Protein AF-0000000087804093 (afdb_homodimer)

Foldseek 3Di:
DDDDWAFQVVLVVVDAFCLPPVVTDFPQLPVVPDDQWDDDDVQKTKGFDPRCGTPQKGKIKIQLDNDLDDDLLPDDLVSNLVSQVVQLVVLVVVQPDPQALHKWKKWKDFDLSPDRGSGGMIMIMGHRRGHCLVVDACLQQDADWQDDDPFWTKHFHPNHQQAETKIKIKGAPPGRSSVVSLVVSLVLVLLLVVVVVFTSIKMWIWDDNPPRIIMIMIGRGHDRDVCCVPPVDYYYDDPVVRVVSSVSSVVSVVPPD/DDDDWAFQVVLVVVDAFCLPPVVTDFPVLPVVPDDQWDDDDVQKTKGFDPRPGTPQKGKIKIQLDNDLDDDLLPDDLVSNLVSQVVQLVVLVVVQPDPQALHKWKKWKDFDLSPDRGSGGMIMIMGHRRGHCLVVDACLQQDADWQDDDPFWTKHFHPNHQQAETKIKIKGAPPGRSSVVSLVVSLVLVCLLPPVVVATSIKMWIWDDNPPRIIMIMIGRGHDRDVCCVPPVDYYYDDPVVRVVSSVSSVVSVVPPD

Organism: Veillonella parvula (NCBI:txid29466)

Structure (mmCIF, N/CA/C/O backbone):
data_AF-0000000087804093-model_v1
#
loop_
_entity.id
_entity.type
_entity.pdbx_description
1 polymer 'DUF4931 domain-containing protein'
#
loop_
_atom_site.group_PDB
_atom_site.id
_atom_site.type_symbol
_atom_site.label_atom_id
_atom_site.label_alt_id
_atom_site.label_comp_id
_atom_site.label_asym_id
_atom_site.label_entity_id
_atom_site.label_seq_id
_atom_site.pdbx_PDB_ins_code
_atom_site.Cartn_x
_atom_site.Cartn_y
_atom_site.Cartn_z
_atom_site.occupancy
_atom_site.B_iso_or_equiv
_atom_site.auth_seq_id
_atom_site.auth_comp_id
_atom_site.auth_asym_id
_atom_site.auth_atom_id
_atom_site.pdbx_PDB_model_num
ATOM 1 N N . MET A 1 1 ? -9.727 -6.801 18.453 1 54.69 1 MET A N 1
ATOM 2 C CA . MET A 1 1 ? -9.078 -6.621 17.156 1 54.69 1 MET A CA 1
ATOM 3 C C . MET A 1 1 ? -9.898 -5.699 16.266 1 54.69 1 MET A C 1
ATOM 5 O O . MET A 1 1 ? -11.133 -5.738 16.281 1 54.69 1 MET A O 1
ATOM 9 N N . ASN A 1 2 ? -9.234 -4.621 15.727 1 71.25 2 ASN A N 1
ATOM 10 C CA . ASN A 1 2 ? -9.953 -3.713 14.836 1 71.25 2 ASN A CA 1
ATOM 11 C C . ASN A 1 2 ? -10.547 -4.457 13.641 1 71.25 2 ASN A C 1
ATOM 13 O O . ASN A 1 2 ? -9.953 -5.41 13.141 1 71.25 2 ASN A O 1
ATOM 17 N N . LYS A 1 3 ? -11.867 -4.199 13.445 1 73.75 3 LYS A N 1
ATOM 18 C CA . LYS A 1 3 ? -12.469 -4.648 12.195 1 73.75 3 LYS A CA 1
ATOM 19 C C . LYS A 1 3 ? -12.172 -3.672 11.062 1 73.75 3 LYS A C 1
ATOM 21 O O . LYS A 1 3 ? -12.016 -2.471 11.289 1 73.75 3 LYS A O 1
ATOM 26 N N . PRO A 1 4 ? -12.031 -4.27 9.844 1 73.56 4 PRO A N 1
ATOM 27 C CA . PRO A 1 4 ? -11.844 -3.359 8.711 1 73.56 4 PRO A CA 1
ATOM 28 C C . PRO A 1 4 ? -12.984 -2.355 8.562 1 73.56 4 PRO A C 1
ATOM 30 O O . PRO A 1 4 ? -14.125 -2.658 8.922 1 73.56 4 PRO A O 1
ATOM 33 N N . LEU A 1 5 ? -12.672 -1.156 8.148 1 76.88 5 LEU A N 1
ATOM 34 C CA . LEU A 1 5 ? -13.695 -0.163 7.852 1 76.88 5 LEU A CA 1
ATOM 35 C C . LEU A 1 5 ? -14.43 -0.505 6.555 1 76.88 5 LEU A C 1
ATOM 37 O O . LEU A 1 5 ? -13.812 -0.963 5.59 1 76.88 5 LEU A O 1
ATOM 41 N N . ARG A 1 6 ? -15.609 -0.267 6.555 1 74.56 6 ARG A N 1
ATOM 42 C CA . ARG A 1 6 ? -16.391 -0.536 5.352 1 74.56 6 ARG A CA 1
ATOM 43 C C . ARG A 1 6 ? -16.406 0.677 4.43 1 74.56 6 ARG A C 1
ATOM 45 O O . ARG A 1 6 ? -16.672 1.799 4.875 1 74.56 6 ARG A O 1
ATOM 52 N N . PHE A 1 7 ? -16.062 0.451 3.195 1 69.88 7 PHE A N 1
ATOM 53 C CA . PHE A 1 7 ? -16.047 1.479 2.16 1 69.88 7 PHE A CA 1
ATOM 54 C C . PHE A 1 7 ? -17.281 1.385 1.282 1 69.88 7 PHE A C 1
ATOM 56 O O . PHE A 1 7 ? -17.609 0.31 0.774 1 69.88 7 PHE A O 1
ATOM 63 N N . ASN A 1 8 ? -17.891 2.48 1.163 1 70.06 8 ASN A N 1
ATOM 64 C CA . ASN A 1 8 ? -19.031 2.566 0.26 1 70.06 8 ASN A CA 1
ATOM 65 C C . ASN A 1 8 ? -18.594 2.773 -1.186 1 70.06 8 ASN A C 1
ATOM 67 O O . ASN A 1 8 ? -18.406 3.908 -1.626 1 70.06 8 ASN A O 1
ATOM 71 N N . ILE A 1 9 ? -18.547 1.761 -1.904 1 64.88 9 ILE A N 1
ATOM 72 C CA . ILE A 1 9 ? -17.984 1.753 -3.256 1 64.88 9 ILE A CA 1
ATOM 73 C C . ILE A 1 9 ? -18.875 2.58 -4.18 1 64.88 9 ILE A C 1
ATOM 75 O O . ILE A 1 9 ? -18.375 3.303 -5.047 1 64.88 9 ILE A O 1
ATOM 79 N N . GLU A 1 10 ? -20.188 2.492 -3.986 1 66.56 10 GLU A N 1
ATOM 80 C CA . GLU A 1 10 ? -21.109 3.244 -4.832 1 66.56 10 GLU A CA 1
ATOM 81 C C . GLU A 1 10 ? -20.875 4.746 -4.715 1 66.56 10 GLU A C 1
ATOM 83 O O . GLU A 1 10 ? -20.828 5.457 -5.723 1 66.56 10 GLU A O 1
ATOM 88 N N . LEU A 1 11 ? -20.688 5.086 -3.559 1 66.06 11 LEU A N 1
ATOM 89 C CA . LEU A 1 11 ? -20.406 6.5 -3.324 1 66.06 11 LEU A CA 1
ATOM 90 C C . LEU A 1 11 ? -19.031 6.883 -3.863 1 66.06 11 LEU A C 1
ATOM 92 O O . LEU A 1 11 ? -18.844 7.996 -4.359 1 66.06 11 LEU A O 1
ATOM 96 N N . GLY A 1 12 ? -18.125 6.035 -3.752 1 68.19 12 GLY A N 1
ATOM 97 C CA . GLY A 1 12 ? -16.797 6.281 -4.258 1 68.19 12 GLY A CA 1
ATOM 98 C C . GLY A 1 12 ? -16.75 6.504 -5.758 1 68.19 12 GLY A C 1
ATOM 99 O O . GLY A 1 12 ? -15.945 7.293 -6.254 1 68.19 12 GLY A O 1
ATOM 100 N N . ARG A 1 13 ? -17.656 5.898 -6.438 1 65.94 13 ARG A N 1
ATOM 101 C CA . ARG A 1 13 ? -17.734 5.996 -7.895 1 65.94 13 ARG A CA 1
ATOM 102 C C . ARG A 1 13 ? -18.281 7.348 -8.328 1 65.94 13 ARG A C 1
ATOM 104 O O . ARG A 1 13 ? -18 7.816 -9.43 1 65.94 13 ARG A O 1
ATOM 111 N N . THR A 1 14 ? -18.984 7.906 -7.48 1 64.31 14 THR A N 1
ATOM 112 C CA . THR A 1 14 ? -19.641 9.156 -7.848 1 64.31 14 THR A CA 1
ATOM 113 C C . THR A 1 14 ? -18.828 10.359 -7.387 1 64.31 14 THR A C 1
ATOM 115 O O . THR A 1 14 ? -19.109 11.492 -7.785 1 64.31 14 THR A O 1
ATOM 118 N N . LYS A 1 15 ? -17.844 10.07 -6.711 1 72.81 15 LYS A N 1
ATOM 119 C CA . LYS A 1 15 ? -17.016 11.148 -6.18 1 72.81 15 LYS A CA 1
ATOM 120 C C . LYS A 1 15 ? -16.219 11.828 -7.289 1 72.81 15 LYS A C 1
ATOM 122 O O . LYS A 1 15 ? -15.711 11.156 -8.188 1 72.81 15 LYS A O 1
ATOM 127 N N . PRO A 1 16 ? -16.188 13.195 -7.223 1 69.81 16 PRO A N 1
ATOM 128 C CA . PRO A 1 16 ? -15.383 13.891 -8.227 1 69.81 16 PRO A CA 1
ATOM 129 C C . PRO A 1 16 ? -13.898 13.539 -8.133 1 69.81 16 PRO A C 1
ATOM 131 O O . PRO A 1 16 ? -13.359 13.414 -7.027 1 69.81 16 PRO A O 1
ATOM 134 N N . VAL A 1 17 ? -13.344 13.242 -9.266 1 72 17 VAL A N 1
ATOM 135 C CA . VAL A 1 17 ? -11.914 12.969 -9.352 1 72 17 VAL A CA 1
ATOM 136 C C . VAL A 1 17 ? -11.266 13.914 -10.359 1 72 17 VAL A C 1
ATOM 138 O O . VAL A 1 17 ? -11.477 13.781 -11.562 1 72 17 VAL A O 1
ATOM 141 N N . ASN A 1 18 ? -10.547 14.82 -9.836 1 73.12 18 ASN A N 1
ATOM 142 C CA . ASN A 1 18 ? -9.914 15.758 -10.758 1 73.12 18 ASN A CA 1
ATOM 143 C C . ASN A 1 18 ? -8.398 15.758 -10.602 1 73.12 18 ASN A C 1
ATOM 145 O O . ASN A 1 18 ? -7.715 16.609 -11.164 1 73.12 18 ASN A O 1
ATOM 149 N N . ILE A 1 19 ? -7.969 14.938 -9.828 1 72.69 19 ILE A N 1
ATOM 150 C CA . ILE A 1 19 ? -6.531 14.859 -9.609 1 72.69 19 ILE A CA 1
ATOM 151 C C . ILE A 1 19 ? -5.848 14.32 -10.867 1 72.69 19 ILE A C 1
ATOM 153 O O . ILE A 1 19 ? -4.691 14.648 -11.141 1 72.69 19 ILE A O 1
ATOM 157 N N . ARG A 1 20 ? -6.578 13.523 -11.695 1 69.81 20 ARG A N 1
ATOM 158 C CA . ARG A 1 20 ? -6.039 12.938 -12.914 1 69.81 20 ARG A CA 1
ATOM 159 C C . ARG A 1 20 ? -6.434 13.758 -14.141 1 69.81 20 ARG A C 1
ATOM 161 O O . ARG A 1 20 ? -5.777 13.688 -15.18 1 69.81 20 ARG A O 1
ATOM 168 N N . ASN A 1 21 ? -7.684 14.328 -13.953 1 70.69 21 ASN A N 1
ATOM 169 C CA . ASN A 1 21 ? -8.242 15.086 -15.062 1 70.69 21 ASN A CA 1
ATOM 170 C C . ASN A 1 21 ? -8.57 16.516 -14.656 1 70.69 21 ASN A C 1
ATOM 172 O O . ASN A 1 21 ? -9.625 16.781 -14.078 1 70.69 21 ASN A O 1
ATOM 176 N N . GLU A 1 22 ? -7.828 17.406 -15.055 1 69.06 22 GLU A N 1
ATOM 177 C CA . GLU A 1 22 ? -7.953 18.812 -14.648 1 69.06 22 GLU A CA 1
ATOM 178 C C . GLU A 1 22 ? -9.188 19.453 -15.266 1 69.06 22 GLU A C 1
ATOM 180 O O . GLU A 1 22 ? -9.609 20.531 -14.844 1 69.06 22 GLU A O 1
ATOM 185 N N . GLN A 1 23 ? -9.758 18.703 -16.172 1 70.88 23 GLN A N 1
ATOM 186 C CA . GLN A 1 23 ? -10.914 19.266 -16.844 1 70.88 23 GLN A CA 1
ATOM 187 C C . GLN A 1 23 ? -12.164 19.156 -15.977 1 70.88 23 GLN A C 1
ATOM 189 O O . GLN A 1 23 ? -13.133 19.906 -16.172 1 70.88 23 GLN A O 1
ATOM 194 N N . VAL A 1 24 ? -12.078 18.266 -15.039 1 75.69 24 VAL A N 1
ATOM 195 C CA . VAL A 1 24 ? -13.195 18.125 -14.109 1 75.69 24 VAL A CA 1
ATOM 196 C C . VAL A 1 24 ? -13.18 19.281 -13.109 1 75.69 24 VAL A C 1
ATOM 198 O O . VAL A 1 24 ? -12.133 19.625 -12.555 1 75.69 24 VAL A O 1
ATOM 201 N N . ARG A 1 25 ? -14.305 19.844 -12.984 1 81.06 25 ARG A N 1
ATOM 202 C CA . ARG A 1 25 ? -14.422 21.016 -12.109 1 81.06 25 ARG A CA 1
ATOM 203 C C . ARG A 1 25 ? -14.062 20.656 -10.672 1 81.06 25 ARG A C 1
ATOM 205 O O . ARG A 1 25 ? -14.461 19.594 -10.164 1 81.06 25 ARG A O 1
ATOM 212 N N . CYS A 1 26 ? -13.367 21.453 -10.078 1 86.81 26 CYS A N 1
ATOM 213 C CA . CYS A 1 26 ? -12.961 21.281 -8.688 1 86.81 26 CYS A CA 1
ATOM 214 C C . CYS A 1 26 ? -14.07 21.734 -7.738 1 86.81 26 CYS A C 1
ATOM 216 O O . CYS A 1 26 ? -14.461 22.906 -7.754 1 86.81 26 CYS A O 1
ATOM 218 N N . PRO A 1 27 ? -14.523 20.953 -6.949 1 84.12 27 PRO A N 1
ATOM 219 C CA . PRO A 1 27 ? -15.625 21.312 -6.051 1 84.12 27 PRO A CA 1
ATOM 220 C C . PRO A 1 27 ? -15.211 22.344 -5.004 1 84.12 27 PRO A C 1
ATOM 222 O O . PRO A 1 27 ? -16.078 22.969 -4.379 1 84.12 27 PRO A O 1
ATOM 225 N N . PHE A 1 28 ? -13.914 22.562 -4.859 1 89.69 28 PHE A N 1
ATOM 226 C CA . PHE A 1 28 ? -13.453 23.438 -3.775 1 89.69 28 PHE A CA 1
ATOM 227 C C . PHE A 1 28 ? -13.195 24.844 -4.281 1 89.69 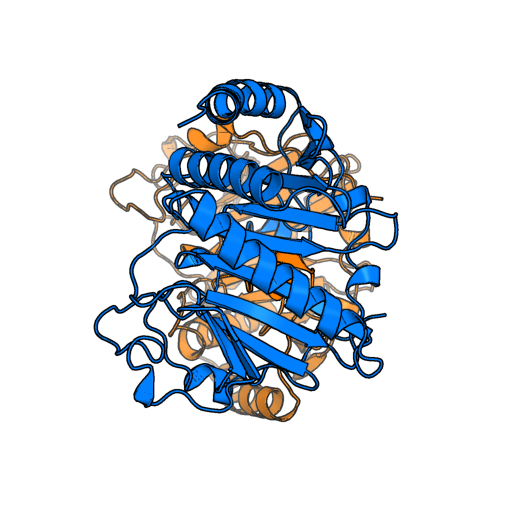28 PHE A C 1
ATOM 229 O O . PHE A 1 28 ? -13.055 25.781 -3.486 1 89.69 28 PHE A O 1
ATOM 236 N N . CYS A 1 29 ? -13.117 25 -5.566 1 87.31 29 CYS A N 1
ATOM 237 C CA . CYS A 1 29 ? -12.781 26.297 -6.141 1 87.31 29 CYS A CA 1
ATOM 238 C C . CYS A 1 29 ? -13.961 27.25 -6.047 1 87.31 29 CYS A C 1
ATOM 240 O O . CYS A 1 29 ? -13.766 28.469 -5.93 1 87.31 29 CYS A O 1
ATOM 242 N N . ASP A 1 30 ? -15.188 26.688 -6.191 1 86.81 30 ASP A N 1
ATOM 243 C CA . ASP A 1 30 ? -16.359 27.547 -6.051 1 86.81 30 ASP A CA 1
ATOM 244 C C . ASP A 1 30 ? -16.812 27.609 -4.594 1 86.81 30 ASP A C 1
ATOM 246 O O . ASP A 1 30 ? -17.75 26.906 -4.203 1 86.81 30 ASP A O 1
ATOM 250 N N . ARG A 1 31 ? -16.328 28.438 -3.904 1 89.31 31 ARG A N 1
ATOM 251 C CA . ARG A 1 31 ? -16.516 28.547 -2.461 1 89.31 31 ARG A CA 1
ATOM 252 C C . ARG A 1 31 ? -17.953 28.891 -2.121 1 89.31 31 ARG A C 1
ATOM 254 O O . ARG A 1 31 ? -18.438 28.562 -1.029 1 89.31 31 ARG A O 1
ATOM 261 N N . SER A 1 32 ? -18.656 29.594 -3.029 1 88.62 32 SER A N 1
ATOM 262 C CA . SER A 1 32 ? -20.031 30 -2.795 1 88.62 32 SER A CA 1
ATOM 263 C C . SER A 1 32 ? -20.953 28.781 -2.738 1 88.62 32 SER A C 1
ATOM 265 O O . SER A 1 32 ? -22.047 28.844 -2.184 1 88.62 32 SER A O 1
ATOM 267 N N . LYS A 1 33 ? -20.516 27.719 -3.176 1 89.31 33 LYS A N 1
ATOM 268 C CA . LYS A 1 33 ? -21.359 26.531 -3.26 1 89.31 33 LYS A CA 1
ATOM 269 C C . LYS A 1 33 ? -21.031 25.547 -2.143 1 89.31 33 LYS A C 1
ATOM 271 O O . LYS A 1 33 ? -21.656 24.5 -2.025 1 89.31 33 LYS A O 1
ATOM 276 N N . LEU A 1 34 ? -20.031 25.875 -1.388 1 92.06 34 LEU A N 1
ATOM 277 C CA . LEU A 1 34 ? -19.672 24.984 -0.295 1 92.06 34 LEU A CA 1
ATOM 278 C C . LEU A 1 34 ? -20.75 24.953 0.774 1 92.06 34 LEU A C 1
ATOM 280 O O . LEU A 1 34 ? -21.359 25.984 1.073 1 92.06 34 LEU A O 1
ATOM 284 N N . THR A 1 35 ? -20.984 23.828 1.278 1 92.06 35 THR A N 1
ATOM 285 C CA . THR A 1 35 ? -22 23.641 2.316 1 92.06 35 THR A CA 1
ATOM 286 C C . THR A 1 35 ? -21.406 22.938 3.531 1 92.06 35 THR A C 1
ATOM 288 O O . THR A 1 35 ? -20.25 22.484 3.496 1 92.06 35 THR A O 1
ATOM 291 N N . ASP A 1 36 ? -22.125 22.984 4.656 1 95.5 36 ASP A N 1
ATOM 292 C CA . ASP A 1 36 ? -21.781 22.266 5.883 1 95.5 36 ASP A CA 1
ATOM 293 C C . ASP A 1 36 ? -20.438 22.734 6.426 1 95.5 36 ASP A C 1
ATOM 295 O O . ASP A 1 36 ? -19.562 21.906 6.715 1 95.5 36 ASP A O 1
ATOM 299 N N . ILE A 1 37 ? -20.281 24.031 6.336 1 96.69 37 ILE A N 1
ATOM 300 C CA . ILE A 1 37 ? -19.047 24.641 6.84 1 96.69 37 ILE A CA 1
ATOM 301 C C . ILE A 1 37 ? -19.031 24.578 8.367 1 96.69 37 ILE A C 1
ATOM 303 O O . ILE A 1 37 ? -20.016 24.938 9.023 1 96.69 37 ILE A O 1
ATOM 307 N N . LEU A 1 38 ? -18 24.109 8.93 1 97.81 38 LEU A N 1
ATOM 308 C CA . LEU A 1 38 ? -17.875 23.938 10.375 1 97.81 38 LEU A CA 1
ATOM 309 C C . LEU A 1 38 ? -17.141 25.109 11.008 1 97.81 38 LEU A C 1
ATOM 311 O O . LEU A 1 38 ? -17.516 25.562 12.094 1 97.81 38 LEU A O 1
ATOM 315 N N . ASP A 1 39 ? -16.141 25.578 10.422 1 97.88 39 ASP A N 1
ATOM 316 C CA . ASP A 1 39 ? -15.344 26.703 10.898 1 97.88 39 ASP A CA 1
ATOM 317 C C . ASP A 1 39 ? -14.508 27.312 9.773 1 97.88 39 ASP A C 1
ATOM 319 O O . ASP A 1 39 ? -14.352 26.703 8.711 1 97.88 39 ASP A O 1
ATOM 323 N N . THR A 1 40 ? -14.055 28.562 9.953 1 97.12 40 THR A N 1
ATOM 324 C CA . THR A 1 40 ? -13.18 29.219 8.992 1 97.12 40 THR A CA 1
ATOM 325 C C . THR A 1 40 ? -12.086 30.016 9.711 1 97.12 40 THR A C 1
ATOM 327 O O . THR A 1 40 ? -12.219 30.328 10.891 1 97.12 40 THR A O 1
ATOM 330 N N . SER A 1 41 ? -11.031 30.203 9.094 1 97.38 41 SER A N 1
ATOM 331 C CA . SER A 1 41 ? -9.945 31.094 9.492 1 97.38 41 SER A CA 1
ATOM 332 C C . SER A 1 41 ? -9.305 31.766 8.281 1 97.38 41 SER A C 1
ATOM 334 O O . SER A 1 41 ? -8.422 31.188 7.648 1 97.38 41 SER A O 1
ATOM 336 N N . GLY A 1 42 ? -9.703 33 8.039 1 94.81 42 GLY A N 1
ATOM 337 C CA . GLY A 1 42 ? -9.289 33.625 6.781 1 94.81 42 GLY A CA 1
ATOM 338 C C . GLY A 1 42 ? -9.812 32.906 5.559 1 94.81 42 GLY A C 1
ATOM 339 O O . GLY A 1 42 ? -11.016 32.688 5.422 1 94.81 42 GLY A O 1
ATOM 340 N N . HIS A 1 43 ? -8.891 32.438 4.742 1 93.19 43 HIS A N 1
ATOM 341 C CA . HIS A 1 43 ? -9.297 31.75 3.525 1 93.19 43 HIS A CA 1
ATOM 342 C C . HIS A 1 43 ? -9.43 30.25 3.766 1 93.19 43 HIS A C 1
ATOM 344 O O . HIS A 1 43 ? -9.852 29.516 2.877 1 93.19 43 HIS A O 1
ATOM 350 N N . ILE A 1 44 ? -9.031 29.75 4.883 1 96.81 44 ILE A N 1
ATOM 351 C CA . ILE A 1 44 ? -9.117 28.328 5.215 1 96.81 44 ILE A CA 1
ATOM 352 C C . ILE A 1 44 ? -10.555 27.969 5.59 1 96.81 44 ILE A C 1
ATOM 354 O O . ILE A 1 44 ? -11.195 28.688 6.363 1 96.81 44 ILE A O 1
ATOM 358 N N . ILE A 1 45 ? -11.062 26.906 5.027 1 97.44 45 ILE A N 1
ATOM 359 C CA . ILE A 1 45 ? -12.438 26.5 5.289 1 97.44 45 ILE A CA 1
ATOM 360 C C . ILE A 1 45 ? -12.469 25.047 5.746 1 97.44 45 ILE A C 1
ATOM 362 O O . ILE A 1 45 ? -11.883 24.172 5.098 1 97.44 45 ILE A O 1
ATOM 366 N N . TRP A 1 46 ? -12.984 24.781 6.914 1 98.31 46 TRP A N 1
ATOM 367 C CA . TRP A 1 46 ? -13.234 23.438 7.426 1 98.31 46 TRP A CA 1
ATOM 368 C C . TRP A 1 46 ? -14.695 23.047 7.25 1 98.31 46 TRP A C 1
ATOM 370 O O . TRP A 1 46 ? -15.594 23.781 7.68 1 98.31 46 TRP A O 1
ATOM 380 N N . LEU A 1 47 ? -14.992 21.953 6.527 1 97.69 47 LEU A N 1
ATOM 381 C CA . LEU A 1 47 ? -16.375 21.578 6.219 1 97.69 47 LEU A CA 1
ATOM 382 C C . LEU A 1 47 ? -16.531 20.047 6.215 1 97.69 47 LEU A C 1
ATOM 384 O O . LEU A 1 47 ? -15.539 19.328 6.215 1 97.69 47 LEU A O 1
ATOM 388 N N . MET A 1 48 ? -17.766 19.609 6.277 1 96.38 48 MET A N 1
ATOM 389 C CA . MET A 1 48 ? -18.062 18.188 6.145 1 96.38 48 MET A CA 1
ATOM 390 C C . MET A 1 48 ? -17.797 17.703 4.723 1 96.38 48 MET A C 1
ATOM 392 O O . MET A 1 48 ? -18.078 18.422 3.758 1 96.38 48 MET A O 1
ATOM 396 N N . ASN A 1 49 ? -17.156 16.547 4.648 1 91.69 49 ASN A N 1
ATOM 397 C CA . ASN A 1 49 ? -17.016 15.93 3.332 1 91.69 49 ASN A CA 1
ATOM 398 C C . ASN A 1 49 ? -18.375 15.578 2.723 1 91.69 49 ASN A C 1
ATOM 400 O O . ASN A 1 49 ? -19.219 14.969 3.381 1 91.69 49 ASN A O 1
ATOM 404 N N . LYS A 1 50 ? -18.594 15.953 1.545 1 84.38 50 LYS A N 1
ATOM 405 C CA . LYS A 1 50 ? -19.859 15.727 0.86 1 84.38 50 LYS A CA 1
ATOM 406 C C . LYS A 1 50 ? -20.016 14.266 0.439 1 84.38 50 LYS A C 1
ATOM 408 O O . LYS A 1 50 ? -21.125 13.797 0.193 1 84.38 50 LYS A O 1
ATOM 413 N N . TYR A 1 51 ? -18.953 13.516 0.4 1 81.38 51 TYR A N 1
ATOM 414 C CA . TYR A 1 51 ? -18.953 12.133 -0.064 1 81.38 51 TYR A CA 1
ATOM 415 C C . TYR A 1 51 ? -18.375 11.203 0.995 1 81.38 51 TYR A C 1
ATOM 417 O O . TYR A 1 51 ? -17.281 10.656 0.821 1 81.38 51 TYR A O 1
ATOM 425 N N . PRO A 1 52 ? -19.125 10.906 1.981 1 81.94 52 PRO A N 1
ATOM 426 C CA . PRO A 1 52 ? -18.641 10.039 3.061 1 81.94 52 PRO A CA 1
ATOM 427 C C . PRO A 1 52 ? -18.562 8.57 2.652 1 81.94 52 PRO A C 1
ATOM 429 O O . PRO A 1 52 ? -19.469 7.793 2.973 1 81.94 52 PRO A O 1
ATOM 432 N N . VAL A 1 53 ? -17.484 8.195 2.26 1 77.19 53 VAL A N 1
ATOM 433 C CA . VAL A 1 53 ? -17.344 6.879 1.646 1 77.19 53 VAL A CA 1
ATOM 434 C C . VAL A 1 53 ? -17.094 5.832 2.727 1 77.19 53 VAL A C 1
ATOM 436 O O . VAL A 1 53 ? -17.203 4.629 2.473 1 77.19 53 VAL A O 1
ATOM 439 N N . LEU A 1 54 ? -16.797 6.258 3.916 1 85.81 54 LEU A N 1
ATOM 440 C CA . LEU A 1 54 ? -16.516 5.332 5.008 1 85.81 54 LEU A CA 1
ATOM 441 C C . LEU A 1 54 ? -17.688 5.289 5.996 1 85.81 54 LEU A C 1
ATOM 443 O O . LEU A 1 54 ? -18.172 6.332 6.422 1 85.81 54 LEU A O 1
ATOM 447 N N . GLU A 1 55 ? -18.031 4.133 6.367 1 86.5 55 GLU A N 1
ATOM 448 C CA . GLU A 1 55 ? -19.109 3.98 7.332 1 86.5 55 GLU A CA 1
ATOM 449 C C . GLU A 1 55 ? -18.625 4.254 8.758 1 86.5 55 GLU A C 1
ATOM 451 O O . GLU A 1 55 ? -17.469 4.016 9.078 1 86.5 55 GLU A O 1
ATOM 456 N N . LYS A 1 56 ? -19.609 4.762 9.539 1 91.38 56 LYS A N 1
ATOM 457 C CA . LYS A 1 56 ? -19.375 5 10.961 1 91.38 56 LYS A CA 1
ATOM 458 C C . LYS A 1 56 ? -18.156 5.902 11.18 1 91.38 56 LYS A C 1
ATOM 460 O O . LYS A 1 56 ? -17.312 5.613 12.023 1 91.38 56 LYS A O 1
ATOM 465 N N . THR A 1 57 ? -18.094 6.828 10.305 1 94.19 57 THR A N 1
ATOM 466 C CA . THR A 1 57 ? -17.047 7.844 10.398 1 94.19 57 THR A CA 1
ATOM 467 C C . THR A 1 57 ? -17.656 9.242 10.297 1 94.19 57 THR A C 1
ATOM 469 O O . THR A 1 57 ? -18.812 9.398 9.914 1 94.19 57 THR A O 1
ATOM 472 N N . TRP A 1 58 ? -16.984 10.203 10.828 1 96 58 TRP A N 1
ATOM 473 C CA . TRP A 1 58 ? -17.25 11.633 10.68 1 96 58 TRP A CA 1
ATOM 474 C C . TRP A 1 58 ? -16.172 12.297 9.828 1 96 58 TRP A C 1
ATOM 476 O O . TRP A 1 58 ? -15.195 12.828 10.352 1 96 58 TRP A O 1
ATOM 486 N N . PRO A 1 59 ? -16.344 12.227 8.484 1 96.25 59 PRO A N 1
ATOM 487 C CA . PRO A 1 59 ? -15.312 12.727 7.57 1 96.25 59 PRO A CA 1
ATOM 488 C C . PRO A 1 59 ? -15.422 14.227 7.324 1 96.25 59 PRO A C 1
ATOM 490 O O . PRO A 1 59 ? -16.484 14.719 6.941 1 96.25 59 PRO A O 1
ATOM 493 N N . THR A 1 60 ? -14.336 14.945 7.543 1 97.62 60 THR A N 1
ATOM 494 C CA . THR A 1 60 ? -14.281 16.375 7.281 1 97.62 60 THR A CA 1
ATOM 495 C C . THR A 1 60 ? -13.086 16.719 6.406 1 97.62 60 THR A C 1
ATOM 497 O O . THR A 1 60 ? -12.164 15.914 6.258 1 97.62 60 THR A O 1
ATOM 500 N N . VAL A 1 61 ? -13.164 17.891 5.793 1 96.69 61 VAL A N 1
ATOM 501 C CA . VAL A 1 61 ? -12.125 18.375 4.891 1 96.69 61 VAL A CA 1
ATOM 502 C C . VAL A 1 61 ? -11.727 19.797 5.266 1 96.69 61 VAL A C 1
ATOM 504 O O . VAL A 1 61 ? -12.578 20.609 5.621 1 96.69 61 VAL A O 1
ATOM 507 N N . ILE A 1 62 ? -10.492 20.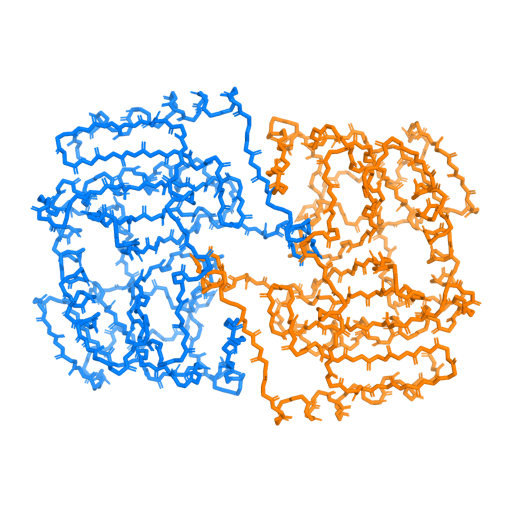047 5.27 1 97.81 62 ILE A N 1
ATOM 508 C CA . ILE A 1 62 ? -9.969 21.406 5.406 1 97.81 62 ILE A CA 1
ATOM 509 C C . ILE A 1 62 ? -9.469 21.891 4.055 1 97.81 62 ILE A C 1
ATOM 511 O O . ILE A 1 62 ? -8.477 21.375 3.525 1 97.81 62 ILE A O 1
ATOM 515 N N . ILE A 1 63 ? -10.117 22.859 3.455 1 96.25 63 ILE A N 1
ATOM 516 C CA . ILE A 1 63 ? -9.656 23.531 2.252 1 96.25 63 ILE A CA 1
ATOM 517 C C . ILE A 1 63 ? -8.609 24.594 2.627 1 96.25 63 ILE A C 1
ATOM 519 O O . ILE A 1 63 ? -8.914 25.547 3.34 1 96.25 63 ILE A O 1
ATOM 523 N N . GLU A 1 64 ? -7.465 24.438 2.131 1 96.56 64 GLU A N 1
ATOM 524 C CA . GLU A 1 64 ? -6.316 25.172 2.664 1 96.56 64 GLU A CA 1
ATOM 525 C C . GLU A 1 64 ? -6.07 26.453 1.891 1 96.56 64 GLU A C 1
ATOM 527 O O . GLU A 1 64 ? -5.57 27.438 2.449 1 96.56 64 GLU A O 1
ATOM 532 N N . THR A 1 65 ? -6.367 26.406 0.569 1 92.62 65 THR A N 1
ATOM 533 C CA . THR A 1 65 ? -6.062 27.562 -0.276 1 92.62 65 THR A CA 1
ATOM 534 C C . THR A 1 65 ? -7.305 28.016 -1.036 1 92.62 65 THR A C 1
ATOM 536 O O . THR A 1 65 ? -8.328 27.328 -1.038 1 92.62 65 THR A O 1
ATOM 539 N N . GLU A 1 66 ? -7.164 29.125 -1.636 1 89.81 66 GLU A N 1
ATOM 540 C CA . GLU A 1 66 ? -8.289 29.672 -2.396 1 89.81 66 GLU A CA 1
ATOM 541 C C . GLU A 1 66 ? -8.328 29.078 -3.805 1 89.81 66 GLU A C 1
ATOM 543 O O . GLU A 1 66 ? -9.391 29.031 -4.43 1 89.81 66 GLU A O 1
ATOM 548 N N . THR A 1 67 ? -7.227 28.688 -4.281 1 86.56 67 THR A N 1
ATOM 549 C CA . THR A 1 67 ? -7.117 28.141 -5.633 1 86.56 67 THR A CA 1
ATOM 550 C C . THR A 1 67 ? -6.57 26.719 -5.602 1 86.56 67 THR A C 1
ATOM 552 O O . THR A 1 67 ? -6.16 26.234 -4.547 1 86.56 67 THR A O 1
ATOM 555 N N . ASP A 1 68 ? -6.582 26.094 -6.785 1 86.19 68 ASP A N 1
ATOM 556 C CA . ASP A 1 68 ? -6.062 24.734 -6.91 1 86.19 68 ASP A CA 1
ATOM 557 C C . ASP A 1 68 ? -4.539 24.719 -6.832 1 86.19 68 ASP A C 1
ATOM 559 O O . ASP A 1 68 ? -3.924 23.656 -6.816 1 86.19 68 ASP A O 1
ATOM 563 N N . GLU A 1 69 ? -4.113 25.922 -6.758 1 81.25 69 GLU A N 1
ATOM 564 C CA . GLU A 1 69 ? -2.66 26.031 -6.727 1 81.25 69 GLU A CA 1
ATOM 565 C C . GLU A 1 69 ? -2.143 26.125 -5.293 1 81.25 69 GLU A C 1
ATOM 567 O O . GLU A 1 69 ? -2.883 26.516 -4.387 1 81.25 69 GLU A O 1
ATOM 572 N N . GLY A 1 70 ? -1.002 25.688 -5.113 1 83.38 70 GLY A N 1
ATOM 573 C CA . GLY A 1 70 ? -0.354 25.797 -3.814 1 83.38 70 GLY A CA 1
ATOM 574 C C . GLY A 1 70 ? 0.062 24.469 -3.24 1 83.38 70 GLY A C 1
ATOM 575 O O . GLY A 1 70 ? -0.785 23.609 -2.961 1 83.38 70 GLY A O 1
ATOM 576 N N . GLU A 1 71 ? 1.24 24.219 -3.33 1 88.06 71 GLU A N 1
ATOM 577 C CA . GLU A 1 71 ? 1.859 23.062 -2.691 1 88.06 71 GLU A CA 1
ATOM 578 C C . GLU A 1 71 ? 2.479 23.438 -1.349 1 88.06 71 GLU A C 1
ATOM 580 O O . GLU A 1 71 ? 3.217 24.422 -1.253 1 88.06 71 GLU A O 1
ATOM 585 N N . PHE A 1 72 ? 2.061 22.766 -0.309 1 94.5 72 PHE A N 1
ATOM 586 C CA . PHE A 1 72 ? 2.338 23.125 1.08 1 94.5 72 PHE A CA 1
ATOM 587 C C . PHE A 1 72 ? 3.799 23.516 1.258 1 94.5 72 PHE A C 1
ATOM 589 O O . PHE A 1 72 ? 4.102 24.484 1.948 1 94.5 72 PHE A O 1
ATOM 596 N N . SER A 1 73 ? 4.691 22.812 0.659 1 93.38 73 SER A N 1
ATOM 597 C CA . SER A 1 73 ? 6.121 23.031 0.865 1 93.38 73 SER A CA 1
ATOM 598 C C . SER A 1 73 ? 6.574 24.359 0.256 1 93.38 73 SER A C 1
ATOM 600 O O . SER A 1 73 ? 7.633 24.875 0.607 1 93.38 73 SER A O 1
ATOM 602 N N . THR A 1 74 ? 5.797 24.922 -0.652 1 92.56 74 THR A N 1
ATOM 603 C CA . THR A 1 74 ? 6.227 26.109 -1.376 1 92.56 74 THR A CA 1
ATOM 604 C C . THR A 1 74 ? 5.516 27.344 -0.844 1 92.56 74 THR A C 1
ATOM 606 O O . THR A 1 74 ? 5.832 28.469 -1.243 1 92.56 74 THR A O 1
ATOM 609 N N . LEU A 1 75 ? 4.59 27.203 0.025 1 94.94 75 LEU A N 1
ATOM 610 C CA . LEU A 1 75 ? 3.91 28.344 0.638 1 94.94 75 LEU A CA 1
ATOM 611 C C . LEU A 1 75 ? 4.863 29.125 1.532 1 94.94 75 LEU A C 1
ATOM 613 O O . LEU A 1 75 ? 5.828 28.562 2.059 1 94.94 75 LEU A O 1
ATOM 617 N N . PRO A 1 76 ? 4.539 30.438 1.629 1 95.56 76 PRO A N 1
ATOM 618 C CA . PRO A 1 76 ? 5.238 31.109 2.721 1 95.56 76 PRO A CA 1
ATOM 619 C C . PRO A 1 76 ? 5.059 30.422 4.066 1 95.56 76 PRO A C 1
ATOM 621 O O . PRO A 1 76 ? 3.973 29.922 4.367 1 95.56 76 PRO A O 1
ATOM 624 N N . THR A 1 77 ? 6.125 30.359 4.832 1 96.62 77 THR A N 1
ATOM 625 C CA . THR A 1 77 ? 6.133 29.578 6.059 1 96.62 77 THR A CA 1
ATOM 626 C C . THR A 1 77 ? 5.023 30.031 7.004 1 96.62 77 THR A C 1
ATOM 628 O O . THR A 1 77 ? 4.41 29.203 7.688 1 96.62 77 THR A O 1
ATOM 631 N N . ASP A 1 78 ? 4.766 31.312 7 1 97.38 78 ASP A N 1
ATOM 632 C CA . ASP A 1 78 ? 3.717 31.828 7.879 1 97.38 78 ASP A CA 1
ATOM 633 C C . ASP A 1 78 ? 2.348 31.297 7.465 1 97.38 78 ASP A C 1
ATOM 635 O O . ASP A 1 78 ? 1.505 31 8.32 1 97.38 78 ASP A O 1
ATOM 639 N N . GLU A 1 79 ? 2.125 31.203 6.219 1 96.44 79 GLU A N 1
ATOM 640 C CA . GLU A 1 79 ? 0.872 30.656 5.715 1 96.44 79 GLU A CA 1
ATOM 641 C C . GLU A 1 79 ? 0.762 29.156 6.02 1 96.44 79 GLU A C 1
ATOM 643 O O . GLU A 1 79 ? -0.291 28.688 6.453 1 96.44 79 GLU A O 1
ATOM 648 N N . ALA A 1 80 ? 1.859 28.453 5.777 1 97.56 80 ALA A N 1
ATOM 649 C CA . ALA A 1 80 ? 1.899 27.031 6.102 1 97.56 80 ALA A CA 1
ATOM 650 C C . ALA A 1 80 ? 1.634 26.797 7.586 1 97.56 80 ALA A C 1
ATOM 652 O O . ALA A 1 80 ? 0.894 25.891 7.957 1 97.56 80 ALA A O 1
ATOM 653 N N . ALA A 1 81 ? 2.234 27.672 8.398 1 98.25 81 ALA A N 1
ATOM 654 C CA . ALA A 1 81 ? 2.051 27.594 9.844 1 98.25 81 ALA A CA 1
ATOM 655 C C . ALA A 1 81 ? 0.589 27.812 10.227 1 98.25 81 ALA A C 1
ATOM 657 O O . ALA A 1 81 ? 0.064 27.125 11.102 1 98.25 81 ALA A O 1
ATOM 658 N N . HIS A 1 82 ? 0.012 28.75 9.57 1 98.06 82 HIS A N 1
ATOM 659 C CA . HIS A 1 82 ? -1.391 29.047 9.844 1 98.06 82 HIS A CA 1
ATOM 660 C C . HIS A 1 82 ? -2.281 27.859 9.492 1 98.06 82 HIS A C 1
ATOM 662 O O . HIS A 1 82 ? -3.168 27.484 10.266 1 98.06 82 HIS A O 1
ATOM 668 N N . ILE A 1 83 ? -2.068 27.266 8.375 1 98.06 83 ILE A N 1
ATOM 669 C CA . ILE A 1 83 ? -2.83 26.109 7.922 1 98.06 83 ILE A CA 1
ATOM 670 C C . ILE A 1 83 ? -2.641 24.953 8.906 1 98.06 83 ILE A C 1
ATOM 672 O O . ILE A 1 83 ? -3.615 24.328 9.336 1 98.06 83 ILE A O 1
ATOM 676 N N . LEU A 1 84 ? -1.399 24.688 9.273 1 98.62 84 LEU A N 1
ATOM 677 C CA . LEU A 1 84 ? -1.086 23.578 10.172 1 98.62 84 LEU A CA 1
ATOM 678 C C . LEU A 1 84 ? -1.693 23.812 11.555 1 98.62 84 LEU A C 1
ATOM 680 O O . LEU A 1 84 ? -2.238 22.891 12.164 1 98.62 84 LEU A O 1
ATOM 684 N N . GLN A 1 85 ? -1.585 25.078 12.016 1 98.44 85 GLN A N 1
ATOM 685 C CA . GLN A 1 85 ? -2.16 25.422 13.312 1 98.44 85 GLN A CA 1
ATOM 686 C C . GLN A 1 85 ? -3.666 25.172 13.328 1 98.44 85 GLN A C 1
ATOM 688 O O . GLN A 1 85 ? -4.188 24.562 14.258 1 98.44 85 GLN A O 1
ATOM 693 N N . PHE A 1 86 ? -4.305 25.656 12.336 1 98.56 86 PHE A N 1
ATOM 694 C CA . PHE A 1 86 ? -5.746 25.469 12.234 1 98.56 86 PHE A CA 1
ATOM 695 C C . PHE A 1 86 ? -6.094 23.984 12.25 1 98.56 86 PHE A C 1
ATOM 697 O O . PHE A 1 86 ? -6.973 23.562 12.992 1 98.56 86 PHE A O 1
ATOM 704 N N . GLY A 1 87 ? -5.426 23.156 11.438 1 98.62 87 GLY A N 1
ATOM 705 C CA . GLY A 1 87 ? -5.648 21.719 11.383 1 98.62 87 GLY A CA 1
ATOM 706 C C . GLY A 1 87 ? -5.41 21.031 12.711 1 98.62 87 GLY A C 1
ATOM 707 O O . GLY A 1 87 ? -6.227 20.219 13.141 1 98.62 87 GLY A O 1
ATOM 708 N N . LEU A 1 88 ? -4.289 21.375 13.352 1 98.69 88 LEU A N 1
ATOM 709 C CA . LEU A 1 88 ? -3.953 20.766 14.633 1 98.69 88 LEU A CA 1
ATOM 710 C C . LEU A 1 88 ? -5 21.109 15.688 1 98.69 88 LEU A C 1
ATOM 712 O O . LEU A 1 88 ? -5.398 20.25 16.484 1 98.69 88 LEU A O 1
ATOM 716 N N . ASP A 1 89 ? -5.398 22.359 15.688 1 98.31 89 ASP A N 1
ATOM 717 C CA . ASP A 1 89 ? -6.41 22.781 16.641 1 98.31 89 ASP A CA 1
ATOM 718 C C . ASP A 1 89 ? -7.707 22 16.469 1 98.31 89 ASP A C 1
ATOM 720 O O . ASP A 1 89 ? -8.273 21.5 17.438 1 98.31 89 ASP A O 1
ATOM 724 N N . LYS A 1 90 ? -8.156 21.906 15.227 1 98.62 90 LYS A N 1
ATOM 725 C CA . LYS A 1 90 ? -9.414 21.219 14.953 1 98.62 90 LYS A CA 1
ATOM 726 C C . LYS A 1 90 ? -9.297 19.719 15.188 1 98.62 90 LYS A C 1
ATOM 728 O O . LYS A 1 90 ? -10.25 19.078 15.625 1 98.62 90 LYS A O 1
ATOM 733 N N . TRP A 1 91 ? -8.133 19.188 14.875 1 98.62 91 TRP A N 1
ATOM 734 C CA . TRP A 1 91 ? -7.844 17.797 15.148 1 98.62 91 TRP A CA 1
ATOM 735 C C . TRP A 1 91 ? -7.906 17.516 16.656 1 98.62 91 TRP A C 1
ATOM 737 O O . TRP A 1 91 ? -8.555 16.562 17.078 1 98.62 91 TRP A O 1
ATOM 747 N N . ARG A 1 92 ? -7.309 18.359 17.438 1 98 92 ARG A N 1
ATOM 748 C CA . ARG A 1 92 ? -7.301 18.203 18.891 1 98 92 ARG A CA 1
ATOM 749 C C . ARG A 1 92 ? -8.703 18.375 19.469 1 98 92 ARG A C 1
ATOM 751 O O . ARG A 1 92 ? -9.109 17.625 20.359 1 98 92 ARG A O 1
ATOM 758 N N . GLU A 1 93 ? -9.367 19.359 18.938 1 97.88 93 GLU A N 1
ATOM 759 C CA . GLU A 1 93 ? -10.758 19.562 19.359 1 97.88 93 GLU A CA 1
ATOM 760 C C . GLU A 1 93 ? -11.594 18.312 19.078 1 97.88 93 GLU A C 1
ATOM 762 O O . GLU A 1 93 ? -12.375 17.891 19.938 1 97.88 93 GLU A O 1
ATOM 767 N N . THR A 1 94 ? -11.406 17.766 17.938 1 98.44 94 THR A N 1
ATOM 768 C CA . THR A 1 94 ? -12.172 16.578 17.547 1 98.44 94 THR A CA 1
ATOM 769 C C . THR A 1 94 ? -11.805 15.383 18.406 1 98.44 94 THR A C 1
ATOM 771 O O . THR A 1 94 ? -12.656 14.57 18.75 1 98.44 94 THR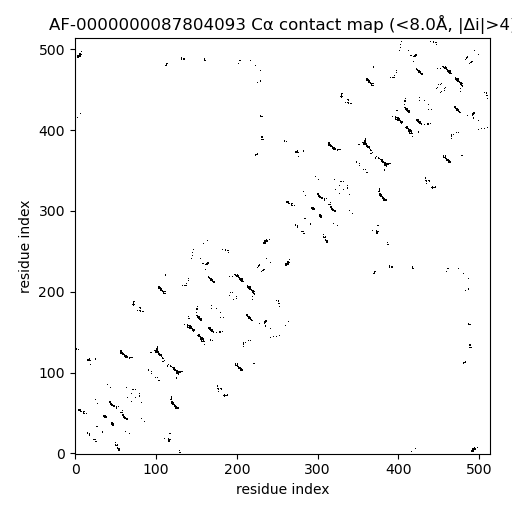 A O 1
ATOM 774 N N . ARG A 1 95 ? -10.578 15.258 18.75 1 97.69 95 ARG A N 1
ATOM 775 C CA . ARG A 1 95 ? -10.094 14.148 19.562 1 97.69 95 ARG A CA 1
ATOM 776 C C . ARG A 1 95 ? -10.742 14.164 20.938 1 97.69 95 ARG A C 1
ATOM 778 O O . ARG A 1 95 ? -10.781 13.133 21.625 1 97.69 95 ARG A O 1
ATOM 785 N N . GLN A 1 96 ? -11.242 15.258 21.375 1 97.12 96 GLN A N 1
ATOM 786 C CA . GLN A 1 96 ? -11.867 15.383 22.688 1 97.12 96 GLN A CA 1
ATOM 787 C C . GLN A 1 96 ? -13.305 14.883 22.656 1 97.12 96 GLN A C 1
ATOM 789 O O . GLN A 1 96 ? -13.922 14.688 23.719 1 97.12 96 GLN A O 1
ATOM 794 N N . ARG A 1 97 ? -13.758 14.688 21.469 1 97.19 97 ARG A N 1
ATOM 795 C CA . ARG A 1 97 ? -15.125 14.188 21.344 1 97.19 97 ARG A CA 1
ATOM 796 C C . ARG A 1 97 ? -15.211 12.719 21.734 1 97.19 97 ARG A C 1
ATOM 798 O O . ARG A 1 97 ? -14.492 11.883 21.172 1 97.19 97 ARG A O 1
ATOM 805 N N . LYS A 1 98 ? -16.125 12.305 22.516 1 96.5 98 LYS A N 1
ATOM 806 C CA . LYS A 1 98 ? -16.188 10.984 23.125 1 96.5 98 LYS A CA 1
ATOM 807 C C . LYS A 1 98 ? -16.781 9.961 22.172 1 96.5 98 LYS A C 1
ATOM 809 O O . LYS A 1 98 ? -16.656 8.75 22.391 1 96.5 98 LYS A O 1
ATOM 814 N N . GLU A 1 99 ? -17.391 10.414 21.219 1 96.94 99 GLU A N 1
ATOM 815 C CA . GLU A 1 99 ? -18.047 9.477 20.312 1 96.94 99 GLU A CA 1
ATOM 816 C C . GLU A 1 99 ? -17.031 8.789 19.391 1 96.94 99 GLU A C 1
ATOM 818 O O . GLU A 1 99 ? -17.344 7.77 18.766 1 96.94 99 GLU A O 1
ATOM 823 N N . PHE A 1 100 ? -15.875 9.305 19.328 1 97.44 100 PHE A N 1
ATOM 824 C CA . PHE A 1 100 ? -14.867 8.719 18.453 1 97.44 100 PHE A CA 1
ATOM 825 C C . PHE A 1 100 ? -13.844 7.93 19.25 1 97.44 100 PHE A C 1
ATOM 827 O O . PHE A 1 100 ? -13.32 8.414 20.25 1 97.44 100 PHE A O 1
ATOM 834 N N . LYS A 1 101 ? -13.555 6.766 18.781 1 96.94 101 LYS A N 1
ATOM 835 C CA . LYS A 1 101 ? -12.477 5.969 19.375 1 96.94 101 LYS A CA 1
ATOM 836 C C . LYS A 1 101 ? -11.109 6.535 19 1 96.94 101 LYS A C 1
ATOM 838 O O . LYS A 1 101 ? -10.164 6.453 19.781 1 96.94 101 LYS A O 1
ATOM 843 N N . SER A 1 102 ? -11.016 7.027 17.781 1 97.56 102 SER A N 1
ATOM 844 C CA . SER A 1 102 ? -9.82 7.738 17.344 1 97.56 102 SER A CA 1
ATOM 845 C C . SER A 1 102 ? -10.141 8.727 16.234 1 97.56 102 SER A C 1
ATOM 847 O O . SER A 1 102 ? -11.242 8.695 15.672 1 97.56 102 SER A O 1
ATOM 849 N N . VAL A 1 103 ? -9.203 9.664 16.031 1 98.38 103 VAL A N 1
ATOM 850 C CA . VAL A 1 103 ? -9.383 10.703 15.023 1 98.38 103 VAL A CA 1
ATOM 851 C C . VAL A 1 103 ? -8.156 10.773 14.117 1 98.38 103 VAL A C 1
ATOM 853 O O . VAL A 1 103 ? -7.027 10.859 14.594 1 98.38 103 VAL A O 1
ATOM 856 N N . LEU A 1 104 ? -8.422 10.672 12.805 1 98.38 104 LEU A N 1
ATOM 857 C CA . LEU A 1 104 ? -7.371 10.75 11.797 1 98.38 104 LEU A CA 1
ATOM 858 C C . LEU A 1 104 ? -7.168 12.195 11.344 1 98.38 104 LEU A C 1
ATOM 860 O O . LEU A 1 104 ? -8.117 12.977 11.297 1 98.38 104 LEU A O 1
ATOM 864 N N . PHE A 1 105 ? -5.98 12.602 11.016 1 98.81 105 PHE A N 1
ATOM 865 C CA . PHE A 1 105 ? -5.613 13.875 10.398 1 98.81 105 PHE A CA 1
ATOM 866 C C . PHE A 1 105 ? -4.48 13.68 9.398 1 98.81 105 PHE A C 1
ATOM 868 O O . PHE A 1 105 ? -3.373 13.289 9.773 1 98.81 105 PHE A O 1
ATOM 875 N N . PHE A 1 106 ? -4.82 13.891 8.086 1 98.38 106 PHE A N 1
ATOM 876 C CA . PHE A 1 106 ? -3.799 13.633 7.078 1 98.38 106 PHE A CA 1
ATOM 877 C C . PHE A 1 106 ? -4.02 14.508 5.848 1 98.38 106 PHE A C 1
ATOM 879 O O . PHE A 1 106 ? -5.078 15.117 5.695 1 98.38 106 PHE A O 1
ATOM 886 N N . LYS A 1 107 ? -3.014 14.609 5.055 1 97.62 107 LYS A N 1
ATOM 887 C CA . LYS A 1 107 ? -3.02 15.344 3.791 1 97.62 107 LYS A CA 1
ATOM 888 C C . LYS A 1 107 ? -2.514 14.477 2.646 1 97.62 107 LYS A C 1
ATOM 890 O O . LYS A 1 107 ? -1.581 13.688 2.824 1 97.62 107 LYS A O 1
ATOM 895 N N . ASN A 1 108 ? -3.225 14.648 1.518 1 93.75 108 ASN A N 1
ATOM 896 C CA . ASN A 1 108 ? -2.834 13.992 0.274 1 93.75 108 ASN A CA 1
ATOM 897 C C . ASN A 1 108 ? -2.328 14.992 -0.756 1 93.75 108 ASN A C 1
ATOM 899 O O . ASN A 1 108 ? -2.934 16.047 -0.949 1 93.75 108 ASN A O 1
ATOM 903 N N . TYR A 1 109 ? -1.206 14.68 -1.334 1 92.88 109 TYR A N 1
ATOM 904 C CA . TYR A 1 109 ? -0.72 15.5 -2.439 1 92.88 109 TYR A CA 1
ATOM 905 C C . TYR A 1 109 ? -0.251 14.625 -3.598 1 92.88 109 TYR A C 1
ATOM 907 O O . TYR A 1 109 ? 0.595 13.75 -3.418 1 92.88 109 TYR A O 1
ATOM 915 N N . GLY A 1 110 ? -0.781 14.867 -4.758 1 89.06 110 GLY A N 1
ATOM 916 C CA . GLY A 1 110 ? -0.384 14.125 -5.945 1 89.06 110 GLY A CA 1
ATOM 917 C C . GLY A 1 110 ? -1.235 12.898 -6.195 1 89.06 110 GLY A C 1
ATOM 918 O O . GLY A 1 110 ? -1.904 12.406 -5.285 1 89.06 110 GLY A O 1
ATOM 919 N N . TYR A 1 111 ? -1.106 12.406 -7.305 1 84.56 111 TYR A N 1
ATOM 920 C CA . TYR A 1 111 ? -1.966 11.32 -7.758 1 84.56 111 TYR A CA 1
ATOM 921 C C . TYR A 1 111 ? -1.735 10.062 -6.93 1 84.56 111 TYR A C 1
ATOM 923 O O . TYR A 1 111 ? -2.689 9.406 -6.504 1 84.56 111 TYR A O 1
ATOM 931 N N . MET A 1 112 ? -0.562 9.688 -6.645 1 87.5 112 MET A N 1
ATOM 932 C CA . MET A 1 112 ? -0.24 8.43 -5.988 1 87.5 112 MET A CA 1
ATOM 933 C C . MET A 1 112 ? -0.581 8.484 -4.5 1 87.5 112 MET A C 1
ATOM 935 O O . MET A 1 112 ? -0.512 7.469 -3.805 1 87.5 112 MET A O 1
ATOM 939 N N . SER A 1 113 ? -0.968 9.648 -4.031 1 87.5 113 SER A N 1
ATOM 940 C CA . SER A 1 113 ? -1.262 9.805 -2.611 1 87.5 113 SER A CA 1
ATOM 941 C C . SER A 1 113 ? -2.605 9.18 -2.254 1 87.5 113 SER A C 1
ATOM 943 O O . SER A 1 113 ? -2.92 9.008 -1.074 1 87.5 113 SER A O 1
ATOM 945 N N . GLY A 1 114 ? -3.365 8.828 -3.287 1 84.44 114 GLY A N 1
ATOM 946 C CA . GLY A 1 114 ? -4.691 8.281 -3.053 1 84.44 114 GLY A CA 1
ATOM 947 C C . GLY A 1 114 ? -5.77 9.344 -2.953 1 84.44 114 GLY A C 1
ATOM 948 O O . GLY A 1 114 ? -6.938 9.031 -2.717 1 84.44 114 GLY A O 1
ATOM 949 N N . GLY A 1 115 ? -5.387 10.555 -3.141 1 79.06 115 GLY A N 1
ATOM 950 C CA . GLY A 1 115 ? -6.371 11.625 -3.174 1 79.06 115 GLY A CA 1
ATOM 951 C C . GLY A 1 115 ? -7.102 11.727 -4.5 1 79.06 115 GLY A C 1
ATOM 952 O O . GLY A 1 115 ? -6.605 11.25 -5.523 1 79.06 115 GLY A O 1
ATOM 953 N N . SER A 1 116 ? -8.234 12.391 -4.441 1 79.06 116 SER A N 1
ATOM 954 C CA . SER A 1 116 ? -9.055 12.484 -5.641 1 79.06 116 SER A CA 1
ATOM 955 C C . SER A 1 116 ? -9.133 13.922 -6.141 1 79.06 116 SER A C 1
ATOM 957 O O . SER A 1 116 ? -9.523 14.172 -7.285 1 79.06 116 SER A O 1
ATOM 959 N N . ILE A 1 117 ? -8.797 14.828 -5.266 1 84.06 117 ILE A N 1
ATOM 960 C CA . ILE A 1 117 ? -8.961 16.234 -5.594 1 84.06 117 ILE A CA 1
ATOM 961 C C . ILE A 1 117 ? -7.594 16.922 -5.574 1 84.06 117 ILE A C 1
ATOM 963 O O . ILE A 1 117 ? -6.797 16.719 -4.656 1 84.06 117 ILE A O 1
ATOM 967 N N . ARG A 1 118 ? -7.355 17.734 -6.5 1 85.56 118 ARG A N 1
ATOM 968 C CA . ARG A 1 118 ? -6.074 18.406 -6.641 1 85.56 118 ARG A C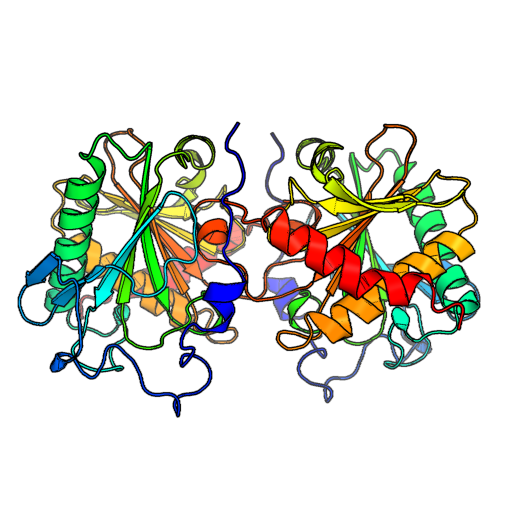A 1
ATOM 969 C C . ARG A 1 118 ? -5.965 19.578 -5.672 1 85.56 118 ARG A C 1
ATOM 971 O O . ARG A 1 118 ? -4.867 19.922 -5.215 1 85.56 118 ARG A O 1
ATOM 978 N N . HIS A 1 119 ? -7.121 20.203 -5.461 1 90.25 119 HIS A N 1
ATOM 979 C CA . HIS A 1 119 ? -7.137 21.375 -4.582 1 90.25 119 HIS A CA 1
ATOM 980 C C . HIS A 1 119 ? -6.516 21.047 -3.229 1 90.25 119 HIS A C 1
ATOM 982 O O . HIS A 1 119 ? -6.859 20.047 -2.607 1 90.25 119 HIS A O 1
ATOM 988 N N . PRO A 1 120 ? -5.551 21.875 -2.822 1 93.19 120 PRO A N 1
ATOM 989 C CA . PRO A 1 120 ? -4.902 21.594 -1.538 1 93.19 120 PRO A CA 1
ATOM 990 C C . PRO A 1 120 ? -5.895 21.484 -0.385 1 93.19 120 PRO A C 1
ATOM 992 O O . PRO A 1 120 ? -6.664 22.422 -0.135 1 93.19 120 PRO A O 1
ATOM 995 N N . HIS A 1 121 ? -5.875 20.391 0.264 1 95 121 HIS A N 1
ATOM 996 C CA . HIS A 1 121 ? -6.789 20.125 1.366 1 95 121 HIS A CA 1
ATOM 997 C C . HIS A 1 121 ? -6.242 19.031 2.285 1 95 121 HIS A C 1
ATOM 999 O O . HIS A 1 121 ? -5.332 18.297 1.904 1 95 121 HIS A O 1
ATOM 1005 N N . SER A 1 122 ? -6.652 18.969 3.4 1 97.31 122 SER A N 1
ATOM 1006 C CA . SER A 1 122 ? -6.402 17.891 4.363 1 97.31 122 SER A CA 1
ATOM 1007 C C . SER A 1 122 ? -7.711 17.359 4.938 1 97.31 122 SER A C 1
ATOM 1009 O O . SER A 1 122 ? -8.781 17.891 4.66 1 97.31 122 SER A O 1
ATOM 1011 N N . GLN A 1 123 ? -7.59 16.266 5.629 1 97.5 123 GLN A N 1
ATOM 1012 C CA . GLN A 1 123 ? -8.789 15.609 6.129 1 97.5 123 GLN A CA 1
ATOM 1013 C C . GLN A 1 123 ? -8.672 15.305 7.621 1 97.5 123 GLN A C 1
ATOM 1015 O O . GLN A 1 123 ? -7.598 14.922 8.094 1 97.5 123 GLN A O 1
ATOM 1020 N N . ILE A 1 124 ? -9.695 15.547 8.344 1 98.44 124 ILE A N 1
ATOM 1021 C CA . ILE A 1 124 ? -9.898 15.078 9.711 1 98.44 124 ILE A CA 1
ATOM 1022 C C . ILE A 1 124 ? -11.094 14.133 9.75 1 98.44 124 ILE A C 1
ATOM 1024 O O . ILE A 1 124 ? -12.211 14.516 9.391 1 98.44 124 ILE A O 1
ATOM 1028 N N . ILE A 1 125 ? -10.867 12.914 10.172 1 97.88 125 ILE A N 1
ATOM 1029 C CA . ILE A 1 125 ? -11.922 11.898 10.156 1 97.88 125 ILE A CA 1
ATOM 1030 C C . ILE A 1 125 ? -12.055 11.281 11.547 1 97.88 125 ILE A C 1
ATOM 1032 O O . ILE A 1 125 ? -11.109 10.672 12.055 1 97.88 125 ILE A O 1
ATOM 1036 N N . GLY A 1 126 ? -13.203 11.445 12.141 1 97.88 126 GLY A N 1
ATOM 1037 C CA . GLY A 1 126 ? -13.508 10.727 13.367 1 97.88 126 GLY A CA 1
ATOM 1038 C C . GLY A 1 126 ? -13.953 9.297 13.125 1 97.88 126 GLY A C 1
ATOM 1039 O O . GLY A 1 126 ? -14.812 9.039 12.273 1 97.88 126 GLY A O 1
ATOM 1040 N N . LEU A 1 127 ? -13.344 8.352 13.797 1 96.69 127 LEU A N 1
ATOM 1041 C CA . LEU A 1 127 ? -13.711 6.949 13.688 1 96.69 127 LEU A CA 1
ATOM 1042 C C . LEU A 1 127 ? -14.516 6.5 14.898 1 96.69 127 LEU A C 1
ATOM 1044 O O . LEU A 1 127 ? -14 6.488 16.016 1 96.69 127 LEU A O 1
ATOM 1048 N N . GLU A 1 128 ? -15.695 6.078 14.68 1 95.81 128 GLU A N 1
ATOM 1049 C CA . GLU A 1 128 ? -16.578 5.73 15.789 1 95.81 128 GLU A CA 1
ATOM 1050 C C . GLU A 1 128 ? -16.172 4.406 16.422 1 95.81 128 GLU A C 1
ATOM 1052 O O . GLU A 1 128 ? -16.25 4.246 17.641 1 95.81 128 GLU A O 1
ATOM 1057 N N . ASN A 1 129 ? -15.672 3.486 15.602 1 93.56 129 ASN A N 1
ATOM 1058 C CA . ASN A 1 129 ? -15.508 2.123 16.094 1 93.56 129 ASN A CA 1
ATOM 1059 C C . ASN A 1 129 ? -14.117 1.572 15.789 1 93.56 129 ASN A C 1
ATOM 1061 O O . ASN A 1 129 ? -13.914 0.358 15.805 1 93.56 129 ASN A O 1
ATOM 1065 N N . TYR A 1 130 ? -13.219 2.391 15.492 1 93.5 130 TYR A N 1
ATOM 1066 C CA . TYR A 1 130 ? -11.867 1.959 15.148 1 93.5 130 TYR A CA 1
ATOM 1067 C C . TYR A 1 130 ? -10.828 2.779 15.898 1 93.5 130 TYR A C 1
ATOM 1069 O O . TYR A 1 130 ? -10.859 4.012 15.867 1 93.5 130 TYR A O 1
ATOM 1077 N N . ASP A 1 131 ? -10 2.146 16.594 1 96 131 ASP A N 1
ATOM 1078 C CA . ASP A 1 131 ? -8.914 2.793 17.328 1 96 131 ASP A CA 1
ATOM 1079 C C . ASP A 1 131 ? -7.566 2.516 16.688 1 96 131 ASP A C 1
ATOM 1081 O O . ASP A 1 131 ? -6.969 1.461 16.906 1 96 131 ASP A O 1
ATOM 1085 N N . TYR A 1 132 ? -6.992 3.496 15.969 1 95.31 132 TYR A N 1
ATOM 1086 C CA . TYR A 1 132 ? -5.773 3.262 15.203 1 95.31 132 TYR A CA 1
ATOM 1087 C C . TYR A 1 132 ? -4.574 3.082 16.125 1 95.31 132 TYR A C 1
ATOM 1089 O O . TYR A 1 132 ? -3.506 2.648 15.688 1 95.31 132 TYR A O 1
ATOM 1097 N N . HIS A 1 133 ? -4.723 3.383 17.438 1 95.38 133 HIS A N 1
ATOM 1098 C CA . HIS A 1 133 ? -3.639 3.203 18.406 1 95.38 133 HIS A CA 1
ATOM 1099 C C . HIS A 1 133 ? -3.297 1.727 18.578 1 95.38 133 HIS A C 1
ATOM 1101 O O . HIS A 1 133 ? -2.225 1.39 19.078 1 95.38 133 HIS A O 1
ATOM 1107 N N . LYS A 1 134 ? -4.176 0.891 18.188 1 93.94 134 LYS A N 1
ATOM 1108 C CA . LYS A 1 134 ? -3.936 -0.547 18.281 1 93.94 134 LYS A CA 1
ATOM 1109 C C . LYS A 1 134 ? -3.014 -1.014 17.156 1 93.94 134 LYS A C 1
ATOM 1111 O O . LYS A 1 134 ? -2.422 -2.092 17.234 1 93.94 134 LYS A O 1
ATOM 1116 N N . ASP A 1 135 ? -2.895 -0.194 16.141 1 91.5 135 ASP A N 1
ATOM 1117 C CA . ASP A 1 135 ? -2.143 -0.583 14.953 1 91.5 135 ASP A CA 1
ATOM 1118 C C . ASP A 1 135 ? -0.831 0.192 14.852 1 91.5 135 ASP A C 1
ATOM 1120 O O . ASP A 1 135 ? 0.157 -0.316 14.32 1 91.5 135 ASP A O 1
ATOM 1124 N N . ILE A 1 136 ? -0.885 1.439 15.273 1 95.38 136 ILE A N 1
ATOM 1125 C CA . ILE A 1 136 ? 0.26 2.34 15.188 1 95.38 136 ILE A CA 1
ATOM 1126 C C . ILE A 1 136 ? 0.8 2.619 16.594 1 95.38 136 ILE A C 1
ATOM 1128 O O . ILE A 1 136 ? 0.061 3.066 17.469 1 95.38 136 ILE A O 1
ATOM 1132 N N . THR A 1 137 ? 2.094 2.428 16.766 1 94.38 137 THR A N 1
ATOM 1133 C CA . THR A 1 137 ? 2.711 2.639 18.062 1 94.38 137 THR A CA 1
ATOM 1134 C C . THR A 1 137 ? 3.898 3.588 17.953 1 94.38 137 THR A C 1
ATOM 1136 O O . THR A 1 137 ? 4.289 3.979 16.859 1 94.38 137 THR A O 1
ATOM 1139 N N . ALA A 1 138 ? 4.453 3.902 19.094 1 94.5 138 ALA A N 1
ATOM 1140 C CA . ALA A 1 138 ? 5.613 4.789 19.125 1 94.5 138 ALA A CA 1
ATOM 1141 C C . ALA A 1 138 ? 6.797 4.18 18.391 1 94.5 138 ALA A C 1
ATOM 1143 O O . ALA A 1 138 ? 7.66 4.898 17.875 1 94.5 138 ALA A O 1
ATOM 1144 N N . GLN A 1 139 ? 6.832 2.887 18.312 1 92.75 139 GLN A N 1
ATOM 1145 C CA . GLN A 1 139 ? 7.906 2.205 17.594 1 92.75 139 GLN A CA 1
ATOM 1146 C C . GLN A 1 139 ? 7.934 2.607 16.125 1 92.75 139 GLN A C 1
ATOM 1148 O O . GLN A 1 139 ? 9 2.697 15.516 1 92.75 139 GLN A O 1
ATOM 1153 N N . ASN A 1 140 ? 6.77 2.869 15.57 1 94.19 140 ASN A N 1
ATOM 1154 C CA . ASN A 1 140 ? 6.664 3.275 14.172 1 94.19 140 ASN A CA 1
ATOM 1155 C C . ASN A 1 140 ? 7.25 4.668 13.945 1 94.19 140 ASN A C 1
ATOM 1157 O O . ASN A 1 140 ? 7.465 5.078 12.805 1 94.19 140 ASN A O 1
ATOM 1161 N N . MET A 1 141 ? 7.527 5.395 15.031 1 96.5 141 MET A N 1
ATOM 1162 C CA . MET A 1 141 ? 8.023 6.766 14.953 1 96.5 141 MET A CA 1
ATOM 1163 C C . MET A 1 141 ? 9.5 6.832 15.32 1 96.5 141 MET A C 1
ATOM 1165 O O . MET A 1 141 ? 10.078 7.918 15.391 1 96.5 141 MET A O 1
ATOM 1169 N N . GLU A 1 142 ? 10.078 5.691 15.508 1 94.81 142 GLU A N 1
ATOM 1170 C CA . GLU A 1 142 ? 11.5 5.625 15.844 1 94.81 142 GLU A CA 1
ATOM 1171 C C . GLU A 1 142 ? 12.352 5.418 14.602 1 94.81 142 GLU A C 1
ATOM 1173 O O . GLU A 1 142 ? 11.875 4.898 13.594 1 94.81 142 GLU A O 1
ATOM 1178 N N . GLY A 1 143 ? 13.609 5.895 14.711 1 95.12 143 GLY A N 1
ATOM 1179 C CA . GLY A 1 143 ? 14.5 5.648 13.586 1 95.12 143 GLY A CA 1
ATOM 1180 C C . GLY A 1 143 ? 15.797 6.43 13.672 1 95.12 143 GLY A C 1
ATOM 1181 O O . GLY A 1 143 ? 16.203 6.863 14.758 1 95.12 143 GLY A O 1
ATOM 1182 N N . TRP A 1 144 ? 16.484 6.52 12.602 1 95.69 144 TRP A N 1
ATOM 1183 C CA . TRP A 1 144 ? 17.75 7.242 12.492 1 95.69 144 TRP A CA 1
ATOM 1184 C C . TRP A 1 144 ? 17.531 8.75 12.602 1 95.69 144 TRP A C 1
ATOM 1186 O O . TRP A 1 144 ? 16.672 9.312 11.906 1 95.69 144 TRP A O 1
ATOM 1196 N N . LEU A 1 145 ? 18.297 9.391 13.484 1 97.25 145 LEU A N 1
ATOM 1197 C CA . LEU A 1 145 ? 18.156 10.828 13.695 1 97.25 145 LEU A CA 1
ATOM 1198 C C . LEU A 1 145 ? 18.625 11.602 12.461 1 97.25 145 LEU A C 1
ATOM 1200 O O . LEU A 1 145 ? 19.734 11.406 11.977 1 97.25 145 LEU A O 1
ATOM 1204 N N . LEU A 1 146 ? 17.75 12.453 11.969 1 97.19 146 LEU A N 1
ATOM 1205 C CA . LEU A 1 146 ? 18.109 13.32 10.844 1 97.19 146 LEU A CA 1
ATOM 1206 C C . LEU A 1 146 ? 18.359 14.742 11.312 1 97.19 146 LEU A C 1
ATOM 1208 O O . LEU A 1 146 ? 19.25 15.422 10.789 1 97.19 146 LEU A O 1
ATOM 1212 N N . HIS A 1 147 ? 17.562 15.203 12.227 1 97.25 147 HIS A N 1
ATOM 1213 C CA . HIS A 1 147 ? 17.641 16.578 12.734 1 97.25 147 HIS A CA 1
ATOM 1214 C C . HIS A 1 147 ? 16.938 16.703 14.078 1 97.25 147 HIS A C 1
ATOM 1216 O O . HIS A 1 147 ? 15.914 16.062 14.32 1 97.25 147 HIS A O 1
ATOM 1222 N N . GLU A 1 148 ? 17.531 17.5 14.938 1 97.44 148 GLU A N 1
ATOM 1223 C CA . GLU A 1 148 ? 16.891 17.812 16.219 1 97.44 148 GLU A CA 1
ATOM 1224 C C . GLU A 1 148 ? 17.188 19.25 16.641 1 97.44 148 GLU A C 1
ATOM 1226 O O . GLU A 1 148 ? 18.312 19.719 16.5 1 97.44 148 GLU A O 1
ATOM 1231 N N . ASP A 1 149 ? 16.156 19.969 17.016 1 96.06 149 ASP A N 1
ATOM 1232 C CA . ASP A 1 149 ? 16.312 21.297 17.625 1 96.06 149 ASP A CA 1
ATOM 1233 C C . ASP A 1 149 ? 15.406 21.438 18.859 1 96.06 149 ASP A C 1
ATOM 1235 O O . ASP A 1 149 ? 14.984 20.438 19.438 1 96.06 149 ASP A O 1
ATOM 1239 N N . GLN A 1 150 ? 15.203 22.625 19.359 1 96.12 150 GLN A N 1
ATOM 1240 C CA . GLN A 1 150 ? 14.492 22.844 20.609 1 96.12 150 GLN A CA 1
ATOM 1241 C C . GLN A 1 150 ? 13.016 22.453 20.484 1 96.12 150 GLN A C 1
ATOM 1243 O O . GLN A 1 150 ? 12.359 22.141 21.484 1 96.12 150 GLN A O 1
ATOM 1248 N N . ASP A 1 151 ? 12.562 22.375 19.234 1 96.94 151 ASP A N 1
ATOM 1249 C CA . ASP A 1 151 ? 11.117 22.25 19.047 1 96.94 151 ASP A CA 1
ATOM 1250 C C . ASP A 1 151 ? 10.758 20.891 18.469 1 96.94 151 ASP A C 1
ATOM 1252 O O . ASP A 1 151 ? 9.672 20.375 18.719 1 96.94 151 ASP A O 1
ATOM 1256 N N . VAL A 1 152 ? 11.734 20.328 17.625 1 97.62 152 VAL A N 1
ATOM 1257 C CA . VAL A 1 152 ? 11.32 19.172 16.844 1 97.62 152 VAL A CA 1
ATOM 1258 C C . VAL A 1 152 ? 12.461 18.156 16.797 1 97.62 152 VAL A C 1
ATOM 1260 O O . VAL A 1 152 ? 13.633 18.516 16.906 1 97.62 152 VAL A O 1
ATOM 1263 N N . ARG A 1 153 ? 12.102 16.938 16.75 1 98.38 153 ARG A N 1
ATOM 1264 C CA . ARG A 1 153 ? 12.984 15.82 16.453 1 98.38 153 ARG A CA 1
ATOM 1265 C C . ARG A 1 153 ? 12.547 15.094 15.188 1 98.38 153 ARG A C 1
ATOM 1267 O O . ARG A 1 153 ? 11.391 14.695 15.062 1 98.38 153 ARG A O 1
ATOM 1274 N N . ILE A 1 154 ? 13.453 14.969 14.234 1 98.44 154 ILE A N 1
ATOM 1275 C CA . ILE A 1 154 ? 13.133 14.359 12.953 1 98.44 154 ILE A CA 1
ATOM 1276 C C . ILE A 1 154 ? 13.93 13.062 12.781 1 98.44 154 ILE A C 1
ATOM 1278 O O . ILE A 1 154 ? 15.148 13.055 12.93 1 98.44 154 ILE A O 1
ATOM 1282 N N . THR A 1 155 ? 13.242 12.008 12.461 1 97.69 155 THR A N 1
ATOM 1283 C CA . THR A 1 155 ? 13.914 10.727 12.273 1 97.69 155 THR A CA 1
ATOM 1284 C C . THR A 1 155 ? 13.445 10.055 10.984 1 97.69 155 THR A C 1
ATOM 1286 O O . THR A 1 155 ? 12.367 10.375 10.469 1 97.69 155 THR A O 1
ATOM 1289 N N . LEU A 1 156 ? 14.258 9.227 10.422 1 95.69 156 LEU A N 1
ATOM 1290 C CA . LEU A 1 156 ? 13.922 8.266 9.375 1 95.69 156 LEU A CA 1
ATOM 1291 C C . LEU A 1 156 ? 13.531 6.922 9.984 1 95.69 156 LEU A C 1
ATOM 1293 O O . LEU A 1 156 ? 14.328 6.301 10.688 1 95.69 156 LEU A O 1
ATOM 1297 N N . SER A 1 157 ? 12.406 6.445 9.664 1 94.56 157 SER A N 1
ATOM 1298 C CA . SER A 1 157 ? 11.844 5.305 10.375 1 94.56 157 SER A CA 1
ATOM 1299 C C . SER A 1 157 ? 12.688 4.051 10.164 1 94.56 157 SER A C 1
ATOM 1301 O O . SER A 1 157 ? 13.055 3.729 9.031 1 94.56 157 SER A O 1
ATOM 1303 N N . THR A 1 158 ? 12.953 3.344 11.234 1 91.69 158 THR A N 1
ATOM 1304 C CA . THR A 1 158 ? 13.547 2.014 11.164 1 91.69 158 THR A CA 1
ATOM 1305 C C . THR A 1 158 ? 12.469 0.936 11.164 1 91.69 158 THR A C 1
ATOM 1307 O O . THR A 1 158 ? 12.734 -0.218 10.82 1 91.69 158 THR A O 1
ATOM 1310 N N . HIS A 1 159 ? 11.258 1.309 11.609 1 90.19 159 HIS A N 1
ATOM 1311 C CA . HIS A 1 159 ? 10.078 0.454 11.602 1 90.19 159 HIS A CA 1
ATOM 1312 C C . HIS A 1 159 ? 8.906 1.132 10.898 1 90.19 159 HIS A C 1
ATOM 1314 O O . HIS A 1 159 ? 7.898 1.454 11.523 1 90.19 159 HIS A O 1
ATOM 1320 N N . PRO A 1 160 ? 9.055 1.243 9.578 1 91 160 PRO A N 1
ATOM 1321 C CA . PRO A 1 160 ? 8.023 1.964 8.828 1 91 160 PRO A CA 1
ATOM 1322 C C . PRO A 1 160 ? 6.668 1.256 8.852 1 91 160 PRO A C 1
ATOM 1324 O O . PRO A 1 160 ? 6.59 0.078 9.211 1 91 160 PRO A O 1
ATOM 1327 N N . ILE A 1 161 ? 5.633 1.984 8.602 1 90.38 161 ILE A N 1
ATOM 1328 C CA . ILE A 1 161 ? 4.281 1.444 8.539 1 90.38 161 ILE A CA 1
ATOM 1329 C C . ILE A 1 161 ? 4.102 0.641 7.254 1 90.38 161 ILE A C 1
ATOM 1331 O O . ILE A 1 161 ? 3.795 -0.553 7.297 1 90.38 161 ILE A O 1
ATOM 1335 N N . ILE A 1 162 ? 4.383 1.201 6.098 1 84.38 162 ILE A N 1
ATOM 1336 C CA . ILE A 1 162 ? 4.223 0.528 4.812 1 84.38 162 ILE A CA 1
ATOM 1337 C C . ILE A 1 162 ? 5.598 0.226 4.215 1 84.38 162 ILE A C 1
ATOM 1339 O O . ILE A 1 162 ? 5.77 -0.776 3.516 1 84.38 162 ILE A O 1
ATOM 1343 N N . GLY A 1 163 ? 6.559 1.039 4.359 1 77.06 163 GLY A N 1
ATOM 1344 C CA . GLY A 1 163 ? 7.91 0.721 3.938 1 77.06 163 GLY A CA 1
ATOM 1345 C C . GLY A 1 163 ? 8.586 1.854 3.182 1 77.06 163 GLY A C 1
ATOM 1346 O O . GLY A 1 163 ? 7.969 2.895 2.941 1 77.06 163 GLY A O 1
ATOM 1347 N N . PHE A 1 164 ? 9.969 1.659 3.039 1 75.38 164 PHE A N 1
ATOM 1348 C CA . PHE A 1 164 ? 11 2.42 2.346 1 75.38 164 PHE A CA 1
ATOM 1349 C C . PHE A 1 164 ? 11.375 3.67 3.133 1 75.38 164 PHE A C 1
ATOM 1351 O O . PHE A 1 164 ? 11.906 3.578 4.242 1 75.38 164 PHE A O 1
ATOM 1358 N N . PHE A 1 165 ? 10.766 4.941 2.701 1 84.56 165 PHE A N 1
ATOM 1359 C CA . PHE A 1 165 ? 11.211 6.18 3.328 1 84.56 165 PHE A CA 1
ATOM 1360 C C . PHE A 1 165 ? 10.047 6.871 4.039 1 84.56 165 PHE A C 1
ATOM 1362 O O . PHE A 1 165 ? 9.125 7.367 3.391 1 84.56 165 PHE A O 1
ATOM 1369 N N . GLU A 1 166 ? 10.062 6.754 5.348 1 93.62 166 GLU A N 1
ATOM 1370 C CA . GLU A 1 166 ? 9.102 7.449 6.195 1 93.62 166 GLU A CA 1
ATOM 1371 C C . GLU A 1 166 ? 9.805 8.383 7.18 1 93.62 166 GLU A C 1
ATOM 1373 O O . GLU A 1 166 ? 10.656 7.949 7.953 1 93.62 166 GLU A O 1
ATOM 1378 N N . TYR A 1 167 ? 9.461 9.617 7.113 1 96.69 167 TYR A N 1
ATOM 1379 C CA . TYR A 1 167 ? 10.07 10.641 7.957 1 96.69 167 TYR A CA 1
ATOM 1380 C C . TYR A 1 167 ? 9.141 11.031 9.102 1 96.69 167 TYR A C 1
ATOM 1382 O O . TYR A 1 167 ? 7.969 11.344 8.875 1 96.69 167 TYR A O 1
ATOM 1390 N N . ASN A 1 168 ? 9.672 11.008 10.305 1 98.25 168 ASN A N 1
ATOM 1391 C CA . ASN A 1 168 ? 8.883 11.336 11.484 1 98.25 168 ASN A CA 1
ATOM 1392 C C . ASN A 1 168 ? 9.289 12.68 12.086 1 98.25 168 ASN A C 1
ATOM 1394 O O . ASN A 1 168 ? 10.469 12.898 12.375 1 98.25 168 ASN A O 1
ATOM 1398 N N . ILE A 1 169 ? 8.375 13.555 12.227 1 98.69 169 ILE A N 1
ATOM 1399 C CA . ILE A 1 169 ? 8.555 14.773 13 1 98.69 169 ILE A CA 1
ATOM 1400 C C . ILE A 1 169 ? 7.871 14.633 14.359 1 98.69 169 ILE A C 1
ATOM 1402 O O . ILE A 1 169 ? 6.648 14.508 14.438 1 98.69 169 ILE A O 1
ATOM 1406 N N . ARG A 1 170 ? 8.633 14.602 15.375 1 98.69 170 ARG A N 1
ATOM 1407 C CA . ARG A 1 170 ? 8.109 14.562 16.734 1 98.69 170 ARG A CA 1
ATOM 1408 C C . ARG A 1 170 ? 8.203 15.938 17.391 1 98.69 170 ARG A C 1
ATOM 1410 O O . ARG A 1 170 ? 9.234 16.609 17.297 1 98.69 170 ARG A O 1
ATOM 1417 N N . PHE A 1 171 ? 7.129 16.391 18.109 1 98.69 171 PHE A N 1
ATOM 1418 C CA . PHE A 1 171 ? 7.117 17.703 18.766 1 98.69 171 PHE A CA 1
ATOM 1419 C C . PHE A 1 171 ? 6.129 17.703 19.922 1 98.69 171 PHE A C 1
ATOM 1421 O O . PHE A 1 171 ? 5.207 16.891 19.969 1 98.69 171 PHE A O 1
ATOM 1428 N N . LYS A 1 172 ? 6.371 18.562 20.859 1 98.06 172 LYS A N 1
ATOM 1429 C CA . LYS A 1 172 ? 5.422 18.719 21.969 1 98.06 172 LYS A CA 1
ATOM 1430 C C . LYS A 1 172 ? 4.168 19.453 21.5 1 98.06 172 LYS A C 1
ATOM 1432 O O . LYS A 1 172 ? 4.234 20.328 20.641 1 98.06 172 LYS A O 1
ATOM 1437 N N . PRO A 1 173 ? 3.053 19.109 22.125 1 96.69 173 PRO A N 1
ATOM 1438 C CA . PRO A 1 173 ? 1.797 19.734 21.719 1 96.69 173 PRO A CA 1
ATOM 1439 C C . PRO A 1 173 ? 1.852 21.266 21.797 1 96.69 173 PRO A C 1
ATOM 1441 O O . PRO A 1 173 ? 1.145 21.953 21.047 1 96.69 173 PRO A O 1
ATOM 1444 N N . ASP A 1 174 ? 2.678 21.797 22.672 1 96.62 174 ASP A N 1
ATOM 1445 C CA . ASP A 1 174 ? 2.732 23.25 22.844 1 96.62 174 ASP A CA 1
ATOM 1446 C C . ASP A 1 174 ? 3.908 23.859 22.078 1 96.62 174 ASP A C 1
ATOM 1448 O O . ASP A 1 174 ? 4.223 25.031 22.25 1 96.62 174 ASP A O 1
ATOM 1452 N N . ALA A 1 175 ? 4.605 23.094 21.234 1 97.88 175 ALA A N 1
ATOM 1453 C CA . ALA A 1 175 ? 5.68 23.625 20.406 1 97.88 175 ALA A CA 1
ATOM 1454 C C . ALA A 1 175 ? 5.168 24.719 19.469 1 97.88 175 ALA A C 1
ATOM 1456 O O . ALA A 1 175 ? 4.02 24.656 19.016 1 97.88 175 ALA A O 1
ATOM 1457 N N . PRO A 1 176 ? 6.039 25.734 19.156 1 98.12 176 PRO A N 1
ATOM 1458 C CA . PRO A 1 176 ? 5.625 26.734 18.172 1 98.12 176 PRO A CA 1
ATOM 1459 C C . PRO A 1 176 ? 5.312 26.109 16.812 1 98.12 176 PRO A C 1
ATOM 1461 O O . PRO A 1 176 ? 6.195 25.5 16.188 1 98.12 176 PRO A O 1
ATOM 1464 N N . VAL A 1 177 ? 4.129 26.297 16.391 1 98.31 177 VAL A N 1
ATOM 1465 C CA . VAL A 1 177 ? 3.66 25.625 15.18 1 98.31 177 VAL A CA 1
ATOM 1466 C C . VAL A 1 177 ? 4.496 26.078 13.984 1 98.31 177 VAL A C 1
ATOM 1468 O O . VAL A 1 177 ? 4.73 25.297 13.055 1 98.31 177 VAL A O 1
ATOM 1471 N N . ARG A 1 178 ? 4.957 27.312 13.984 1 97.81 178 ARG A N 1
ATOM 1472 C CA . ARG A 1 178 ? 5.77 27.828 12.883 1 97.81 178 ARG A CA 1
ATOM 1473 C C . ARG A 1 178 ? 7.039 27 12.711 1 97.81 178 ARG A C 1
ATOM 1475 O O . ARG A 1 178 ? 7.484 26.766 11.586 1 97.81 178 ARG A O 1
ATOM 1482 N N . ALA A 1 179 ? 7.66 26.625 13.82 1 97.56 179 ALA A N 1
ATOM 1483 C CA . ALA A 1 179 ? 8.859 25.797 13.766 1 97.56 179 ALA A CA 1
ATOM 1484 C C . ALA A 1 179 ? 8.555 24.422 13.172 1 97.56 179 ALA A C 1
ATOM 1486 O O . ALA A 1 179 ? 9.328 23.891 12.367 1 97.56 179 ALA A O 1
ATOM 1487 N N . VAL A 1 180 ? 7.457 23.875 13.547 1 98.44 180 VAL A N 1
ATOM 1488 C CA . VAL A 1 180 ? 7.039 22.578 13.031 1 98.44 180 VAL A CA 1
ATOM 1489 C C . VAL A 1 180 ? 6.75 22.688 11.531 1 98.44 180 VAL A C 1
ATOM 1491 O O . VAL A 1 180 ? 7.195 21.844 10.75 1 98.44 180 VAL A O 1
ATOM 1494 N N . ALA A 1 181 ? 6 23.719 11.148 1 98.31 181 ALA A N 1
ATOM 1495 C CA . ALA A 1 181 ? 5.641 23.938 9.75 1 98.31 181 ALA A CA 1
ATOM 1496 C C . ALA A 1 181 ? 6.883 24.094 8.875 1 98.31 181 ALA A C 1
ATOM 1498 O O . ALA A 1 181 ? 6.949 23.531 7.777 1 98.31 181 ALA A O 1
ATOM 1499 N N . LEU A 1 182 ? 7.828 24.812 9.383 1 97.44 182 LEU A N 1
ATOM 1500 C CA . LEU A 1 182 ? 9.07 25.016 8.641 1 97.44 182 LEU A CA 1
ATOM 1501 C C . LEU A 1 182 ? 9.766 23.688 8.375 1 97.44 182 LEU A C 1
ATOM 1503 O O . LEU A 1 182 ? 10.18 23.422 7.246 1 97.44 182 LEU A O 1
ATOM 1507 N N . ARG A 1 183 ? 9.922 22.859 9.391 1 97.88 183 ARG A N 1
ATOM 1508 C CA . ARG A 1 183 ? 10.586 21.578 9.25 1 97.88 183 ARG A CA 1
ATOM 1509 C C . ARG A 1 183 ? 9.797 20.656 8.32 1 97.88 183 ARG A C 1
ATOM 1511 O O . ARG A 1 183 ? 10.391 19.938 7.508 1 97.88 183 ARG A O 1
ATOM 1518 N N . LEU A 1 184 ? 8.5 20.672 8.477 1 98.19 184 LEU A N 1
ATOM 1519 C CA . LEU A 1 184 ? 7.652 19.891 7.598 1 98.19 184 LEU A CA 1
ATOM 1520 C C . LEU A 1 184 ? 7.852 20.297 6.141 1 98.19 184 LEU A C 1
ATOM 1522 O O . LEU A 1 184 ? 8.016 19.438 5.27 1 98.19 184 LEU A O 1
ATOM 1526 N N . GLN A 1 185 ? 7.863 21.609 5.84 1 97.38 185 GLN A N 1
ATOM 1527 C CA . GLN A 1 185 ? 8.086 22.094 4.484 1 97.38 185 GLN A CA 1
ATOM 1528 C C . GLN A 1 185 ? 9.422 21.625 3.936 1 97.38 185 GLN A C 1
ATOM 1530 O O . GLN A 1 185 ? 9.516 21.219 2.771 1 97.38 185 GLN A O 1
ATOM 1535 N N . GLN A 1 186 ? 10.398 21.688 4.742 1 96.5 186 GLN A N 1
ATOM 1536 C CA . GLN A 1 186 ? 11.734 21.281 4.316 1 96.5 186 GLN A CA 1
ATOM 1537 C C . GLN A 1 186 ? 11.789 19.812 3.961 1 96.5 186 GLN A C 1
ATOM 1539 O O . GLN A 1 186 ? 12.375 19.422 2.949 1 96.5 186 GLN A O 1
ATOM 1544 N N . ILE A 1 187 ? 11.156 18.984 4.746 1 95.88 187 ILE A N 1
ATOM 1545 C CA . ILE A 1 187 ? 11.102 17.562 4.457 1 95.88 187 ILE A CA 1
ATOM 1546 C C . ILE A 1 187 ? 10.328 17.328 3.156 1 95.88 187 ILE A C 1
ATOM 1548 O O . ILE A 1 187 ? 10.758 16.531 2.307 1 95.88 187 ILE A O 1
ATOM 1552 N N . LEU A 1 188 ? 9.211 18.031 3.033 1 95.38 188 LEU A N 1
ATOM 1553 C CA . LEU A 1 188 ? 8.383 17.859 1.844 1 95.38 188 LEU A CA 1
ATOM 1554 C C . LEU A 1 188 ? 9.141 18.281 0.589 1 95.38 188 LEU A C 1
ATOM 1556 O O . LEU A 1 188 ? 9.039 17.625 -0.45 1 95.38 188 LEU A O 1
ATOM 1560 N N . ARG A 1 189 ? 9.891 19.344 0.64 1 93.19 189 ARG A N 1
ATOM 1561 C CA . ARG A 1 189 ? 10.719 19.766 -0.49 1 93.19 189 ARG A CA 1
ATOM 1562 C C . ARG A 1 189 ? 11.734 18.688 -0.856 1 93.19 189 ARG A C 1
ATOM 1564 O O . ARG A 1 189 ? 11.922 18.375 -2.035 1 93.19 189 ARG A O 1
ATOM 1571 N N . TYR A 1 190 ? 12.367 18.188 0.191 1 93.38 190 TYR A N 1
ATOM 1572 C CA . TYR A 1 190 ? 13.328 17.125 -0.04 1 93.38 190 TYR A CA 1
ATOM 1573 C C . TYR A 1 190 ? 12.664 15.93 -0.714 1 93.38 190 TYR A C 1
ATOM 1575 O O . TYR A 1 190 ? 13.18 15.391 -1.697 1 93.38 190 TYR A O 1
ATOM 1583 N N . VAL A 1 191 ? 11.5 15.5 -0.199 1 91.25 191 VAL A N 1
ATOM 1584 C CA . VAL A 1 191 ? 10.773 14.336 -0.695 1 91.25 191 VAL A CA 1
ATOM 1585 C C . VAL A 1 191 ? 10.352 14.562 -2.146 1 91.25 191 VAL A C 1
ATOM 1587 O O . VAL A 1 191 ? 10.5 13.68 -2.988 1 91.25 191 VAL A O 1
ATOM 1590 N N . LEU A 1 192 ? 9.891 15.703 -2.426 1 88.81 192 LEU A N 1
ATOM 1591 C CA . LEU A 1 192 ? 9.422 16.016 -3.77 1 88.81 192 LEU A CA 1
ATOM 1592 C C . LEU A 1 192 ? 10.586 16.109 -4.75 1 88.81 192 LEU A C 1
ATOM 1594 O O . LEU A 1 192 ? 10.438 15.773 -5.93 1 88.81 192 LEU A O 1
ATOM 1598 N N . HIS A 1 193 ? 11.688 16.484 -4.246 1 84.5 193 HIS A N 1
ATOM 1599 C CA . HIS A 1 193 ? 12.852 16.625 -5.109 1 84.5 193 HIS A CA 1
ATOM 1600 C C . HIS A 1 193 ? 13.57 15.281 -5.277 1 84.5 193 HIS A C 1
ATOM 1602 O O . HIS A 1 193 ? 14.125 15 -6.344 1 84.5 193 HIS A O 1
ATOM 1608 N N . SER A 1 194 ? 13.758 14.586 -4.199 1 74.94 194 SER A N 1
ATOM 1609 C CA . SER A 1 194 ? 14.531 13.344 -4.195 1 74.94 194 SER A CA 1
ATOM 1610 C C . SER A 1 194 ? 13.758 12.211 -4.852 1 74.94 194 SER A C 1
ATOM 1612 O O . SER A 1 194 ? 14.359 11.289 -5.414 1 74.94 194 SER A O 1
ATOM 1614 N N . VAL A 1 195 ? 12.547 12.141 -4.613 1 62.47 195 VAL A N 1
ATOM 1615 C CA . VAL A 1 195 ? 11.758 11.031 -5.137 1 62.47 195 VAL A CA 1
ATOM 1616 C C . VAL A 1 195 ? 11.172 11.406 -6.496 1 62.47 195 VAL A C 1
ATOM 1618 O O . VAL A 1 195 ? 10.234 10.766 -6.973 1 62.47 195 VAL A O 1
ATOM 1621 N N . ALA A 1 196 ? 11.688 12.594 -6.992 1 50.69 196 ALA A N 1
ATOM 1622 C CA . ALA A 1 196 ? 11.156 13.25 -8.188 1 50.69 196 ALA A CA 1
ATOM 1623 C C . ALA A 1 196 ? 10.938 12.234 -9.312 1 50.69 196 ALA A C 1
ATOM 1625 O O . ALA A 1 196 ? 9.984 12.359 -10.086 1 50.69 196 ALA A O 1
ATOM 1626 N N . ASN A 1 197 ? 11.805 11.289 -9.391 1 52.12 197 ASN A N 1
ATOM 1627 C CA . ASN A 1 197 ? 11.633 10.43 -10.555 1 52.12 197 ASN A CA 1
ATOM 1628 C C . ASN A 1 197 ? 10.422 9.516 -10.398 1 52.12 197 ASN A C 1
ATOM 1630 O O . ASN A 1 197 ? 10 8.867 -11.359 1 52.12 197 ASN A O 1
ATOM 1634 N N . PHE A 1 198 ? 9.82 9.633 -9.391 1 58.44 198 PHE A N 1
ATOM 1635 C CA . PHE A 1 198 ? 8.766 8.633 -9.281 1 58.44 198 PHE A CA 1
ATOM 1636 C C . PHE A 1 198 ? 7.391 9.281 -9.336 1 58.44 198 PHE A C 1
ATOM 1638 O O . PHE A 1 198 ? 6.859 9.523 -10.422 1 58.44 198 PHE A O 1
ATOM 1645 N N . SER A 1 199 ? 6.727 9.773 -8.312 1 61.84 199 SER A N 1
ATOM 1646 C CA . SER A 1 199 ? 5.305 10.094 -8.398 1 61.84 199 SER A CA 1
ATOM 1647 C C . SER A 1 199 ? 5.039 11.539 -8 1 61.84 199 SER A C 1
ATOM 1649 O O . SER A 1 199 ? 3.975 12.086 -8.297 1 61.84 199 SER A O 1
ATOM 1651 N N . GLN A 1 200 ? 6.082 12.281 -7.566 1 81.19 200 GLN A N 1
ATOM 1652 C CA . GLN A 1 200 ? 5.824 13.617 -7.035 1 81.19 200 GLN A CA 1
ATOM 1653 C C . GLN A 1 200 ? 4.586 13.625 -6.148 1 81.19 200 GLN A C 1
ATOM 1655 O O . GLN A 1 200 ? 3.727 14.5 -6.281 1 81.19 200 GLN A O 1
ATOM 1660 N N . SER A 1 201 ? 4.309 12.617 -5.398 1 90.38 201 SER A N 1
ATOM 1661 C CA . SER A 1 201 ? 3.18 12.445 -4.496 1 90.38 201 SER A CA 1
ATOM 1662 C C . SER A 1 201 ? 3.648 12.141 -3.076 1 90.38 201 SER A C 1
ATOM 1664 O O . SER A 1 201 ? 4.66 11.469 -2.881 1 90.38 201 SER A O 1
ATOM 1666 N N . TYR A 1 202 ? 2.941 12.688 -2.127 1 93.25 202 TYR A N 1
ATOM 1667 C CA . TYR A 1 202 ? 3.225 12.367 -0.733 1 93.25 202 TYR A CA 1
ATOM 1668 C C . TYR A 1 202 ? 1.955 12.414 0.108 1 93.25 202 TYR A C 1
ATOM 1670 O O . TYR A 1 202 ? 0.94 12.969 -0.322 1 93.25 202 TYR A O 1
ATOM 1678 N N . ASN A 1 203 ? 2.02 11.766 1.182 1 96 203 ASN A N 1
ATOM 1679 C CA . ASN A 1 203 ? 1.091 11.984 2.283 1 96 203 ASN A CA 1
ATOM 1680 C C . ASN A 1 203 ? 1.812 12.484 3.533 1 96 203 ASN A C 1
ATOM 1682 O O . ASN A 1 203 ? 2.996 12.195 3.729 1 96 203 ASN A O 1
ATOM 1686 N N . TYR A 1 204 ? 1.156 13.219 4.262 1 97.81 204 TYR A N 1
ATOM 1687 C CA . TYR A 1 204 ? 1.598 13.273 5.652 1 97.81 204 TYR A CA 1
ATOM 1688 C C . TYR A 1 204 ? 0.442 12.984 6.602 1 97.81 204 TYR A C 1
ATOM 1690 O O . TYR A 1 204 ? -0.717 13.258 6.281 1 97.81 204 TYR A O 1
ATOM 1698 N N . PHE A 1 205 ? 0.769 12.422 7.723 1 98.56 205 PHE A N 1
ATOM 1699 C CA . PHE A 1 205 ? -0.181 11.938 8.719 1 98.56 205 PHE A CA 1
ATOM 1700 C C . PHE A 1 205 ? 0.161 12.484 10.102 1 98.56 205 PHE A C 1
ATOM 1702 O O . PHE A 1 205 ? 1.334 12.562 10.469 1 98.56 205 PHE A O 1
ATOM 1709 N N . VAL A 1 206 ? -0.802 12.789 10.867 1 98.75 206 VAL A N 1
ATOM 1710 C CA . VAL A 1 206 ? -0.612 13.305 12.219 1 98.75 206 VAL A CA 1
ATOM 1711 C C . VAL A 1 206 ? -1.053 12.25 13.234 1 98.75 206 VAL A C 1
ATOM 1713 O O . VAL A 1 206 ? -2.072 11.578 13.039 1 98.75 206 VAL A O 1
ATOM 1716 N N . TYR A 1 207 ? -0.245 12.141 14.312 1 98.5 207 TYR A N 1
ATOM 1717 C CA . TYR A 1 207 ? -0.529 11.148 15.336 1 98.5 207 TYR A CA 1
ATOM 1718 C C . TYR A 1 207 ? -0.38 11.742 16.734 1 98.5 207 TYR A C 1
ATOM 1720 O O . TYR A 1 207 ? 0.458 12.617 16.953 1 98.5 207 TYR A O 1
ATOM 1728 N N . ASN A 1 208 ? -1.175 11.336 17.594 1 97.94 208 ASN A N 1
ATOM 1729 C CA . ASN A 1 208 ? -0.962 11.367 19.047 1 97.94 208 ASN A CA 1
ATOM 1730 C C . ASN A 1 208 ? -0.976 9.969 19.641 1 97.94 208 ASN A C 1
ATOM 1732 O O . ASN A 1 208 ? -2.006 9.289 19.625 1 97.94 208 ASN A O 1
ATOM 1736 N N . LEU A 1 209 ? 0.144 9.484 20.156 1 97.25 209 LEU A N 1
ATOM 1737 C CA . LEU A 1 209 ? 0.277 8.094 20.578 1 97.25 209 LEU A CA 1
ATOM 1738 C C . LEU A 1 209 ? 0.282 7.996 22.109 1 97.25 209 LEU A C 1
ATOM 1740 O O . LEU A 1 209 ? 0.817 7.035 22.656 1 97.25 209 LEU A O 1
ATOM 1744 N N . GLU A 1 210 ? -0.162 9.062 22.75 1 94.56 210 GLU A N 1
ATOM 1745 C CA . GLU A 1 210 ? -0.354 9.125 24.188 1 94.56 210 GLU A CA 1
ATOM 1746 C C . GLU A 1 210 ? 0.972 8.969 24.938 1 94.56 210 GLU A C 1
ATOM 1748 O O . GLU A 1 210 ? 1.042 8.289 25.969 1 94.56 210 GLU A O 1
ATOM 1753 N N . ASP A 1 211 ? 2.012 9.477 24.391 1 96.19 211 ASP A N 1
ATOM 1754 C CA . ASP A 1 211 ? 3.332 9.43 25.016 1 96.19 211 ASP A CA 1
ATOM 1755 C C . ASP A 1 211 ? 3.857 10.836 25.297 1 96.19 211 ASP A C 1
ATOM 1757 O O . ASP A 1 211 ? 5.059 11.023 25.5 1 96.19 211 ASP A O 1
ATOM 1761 N N . GLY A 1 212 ? 2.973 11.797 25.188 1 96.31 212 GLY A N 1
ATOM 1762 C CA . GLY A 1 212 ? 3.316 13.172 25.516 1 96.31 212 GLY A CA 1
ATOM 1763 C C . GLY A 1 212 ? 3.742 13.984 24.312 1 96.31 212 GLY A C 1
ATOM 1764 O O . GLY A 1 212 ? 4.043 15.18 24.438 1 96.31 212 GLY A O 1
ATOM 1765 N N . TYR A 1 213 ? 3.777 13.32 23.125 1 97.88 213 TYR A N 1
ATOM 1766 C CA . TYR A 1 213 ? 4.199 14 21.906 1 97.88 213 TYR A CA 1
ATOM 1767 C C . TYR A 1 213 ? 3.145 13.867 20.812 1 97.88 213 TYR A C 1
ATOM 1769 O O . TYR A 1 213 ? 2.287 12.984 20.875 1 97.88 213 TYR A O 1
ATOM 1777 N N . ASP A 1 214 ? 3.156 14.828 19.938 1 98.38 214 ASP A N 1
ATOM 1778 C CA . ASP A 1 214 ? 2.508 14.688 18.641 1 98.38 214 ASP A CA 1
ATOM 1779 C C . ASP A 1 214 ? 3.521 14.32 17.547 1 98.38 214 ASP A C 1
ATOM 1781 O O . ASP A 1 214 ? 4.715 14.586 17.703 1 98.38 214 ASP A O 1
ATOM 1785 N N . TYR A 1 215 ? 3.039 13.68 16.516 1 98.75 215 TYR A N 1
ATOM 1786 C CA . TYR A 1 215 ? 3.904 13.258 15.43 1 98.75 215 TYR A CA 1
ATOM 1787 C C . TYR A 1 215 ? 3.305 13.641 14.078 1 98.75 215 TYR A C 1
ATOM 1789 O O . TYR A 1 215 ? 2.084 13.625 13.906 1 98.75 215 TYR A O 1
ATOM 1797 N N . ILE A 1 216 ? 4.148 14 13.164 1 98.81 216 ILE A N 1
ATOM 1798 C CA . ILE A 1 216 ? 3.809 14.047 11.75 1 98.81 216 ILE A CA 1
ATOM 1799 C C . ILE A 1 216 ? 4.699 13.078 10.969 1 98.81 216 ILE A C 1
ATOM 1801 O O . ILE A 1 216 ? 5.926 13.141 11.062 1 98.81 216 ILE A O 1
ATOM 1805 N N . LYS A 1 217 ? 4.102 12.188 10.305 1 98.31 217 LYS A N 1
ATOM 1806 C CA . LYS A 1 217 ? 4.832 11.273 9.438 1 98.31 217 LYS A CA 1
ATOM 1807 C C . LYS A 1 217 ? 4.664 11.648 7.969 1 98.31 217 LYS A C 1
ATOM 1809 O O . LYS A 1 217 ? 3.539 11.789 7.488 1 98.31 217 LYS A O 1
ATOM 1814 N N . VAL A 1 218 ? 5.746 11.867 7.301 1 97.06 218 VAL A N 1
ATOM 1815 C CA . VAL A 1 218 ? 5.742 12.141 5.867 1 97.06 218 VAL A CA 1
ATOM 1816 C C . VAL A 1 218 ? 6.121 10.883 5.094 1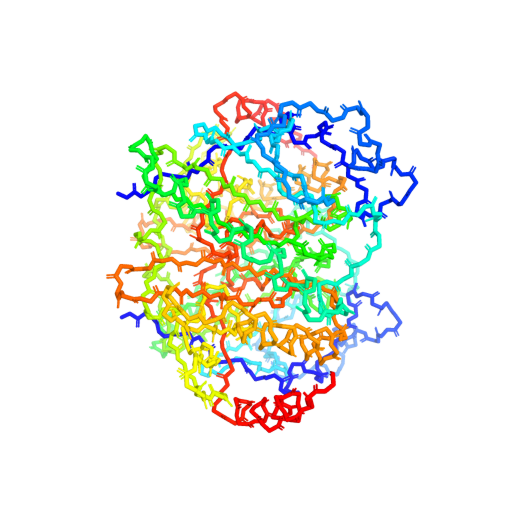 97.06 218 VAL A C 1
ATOM 1818 O O . VAL A 1 218 ? 7.141 10.25 5.387 1 97.06 218 VAL A O 1
ATOM 1821 N N . VAL A 1 219 ? 5.32 10.57 4.121 1 94.06 219 VAL A N 1
ATOM 1822 C CA . VAL A 1 219 ? 5.531 9.367 3.326 1 94.06 219 VAL A CA 1
ATOM 1823 C C . VAL A 1 219 ? 5.527 9.719 1.84 1 94.06 219 VAL A C 1
ATOM 1825 O O . VAL A 1 219 ? 4.535 10.234 1.32 1 94.06 219 VAL A O 1
ATOM 1828 N N . ALA A 1 220 ? 6.629 9.43 1.198 1 90.88 220 ALA A N 1
ATOM 1829 C CA . ALA A 1 220 ? 6.633 9.508 -0.26 1 90.88 220 ALA A CA 1
ATOM 1830 C C . ALA A 1 220 ? 5.789 8.398 -0.875 1 90.88 220 ALA A C 1
ATOM 1832 O O . ALA A 1 220 ? 5.832 7.254 -0.42 1 90.88 220 ALA A O 1
ATOM 1833 N N . ARG A 1 221 ? 5.027 8.773 -1.898 1 88.69 221 ARG A N 1
ATOM 1834 C CA . ARG A 1 221 ? 4.109 7.773 -2.443 1 88.69 221 ARG A CA 1
ATOM 1835 C C . ARG A 1 221 ? 4.578 7.289 -3.811 1 88.69 221 ARG A C 1
ATOM 1837 O O . ARG A 1 221 ? 4.82 8.094 -4.711 1 88.69 221 ARG A O 1
ATOM 1844 N N . TYR A 1 222 ? 4.656 5.988 -3.889 1 84.12 222 TYR A N 1
ATOM 1845 C CA . TYR A 1 222 ? 4.953 5.211 -5.09 1 84.12 222 TYR A CA 1
ATOM 1846 C C . TYR A 1 222 ? 4.148 3.918 -5.113 1 84.12 222 TYR A C 1
ATOM 1848 O O . TYR A 1 222 ? 3.314 3.682 -4.238 1 84.12 222 TYR A O 1
ATOM 1856 N N . VAL A 1 223 ? 4.391 3.191 -6.152 1 84.81 223 VAL A N 1
ATOM 1857 C CA . VAL A 1 223 ? 3.668 1.93 -6.266 1 84.81 223 VAL A CA 1
ATOM 1858 C C . VAL A 1 223 ? 4.039 1.013 -5.105 1 84.81 223 VAL A C 1
ATOM 1860 O O . VAL A 1 223 ? 5.223 0.814 -4.816 1 84.81 223 VAL A O 1
ATOM 1863 N N . THR A 1 224 ? 3.078 0.546 -4.406 1 86.12 224 THR A N 1
ATOM 1864 C CA . THR A 1 224 ? 3.314 -0.316 -3.252 1 86.12 224 THR A CA 1
ATOM 1865 C C . THR A 1 224 ? 3.926 -1.646 -3.688 1 86.12 224 THR A C 1
ATOM 1867 O O . THR A 1 224 ? 3.496 -2.234 -4.684 1 86.12 224 THR A O 1
ATOM 1870 N N . THR A 1 225 ? 4.836 -2.129 -2.99 1 88.19 225 THR A N 1
ATOM 1871 C CA . THR A 1 225 ? 5.578 -3.336 -3.338 1 88.19 225 THR A CA 1
ATOM 1872 C C . THR A 1 225 ? 4.699 -4.574 -3.178 1 88.19 225 THR A C 1
ATOM 1874 O O . THR A 1 225 ? 3.902 -4.66 -2.242 1 88.19 225 THR A O 1
ATOM 1877 N N . PRO A 1 226 ? 4.945 -5.551 -4.027 1 92 226 PRO A N 1
ATOM 1878 C CA . PRO A 1 226 ? 4.18 -6.789 -3.879 1 92 226 PRO A CA 1
ATOM 1879 C C . PRO A 1 226 ? 4.453 -7.496 -2.553 1 92 226 PRO A C 1
ATOM 1881 O O . PRO A 1 226 ? 3.57 -8.164 -2.008 1 92 226 PRO A O 1
ATOM 1884 N N . LEU A 1 227 ? 5.629 -7.387 -1.983 1 92.5 227 LEU A N 1
ATOM 1885 C CA . LEU A 1 227 ? 5.953 -8.031 -0.715 1 92.5 227 LEU A CA 1
ATOM 1886 C C . LEU A 1 227 ? 5.062 -7.508 0.405 1 92.5 227 LEU A C 1
ATOM 1888 O O . LEU A 1 227 ? 4.637 -8.273 1.274 1 92.5 227 LEU A O 1
ATOM 1892 N N . TYR A 1 228 ? 4.801 -6.277 0.291 1 90.44 228 TYR A N 1
ATOM 1893 C CA . TYR A 1 228 ? 3.902 -5.723 1.298 1 90.44 228 TYR A CA 1
ATOM 1894 C C . TYR A 1 228 ? 2.453 -6.086 0.997 1 90.44 228 TYR A C 1
ATOM 1896 O O . TYR A 1 228 ? 1.692 -6.434 1.903 1 90.44 228 TYR A O 1
ATOM 1904 N N . VAL A 1 229 ? 2.068 -6 -0.233 1 91.62 229 VAL A N 1
ATOM 1905 C CA . VAL A 1 229 ? 0.691 -6.242 -0.653 1 91.62 229 VAL A CA 1
ATOM 1906 C C . VAL A 1 229 ? 0.287 -7.672 -0.31 1 91.62 229 VAL A C 1
ATOM 1908 O O . VAL A 1 229 ? -0.794 -7.906 0.236 1 91.62 229 VAL A O 1
ATOM 1911 N N . GLY A 1 230 ? 1.166 -8.547 -0.53 1 94.19 230 GLY A N 1
ATOM 1912 C CA . GLY A 1 230 ? 0.796 -9.945 -0.416 1 94.19 230 GLY A CA 1
ATOM 1913 C C . GLY A 1 230 ? 1.186 -10.562 0.917 1 94.19 230 GLY A C 1
ATOM 1914 O O . GLY A 1 230 ? 0.555 -11.516 1.374 1 94.19 230 GLY A O 1
ATOM 1915 N N . TYR A 1 231 ? 2.242 -9.977 1.599 1 94.31 231 TYR A N 1
ATOM 1916 C CA . TYR A 1 231 ? 2.822 -10.688 2.732 1 94.31 231 TYR A CA 1
ATOM 1917 C C . TYR A 1 231 ? 3.021 -9.758 3.918 1 94.31 231 TYR A C 1
ATOM 1919 O O . TYR A 1 231 ? 3.531 -10.164 4.965 1 94.31 231 TYR A O 1
ATOM 1927 N N . LYS A 1 232 ? 2.66 -8.492 3.799 1 89.62 232 LYS A N 1
ATOM 1928 C CA . LYS A 1 232 ? 2.799 -7.473 4.84 1 89.62 232 LYS A CA 1
ATOM 1929 C C . LYS A 1 232 ? 4.258 -7.32 5.262 1 89.62 232 LYS A C 1
ATOM 1931 O O . LYS A 1 232 ? 4.547 -7.086 6.438 1 89.62 232 LYS A O 1
ATOM 1936 N N . ILE A 1 233 ? 5.148 -7.527 4.297 1 88.94 233 ILE A N 1
ATOM 1937 C CA . ILE A 1 233 ? 6.566 -7.395 4.609 1 88.94 233 ILE A CA 1
ATOM 1938 C C . ILE A 1 233 ? 7.031 -5.977 4.293 1 88.94 233 ILE A C 1
ATOM 1940 O O . ILE A 1 233 ? 7.176 -5.609 3.123 1 88.94 233 ILE A O 1
ATOM 1944 N N . PRO A 1 234 ? 7.211 -5.219 5.312 1 84.12 234 PRO A N 1
ATOM 1945 C CA . PRO A 1 234 ? 7.77 -3.891 5.047 1 84.12 234 PRO A CA 1
ATOM 1946 C C . PRO A 1 234 ? 9.242 -3.936 4.641 1 84.12 234 PRO A C 1
ATOM 1948 O O . PRO A 1 234 ? 9.969 -4.84 5.051 1 84.12 234 PRO A O 1
ATOM 1951 N N . GLN A 1 235 ? 9.594 -2.986 3.807 1 82.12 235 GLN A N 1
ATOM 1952 C CA . GLN A 1 235 ? 10.984 -2.885 3.377 1 82.12 235 GLN A CA 1
ATOM 1953 C C . GLN A 1 235 ? 11.617 -1.582 3.861 1 82.12 235 GLN A C 1
ATOM 1955 O O . GLN A 1 235 ? 10.953 -0.545 3.91 1 82.12 235 GLN A O 1
ATOM 1960 N N . THR A 1 236 ? 12.797 -1.665 4.348 1 82.56 236 THR A N 1
ATOM 1961 C CA . THR A 1 236 ? 13.516 -0.485 4.812 1 82.56 236 THR A CA 1
ATOM 1962 C C . THR A 1 236 ? 14.914 -0.432 4.211 1 82.56 236 THR A C 1
ATOM 1964 O O . THR A 1 236 ? 15.383 -1.41 3.623 1 82.56 236 THR A O 1
ATOM 1967 N N . CYS A 1 237 ? 15.453 0.73 4.297 1 78.94 237 CYS A N 1
ATOM 1968 C CA . CYS A 1 237 ? 16.828 0.873 3.814 1 78.94 237 CYS A CA 1
ATOM 1969 C C . CYS A 1 237 ? 17.828 0.44 4.879 1 78.94 237 CYS A C 1
ATOM 1971 O O . CYS A 1 237 ? 17.438 0.08 5.992 1 78.94 237 CYS A O 1
ATOM 1973 N N . ASP A 1 238 ? 19.078 0.387 4.457 1 80.56 238 ASP A N 1
ATOM 1974 C CA . ASP A 1 238 ? 20.125 0.039 5.414 1 80.56 238 ASP A CA 1
ATOM 1975 C C . ASP A 1 238 ? 20.781 1.292 5.984 1 80.56 238 ASP A C 1
ATOM 1977 O O . ASP A 1 238 ? 20.391 2.412 5.656 1 80.56 238 ASP A O 1
ATOM 1981 N N . GLU A 1 239 ? 21.703 1.031 6.91 1 84.5 239 GLU A N 1
ATOM 1982 C CA . GLU A 1 239 ? 22.359 2.129 7.605 1 84.5 239 GLU A CA 1
ATOM 1983 C C . GLU A 1 239 ? 23.109 3.025 6.629 1 84.5 239 GLU A C 1
ATOM 1985 O O . GLU A 1 239 ? 23.188 4.242 6.824 1 84.5 239 GLU A O 1
ATOM 1990 N N . GLY A 1 240 ? 23.688 2.395 5.652 1 85.25 240 GLY A N 1
ATOM 1991 C CA . GLY A 1 240 ? 24.406 3.174 4.652 1 85.25 240 GLY A CA 1
ATOM 1992 C C . GLY A 1 240 ? 23.5 4.137 3.9 1 85.25 240 GLY A C 1
ATOM 1993 O O . GLY A 1 240 ? 23.844 5.312 3.74 1 85.25 240 GLY A O 1
ATOM 1994 N N . ARG A 1 241 ? 22.438 3.66 3.479 1 85.38 241 ARG A N 1
ATOM 1995 C CA . ARG A 1 241 ? 21.484 4.516 2.775 1 85.38 241 ARG A CA 1
ATOM 1996 C C . ARG A 1 241 ? 20.922 5.586 3.705 1 85.38 241 ARG A C 1
ATOM 1998 O O . ARG A 1 241 ? 20.703 6.727 3.289 1 85.38 241 ARG A O 1
ATOM 2005 N N . ALA A 1 242 ? 20.656 5.215 4.93 1 88.88 242 ALA A N 1
ATOM 2006 C CA . ALA A 1 242 ? 20.156 6.184 5.906 1 88.88 242 ALA A CA 1
ATOM 2007 C C . ALA A 1 242 ? 21.156 7.328 6.09 1 88.88 242 ALA A C 1
ATOM 2009 O O . ALA A 1 242 ? 20.766 8.492 6.184 1 88.88 242 ALA A O 1
ATOM 2010 N N . ALA A 1 243 ? 22.391 6.965 6.129 1 92.12 243 ALA A N 1
ATOM 2011 C CA . ALA A 1 243 ? 23.438 7.973 6.258 1 92.12 243 ALA A CA 1
ATOM 2012 C C . ALA A 1 243 ? 23.453 8.906 5.047 1 92.12 243 ALA A C 1
ATOM 2014 O O . ALA A 1 243 ? 23.672 10.109 5.188 1 92.12 243 ALA A O 1
ATOM 2015 N N . LYS A 1 244 ? 23.266 8.32 3.918 1 90.25 244 LYS A N 1
ATOM 2016 C CA . LYS A 1 244 ? 23.219 9.117 2.699 1 90.25 244 LYS A CA 1
ATOM 2017 C C . LYS A 1 244 ? 22.016 10.07 2.713 1 90.25 244 LYS A C 1
ATOM 2019 O O . LYS A 1 244 ? 22.125 11.219 2.297 1 90.25 244 LYS A O 1
ATOM 2024 N N . ILE A 1 245 ? 20.938 9.594 3.145 1 90.56 245 ILE A N 1
ATOM 2025 C CA . ILE A 1 245 ? 19.734 10.414 3.238 1 90.56 245 ILE A CA 1
ATOM 2026 C C . ILE A 1 245 ? 19.969 11.562 4.219 1 90.56 245 ILE A C 1
ATOM 2028 O O . ILE A 1 245 ? 19.578 12.703 3.951 1 90.56 245 ILE A O 1
ATOM 2032 N N . LYS A 1 246 ? 20.594 11.234 5.32 1 93.81 246 LYS A N 1
ATOM 2033 C CA . LYS A 1 246 ? 20.922 12.273 6.293 1 93.81 246 LYS A CA 1
ATOM 2034 C C . LYS A 1 246 ? 21.781 13.359 5.664 1 93.81 246 LYS A C 1
ATOM 2036 O O . LYS A 1 246 ? 21.531 14.547 5.855 1 93.81 246 LYS A O 1
ATOM 2041 N N . HIS A 1 247 ? 22.75 12.898 4.93 1 94.19 247 HIS A N 1
ATOM 2042 C CA . HIS A 1 247 ? 23.641 13.828 4.25 1 94.19 247 HIS A CA 1
ATOM 2043 C C . HIS A 1 247 ? 22.891 14.688 3.246 1 94.19 247 HIS A C 1
ATOM 2045 O O . HIS A 1 247 ? 23.094 15.898 3.174 1 94.19 247 HIS A O 1
ATOM 2051 N N . ASP A 1 248 ? 21.984 14.109 2.496 1 92.62 248 ASP A N 1
ATOM 2052 C CA . ASP A 1 248 ? 21.297 14.773 1.398 1 92.62 248 ASP A CA 1
ATOM 2053 C C . ASP A 1 248 ? 20.234 15.742 1.925 1 92.62 248 ASP A C 1
ATOM 2055 O O . ASP A 1 248 ? 19.953 16.766 1.293 1 92.62 248 ASP A O 1
ATOM 2059 N N . ILE A 1 249 ? 19.641 15.445 3.082 1 93.62 249 ILE A N 1
ATOM 2060 C CA . ILE A 1 249 ? 18.516 16.25 3.566 1 93.62 249 ILE A CA 1
ATOM 2061 C C . ILE A 1 249 ? 19.047 17.406 4.414 1 93.62 249 ILE A C 1
ATOM 2063 O O . ILE A 1 249 ? 18.344 18.391 4.621 1 93.62 249 ILE A O 1
ATOM 2067 N N . THR A 1 250 ? 20.234 17.266 4.953 1 94.19 250 THR A N 1
ATOM 2068 C CA . THR A 1 250 ? 20.812 18.219 5.898 1 94.19 250 THR A CA 1
ATOM 2069 C C . THR A 1 250 ? 20.797 19.641 5.324 1 94.19 250 THR A C 1
ATOM 2071 O O . THR A 1 250 ? 20.438 20.594 6.02 1 94.19 250 THR A O 1
ATOM 2074 N N . PRO A 1 251 ? 21.094 19.797 3.992 1 93.06 251 PRO A N 1
ATOM 2075 C CA . PRO A 1 251 ? 21.062 21.141 3.438 1 93.06 251 PRO A CA 1
ATOM 2076 C C . PRO A 1 251 ? 19.672 21.766 3.484 1 93.06 251 PRO A C 1
ATOM 2078 O O . PRO A 1 251 ? 19.547 23 3.562 1 93.06 251 PRO A O 1
ATOM 2081 N N . TYR A 1 252 ? 18.672 21.047 3.438 1 92.88 252 TYR A N 1
ATOM 2082 C CA . TYR A 1 252 ? 17.312 21.547 3.492 1 92.88 252 TYR A CA 1
ATOM 2083 C C . TYR A 1 252 ? 17 22.141 4.863 1 92.88 252 TYR A C 1
ATOM 2085 O O . TYR A 1 252 ? 16.234 23.109 4.973 1 92.88 252 TYR A O 1
ATOM 2093 N N . PHE A 1 253 ? 17.578 21.547 5.906 1 93.06 253 PHE A N 1
ATOM 2094 C CA . PHE A 1 253 ? 17.328 22.031 7.262 1 93.06 253 PHE A CA 1
ATOM 2095 C C . PHE A 1 253 ? 18.125 23.312 7.531 1 93.06 253 PHE A C 1
ATOM 2097 O O . PHE A 1 253 ? 17.797 24.062 8.461 1 93.06 253 PHE A O 1
ATOM 2104 N N . GLN A 1 254 ? 19.156 23.438 6.73 1 86.12 254 GLN A N 1
ATOM 2105 C CA . GLN A 1 254 ? 20.016 24.609 6.906 1 86.12 254 GLN A CA 1
ATOM 2106 C C . GLN A 1 254 ? 19.5 25.797 6.098 1 86.12 254 GLN A C 1
ATOM 2108 O O . GLN A 1 254 ? 19.828 26.938 6.387 1 86.12 254 GLN A O 1
ATOM 2113 N N . ALA A 1 255 ? 18.703 25.453 5.016 1 67.5 255 ALA A N 1
ATOM 2114 C CA . ALA A 1 255 ? 18.219 26.516 4.137 1 67.5 255 ALA A CA 1
ATOM 2115 C C . ALA A 1 255 ? 17.141 27.344 4.82 1 67.5 255 ALA A C 1
ATOM 2117 O O . ALA A 1 255 ? 16.219 26.797 5.445 1 67.5 255 ALA A O 1
ATOM 2118 N N . THR A 1 256 ? 17.5 28.359 5.605 1 57.88 256 THR A N 1
ATOM 2119 C CA . THR A 1 256 ? 16.641 29.312 6.301 1 57.88 256 THR A CA 1
ATOM 2120 C C . THR A 1 256 ? 15.719 30.016 5.312 1 57.88 256 THR A C 1
ATOM 2122 O O . THR A 1 256 ? 14.938 30.891 5.703 1 57.88 256 THR A O 1
ATOM 2125 N N . LYS A 1 257 ? 15.617 29.797 3.922 1 45.28 257 LYS A N 1
ATOM 2126 C CA . LYS A 1 257 ? 14.789 30.781 3.23 1 45.28 257 LYS A CA 1
ATOM 2127 C C . LYS A 1 257 ? 13.32 30.375 3.254 1 45.28 257 LYS A C 1
ATOM 2129 O O . LYS A 1 257 ? 12.992 29.188 3.111 1 45.28 257 LYS A O 1
ATOM 2134 N N . MET B 1 1 ? 9.234 -10.805 16.812 1 53.78 1 MET B N 1
ATOM 2135 C CA . MET B 1 1 ? 8.625 -9.922 15.828 1 53.78 1 MET B CA 1
ATOM 2136 C C . MET B 1 1 ? 9.508 -9.797 14.586 1 53.78 1 MET B C 1
ATOM 2138 O O . MET B 1 1 ? 10.734 -9.766 14.695 1 53.78 1 MET B O 1
ATOM 2142 N N . ASN B 1 2 ? 8.891 -10.047 13.352 1 71.19 2 ASN B N 1
ATOM 2143 C CA . ASN B 1 2 ? 9.672 -9.93 12.125 1 71.19 2 ASN B CA 1
ATOM 2144 C C . ASN B 1 2 ? 10.266 -8.531 11.977 1 71.19 2 ASN B C 1
ATOM 2146 O O . ASN B 1 2 ? 9.648 -7.539 12.367 1 71.19 2 ASN B O 1
ATOM 2150 N N . LYS B 1 3 ? 11.586 -8.539 11.734 1 74.12 3 LYS B N 1
ATOM 2151 C CA . LYS B 1 3 ? 12.203 -7.285 11.328 1 74.12 3 LYS B CA 1
ATOM 2152 C C . LYS B 1 3 ? 11.945 -7.004 9.844 1 74.12 3 LYS B C 1
ATOM 2154 O O . LYS B 1 3 ? 11.805 -7.934 9.047 1 74.12 3 LYS B O 1
ATOM 2159 N N . PRO B 1 4 ? 11.82 -5.688 9.539 1 73.56 4 PRO B N 1
ATOM 2160 C CA . PRO B 1 4 ? 11.672 -5.371 8.117 1 73.56 4 PRO B CA 1
ATOM 2161 C C . PRO B 1 4 ? 12.836 -5.891 7.27 1 73.56 4 PRO B C 1
ATOM 2163 O O . PRO B 1 4 ? 13.961 -5.996 7.762 1 73.56 4 PRO B O 1
ATOM 2166 N N . LEU B 1 5 ? 12.555 -6.297 6.062 1 77.69 5 LEU B N 1
ATOM 2167 C CA . LEU B 1 5 ? 13.609 -6.695 5.133 1 77.69 5 LEU B CA 1
ATOM 2168 C C . LEU B 1 5 ? 14.367 -5.477 4.621 1 77.69 5 LEU B C 1
ATOM 2170 O O . LEU B 1 5 ? 13.766 -4.434 4.352 1 77.69 5 LEU B O 1
ATOM 2174 N N . ARG B 1 6 ? 15.555 -5.645 4.477 1 75.56 6 ARG B N 1
ATOM 2175 C CA . ARG B 1 6 ? 16.375 -4.543 3.973 1 75.56 6 ARG B CA 1
ATOM 2176 C C . ARG B 1 6 ? 16.438 -4.566 2.449 1 75.56 6 ARG B C 1
ATOM 2178 O O . ARG B 1 6 ? 16.703 -5.613 1.852 1 75.56 6 ARG B O 1
ATOM 2185 N N . PHE B 1 7 ? 16.125 -3.441 1.86 1 69.69 7 PHE B N 1
ATOM 2186 C CA . PHE B 1 7 ? 16.156 -3.26 0.414 1 69.69 7 PHE B CA 1
ATOM 2187 C C . PHE B 1 7 ? 17.422 -2.516 -0.017 1 69.69 7 PHE B C 1
ATOM 2189 O O . PHE B 1 7 ? 17.75 -1.465 0.538 1 69.69 7 PHE B O 1
ATOM 2196 N N . ASN B 1 8 ? 18.047 -3.098 -0.948 1 70.12 8 ASN B N 1
ATOM 2197 C CA . ASN B 1 8 ? 19.203 -2.447 -1.544 1 70.12 8 ASN B CA 1
ATOM 2198 C C . ASN B 1 8 ? 18.797 -1.437 -2.611 1 70.12 8 ASN B C 1
ATOM 2200 O O . ASN B 1 8 ? 18.625 -1.793 -3.779 1 70.12 8 ASN B O 1
ATOM 2204 N N . ILE B 1 9 ? 18.734 -0.249 -2.268 1 64.56 9 ILE B N 1
ATOM 2205 C CA . ILE B 1 9 ? 18.219 0.821 -3.113 1 64.56 9 ILE B CA 1
ATOM 2206 C C . ILE B 1 9 ? 19.141 1.033 -4.309 1 64.56 9 ILE B C 1
ATOM 2208 O O . ILE B 1 9 ? 18.688 1.271 -5.426 1 64.56 9 ILE B O 1
ATOM 2212 N N . GLU B 1 10 ? 20.453 0.937 -4.074 1 66.06 10 GLU B N 1
ATOM 2213 C CA . GLU B 1 10 ? 21.406 1.134 -5.16 1 66.06 10 GLU B CA 1
ATOM 2214 C C . GLU B 1 10 ? 21.188 0.116 -6.277 1 66.06 10 GLU B C 1
ATOM 2216 O O . GLU B 1 10 ? 21.188 0.473 -7.457 1 66.06 10 GLU B O 1
ATOM 2221 N N . LEU B 1 11 ? 20.969 -1.015 -5.84 1 65.81 11 LEU B N 1
ATOM 2222 C CA . LEU B 1 11 ? 20.719 -2.068 -6.816 1 65.81 11 LEU B CA 1
ATOM 2223 C C . LEU B 1 11 ? 19.359 -1.877 -7.484 1 65.81 11 LEU B C 1
ATOM 2225 O O . LEU B 1 11 ? 19.203 -2.17 -8.672 1 65.81 11 LEU B O 1
ATOM 2229 N N . GLY B 1 12 ? 18.453 -1.431 -6.777 1 68.19 12 GLY B N 1
ATOM 2230 C CA . GLY B 1 12 ? 17.125 -1.177 -7.316 1 68.19 12 GLY B CA 1
ATOM 2231 C C . GLY B 1 12 ? 17.125 -0.135 -8.422 1 68.19 12 GLY B C 1
ATOM 2232 O O . GLY B 1 12 ? 16.344 -0.236 -9.375 1 68.19 12 GLY B O 1
ATOM 2233 N N . ARG B 1 13 ? 18.016 0.779 -8.328 1 65.56 13 ARG B N 1
ATOM 2234 C CA . ARG B 1 13 ? 18.125 1.86 -9.305 1 65.56 13 ARG B CA 1
ATOM 2235 C C . ARG B 1 13 ? 18.719 1.362 -10.617 1 65.56 13 ARG B C 1
ATOM 2237 O O . ARG B 1 13 ? 18.453 1.936 -11.672 1 65.56 13 ARG B O 1
ATOM 2244 N N . THR B 1 14 ? 19.406 0.334 -10.516 1 63.84 14 THR B N 1
ATOM 2245 C CA . THR B 1 14 ? 20.094 -0.158 -11.703 1 63.84 14 THR B CA 1
ATOM 2246 C C . THR B 1 14 ? 19.281 -1.253 -12.391 1 63.84 14 THR B C 1
ATOM 2248 O O . THR B 1 14 ? 19.594 -1.64 -13.516 1 63.84 14 THR B O 1
ATOM 2251 N N . LYS B 1 15 ? 18.281 -1.597 -11.773 1 72.75 15 LYS B N 1
ATOM 2252 C CA . LYS B 1 15 ? 17.453 -2.668 -12.312 1 72.75 15 LYS B CA 1
ATOM 2253 C C . LYS B 1 15 ? 16.703 -2.207 -13.555 1 72.75 15 LYS B C 1
ATOM 2255 O O . LYS B 1 15 ? 16.219 -1.078 -13.609 1 72.75 15 LYS B O 1
ATOM 2260 N N . PRO B 1 16 ? 16.688 -3.111 -14.578 1 69.94 16 PRO B N 1
ATOM 2261 C CA . PRO B 1 16 ? 15.922 -2.742 -15.773 1 69.94 16 PRO B CA 1
ATOM 2262 C C . PRO B 1 16 ? 14.43 -2.58 -15.484 1 69.94 16 PRO B C 1
ATOM 2264 O O . PRO B 1 16 ? 13.852 -3.367 -14.727 1 69.94 16 PRO B O 1
ATOM 2267 N N . VAL B 1 17 ? 13.906 -1.492 -15.977 1 71.69 17 VAL B N 1
ATOM 2268 C CA . VAL B 1 17 ? 12.477 -1.234 -15.852 1 71.69 17 VAL B CA 1
ATOM 2269 C C . VAL B 1 17 ? 11.867 -1.024 -17.234 1 71.69 17 VAL B C 1
ATOM 2271 O O . VAL B 1 17 ? 12.102 0.005 -17.875 1 71.69 17 VAL B O 1
ATOM 2274 N N . ASN B 1 18 ? 11.156 -1.987 -17.641 1 72.88 18 ASN B N 1
ATOM 2275 C CA . ASN B 1 18 ? 10.57 -1.833 -18.969 1 72.88 18 ASN B CA 1
ATOM 2276 C C . ASN B 1 18 ? 9.047 -1.935 -18.922 1 72.88 18 ASN B C 1
ATOM 2278 O O . ASN B 1 18 ? 8.391 -2.008 -19.969 1 72.88 18 ASN B O 1
ATOM 2282 N N . ILE B 1 19 ? 8.586 -2.029 -17.812 1 72.56 19 ILE B N 1
ATOM 2283 C CA . ILE B 1 19 ? 7.141 -2.135 -17.656 1 72.56 19 ILE B CA 1
ATOM 2284 C C . ILE B 1 19 ? 6.484 -0.807 -18.031 1 72.56 19 ILE B C 1
ATOM 2286 O O . ILE B 1 19 ? 5.34 -0.78 -18.484 1 72.56 19 ILE B O 1
ATOM 2290 N N . ARG B 1 20 ? 7.238 0.316 -17.891 1 70.12 20 ARG B N 1
ATOM 2291 C CA . ARG B 1 20 ? 6.723 1.646 -18.203 1 70.12 20 ARG B CA 1
ATOM 2292 C C . ARG B 1 20 ? 7.152 2.092 -19.594 1 70.12 20 ARG B C 1
ATOM 2294 O O . ARG B 1 20 ? 6.531 2.975 -20.188 1 70.12 20 ARG B O 1
ATOM 2301 N N . ASN B 1 21 ? 8.391 1.558 -19.906 1 70.56 21 ASN B N 1
ATOM 2302 C CA . ASN B 1 21 ? 8.984 1.948 -21.188 1 70.56 21 ASN B CA 1
ATOM 2303 C C . ASN B 1 21 ? 9.32 0.731 -22.031 1 70.56 21 ASN B C 1
ATOM 2305 O O . ASN B 1 21 ? 10.359 0.104 -21.859 1 70.56 21 ASN B O 1
ATOM 2309 N N . GLU B 1 22 ? 8.586 0.489 -23.016 1 68.69 22 GLU B N 1
ATOM 2310 C CA . GLU B 1 22 ? 8.719 -0.696 -23.859 1 68.69 22 GLU B CA 1
ATOM 2311 C C . GLU B 1 22 ? 9.984 -0.625 -24.703 1 68.69 22 GLU B C 1
ATOM 2313 O O . GLU B 1 22 ? 10.414 -1.633 -25.266 1 68.69 22 GLU B O 1
ATOM 2318 N N . GLN B 1 23 ? 10.57 0.563 -24.656 1 70.69 23 GLN B N 1
ATOM 2319 C CA . GLN B 1 23 ? 11.75 0.723 -25.5 1 70.69 23 GLN B CA 1
ATOM 2320 C C . GLN B 1 23 ? 12.977 0.104 -24.844 1 70.69 23 GLN B C 1
ATOM 2322 O O . GLN B 1 23 ? 13.961 -0.213 -25.516 1 70.69 23 GLN B O 1
ATOM 2327 N N . VAL B 1 24 ? 12.852 -0.093 -23.547 1 75.12 24 VAL B N 1
ATOM 2328 C CA . VAL B 1 24 ? 13.945 -0.738 -22.828 1 75.12 24 VAL B CA 1
ATOM 2329 C C . VAL B 1 24 ? 13.93 -2.24 -23.109 1 75.12 24 VAL B C 1
ATOM 2331 O O . VAL B 1 24 ? 12.875 -2.877 -23.062 1 75.12 24 VAL B O 1
ATOM 2334 N N . ARG B 1 25 ? 15.062 -2.689 -23.453 1 80.56 25 ARG B N 1
ATOM 2335 C CA . ARG B 1 25 ? 15.172 -4.098 -23.812 1 80.56 25 ARG B CA 1
ATOM 2336 C C . ARG B 1 25 ? 14.773 -5 -22.656 1 80.56 25 ARG B C 1
ATOM 2338 O O . ARG B 1 25 ? 15.156 -4.746 -21.516 1 80.56 25 ARG B O 1
ATOM 2345 N N . CYS B 1 26 ? 14.086 -5.969 -22.953 1 86.38 26 CYS B N 1
ATOM 2346 C CA . CYS B 1 26 ? 13.656 -6.945 -21.953 1 86.38 26 CYS B CA 1
ATOM 2347 C C . CYS B 1 26 ? 14.742 -7.984 -21.703 1 86.38 26 CYS B C 1
ATOM 2349 O O . CYS B 1 26 ? 15.148 -8.695 -22.609 1 86.38 26 CYS B O 1
ATOM 2351 N N . PRO B 1 27 ? 15.18 -8.117 -20.578 1 83.44 27 PRO B N 1
ATOM 2352 C CA . PRO B 1 27 ? 16.25 -9.062 -20.281 1 83.44 27 PRO B CA 1
ATOM 2353 C C . PRO B 1 27 ? 15.836 -10.516 -20.453 1 83.44 27 PRO B C 1
ATOM 2355 O O . PRO B 1 27 ? 16.688 -11.406 -20.547 1 83.44 27 PRO B O 1
ATOM 2358 N N . PHE B 1 28 ? 14.539 -10.766 -20.578 1 89.38 28 PHE B N 1
ATOM 2359 C CA . PHE B 1 28 ? 14.07 -12.148 -20.594 1 89.38 28 PHE B CA 1
ATOM 2360 C C . PHE B 1 28 ? 13.844 -12.625 -22.031 1 89.38 28 PHE B C 1
ATOM 2362 O O . PHE B 1 28 ? 13.703 -13.82 -22.266 1 89.38 28 PHE B O 1
ATOM 2369 N N . CYS B 1 29 ? 13.805 -11.688 -22.938 1 86.94 29 CYS B N 1
ATOM 2370 C CA . CYS B 1 29 ? 13.5 -12.039 -24.312 1 86.94 29 CYS B CA 1
ATOM 2371 C C . CYS B 1 29 ? 14.695 -12.719 -24.984 1 86.94 29 CYS B C 1
ATOM 2373 O O . CYS B 1 29 ? 14.531 -13.547 -25.875 1 86.94 29 CYS B O 1
ATOM 2375 N N . ASP B 1 30 ? 15.906 -12.266 -24.578 1 86.5 30 ASP B N 1
ATOM 2376 C CA . ASP B 1 30 ? 17.094 -12.914 -25.125 1 86.5 30 ASP B CA 1
ATOM 2377 C C . ASP B 1 30 ? 17.516 -14.102 -24.266 1 86.5 30 ASP B C 1
ATOM 2379 O O . ASP B 1 30 ? 18.422 -13.984 -23.438 1 86.5 30 ASP B O 1
ATOM 2383 N N . ARG B 1 31 ? 17.031 -15.164 -24.516 1 89.06 31 ARG B N 1
ATOM 2384 C CA . ARG B 1 31 ? 17.172 -16.375 -23.703 1 89.06 31 ARG B CA 1
ATOM 2385 C C . ARG B 1 31 ? 18.625 -16.859 -23.719 1 89.06 31 ARG B C 1
ATOM 2387 O O . ARG B 1 31 ? 19.062 -17.531 -22.766 1 89.06 31 ARG B O 1
ATOM 2394 N N . SER B 1 32 ? 19.359 -16.594 -24.812 1 88.25 32 SER B N 1
ATOM 2395 C CA . SER B 1 32 ? 20.75 -17.031 -24.938 1 88.25 32 SER B CA 1
ATOM 2396 C C . SER B 1 32 ? 21.641 -16.328 -23.922 1 88.25 32 SER B C 1
ATOM 2398 O O . SER B 1 32 ? 22.734 -16.812 -23.609 1 88.25 32 SER B O 1
ATOM 2400 N N . LYS B 1 33 ? 21.188 -15.328 -23.375 1 88.81 33 LYS B N 1
ATOM 2401 C CA . LYS B 1 33 ? 22 -14.531 -22.469 1 88.81 33 LYS B CA 1
ATOM 2402 C C . LYS B 1 33 ? 21.625 -14.797 -21.016 1 88.81 33 LYS B C 1
ATOM 2404 O O . LYS B 1 33 ? 22.25 -14.258 -20.109 1 88.81 33 LYS B O 1
ATOM 2409 N N . LEU B 1 34 ? 20.625 -15.586 -20.844 1 91.75 34 LEU B N 1
ATOM 2410 C CA . LEU B 1 34 ? 20.203 -15.891 -19.484 1 91.75 34 LEU B CA 1
ATOM 2411 C C . LEU B 1 34 ? 21.266 -16.719 -18.766 1 91.75 34 LEU B C 1
ATOM 2413 O O . LEU B 1 34 ? 21.875 -17.594 -19.359 1 91.75 34 LEU B O 1
ATOM 2417 N N . THR B 1 35 ? 21.469 -16.422 -17.547 1 91.81 35 THR B N 1
ATOM 2418 C CA . THR B 1 35 ? 22.453 -17.141 -16.734 1 91.81 35 THR B CA 1
ATOM 2419 C C . THR B 1 35 ? 21.812 -17.656 -15.453 1 91.81 35 THR B C 1
ATOM 2421 O O . THR B 1 35 ? 20.656 -17.344 -15.156 1 91.81 35 THR B O 1
ATOM 2424 N N . ASP B 1 36 ? 22.5 -18.578 -14.773 1 95.38 36 ASP B N 1
ATOM 2425 C CA . ASP B 1 36 ? 22.125 -19.094 -13.469 1 95.38 36 ASP B CA 1
ATOM 2426 C C . ASP B 1 36 ? 20.766 -19.797 -13.531 1 95.38 36 ASP B C 1
ATOM 2428 O O . ASP B 1 36 ? 19.875 -19.516 -12.734 1 95.38 36 ASP B O 1
ATOM 2432 N N . ILE B 1 37 ? 20.625 -20.531 -14.617 1 96.62 37 ILE B N 1
ATOM 2433 C CA . ILE B 1 37 ? 19.406 -21.297 -14.82 1 96.62 37 ILE B CA 1
ATOM 2434 C C . ILE B 1 37 ? 19.344 -22.438 -13.828 1 96.62 37 ILE B C 1
ATOM 2436 O O . ILE B 1 37 ? 20.297 -23.203 -13.68 1 96.62 37 ILE B O 1
ATOM 2440 N N . LEU B 1 38 ? 18.297 -22.594 -13.148 1 97.75 38 LEU B N 1
ATOM 2441 C CA . LEU B 1 38 ? 18.109 -23.609 -12.117 1 97.75 38 LEU B CA 1
ATOM 2442 C C . LEU B 1 38 ? 17.391 -24.828 -12.672 1 97.75 38 LEU B C 1
ATOM 2444 O O . LEU B 1 38 ? 17.734 -25.969 -12.344 1 97.75 38 LEU B O 1
ATOM 2448 N N . ASP B 1 39 ? 16.406 -24.656 -13.438 1 97.81 39 ASP B N 1
ATOM 2449 C CA . ASP B 1 39 ? 15.617 -25.719 -14.047 1 97.81 39 ASP B CA 1
ATOM 2450 C C . ASP B 1 39 ? 14.82 -25.203 -15.242 1 97.81 39 ASP B C 1
ATOM 2452 O O . ASP B 1 39 ? 14.68 -23.984 -15.422 1 97.81 39 ASP B O 1
ATOM 2456 N N . THR B 1 40 ? 14.383 -26.094 -16.125 1 97.06 40 THR B N 1
ATOM 2457 C CA . THR B 1 40 ? 13.547 -25.75 -17.266 1 97.06 40 THR B CA 1
ATOM 2458 C C . THR B 1 40 ? 12.445 -26.781 -17.469 1 97.06 40 THR B C 1
ATOM 2460 O O . THR B 1 40 ? 12.555 -27.922 -16.984 1 97.06 40 THR B O 1
ATOM 2463 N N . SER B 1 41 ? 11.422 -26.406 -18.031 1 97.31 41 SER B N 1
ATOM 2464 C CA . SER B 1 41 ? 10.344 -27.266 -18.516 1 97.31 41 SER B CA 1
ATOM 2465 C C . SER B 1 41 ? 9.742 -26.719 -19.797 1 97.31 41 SER B C 1
ATOM 2467 O O . SER B 1 41 ? 8.867 -25.844 -19.766 1 97.31 41 SER B O 1
ATOM 2469 N N . GLY B 1 42 ? 10.164 -27.297 -20.922 1 94.62 42 GLY B N 1
ATOM 2470 C CA . GLY B 1 42 ? 9.797 -26.688 -22.188 1 94.62 42 GLY B CA 1
ATOM 2471 C C . GLY B 1 42 ? 10.344 -25.281 -22.359 1 94.62 42 GLY B C 1
ATOM 2472 O O . GLY B 1 42 ? 11.547 -25.047 -22.234 1 94.62 42 GLY B O 1
ATOM 2473 N N . HIS B 1 43 ? 9.43 -24.344 -22.547 1 93 43 HIS B N 1
ATOM 2474 C CA . HIS B 1 43 ? 9.859 -22.969 -22.75 1 93 43 HIS B CA 1
ATOM 2475 C C . HIS B 1 43 ? 9.961 -22.234 -21.406 1 93 43 HIS B C 1
ATOM 2477 O O . HIS B 1 43 ? 10.406 -21.078 -21.375 1 93 43 HIS B O 1
ATOM 2483 N N . ILE B 1 44 ? 9.516 -22.797 -20.344 1 96.75 44 ILE B N 1
ATOM 2484 C CA . ILE B 1 44 ? 9.578 -22.172 -19.016 1 96.75 44 ILE B CA 1
ATOM 2485 C C . ILE B 1 44 ? 10.992 -22.266 -18.469 1 96.75 44 ILE B C 1
ATOM 2487 O O . ILE B 1 44 ? 11.625 -23.328 -18.531 1 96.75 44 ILE B O 1
ATOM 2491 N N . ILE B 1 45 ? 11.508 -21.172 -17.969 1 97.38 45 ILE B N 1
ATOM 2492 C CA . ILE B 1 45 ? 12.867 -21.141 -17.438 1 97.38 45 ILE B CA 1
ATOM 2493 C C . ILE B 1 45 ? 12.859 -20.609 -16.016 1 97.38 45 ILE B C 1
ATOM 2495 O O . ILE B 1 45 ? 12.266 -19.562 -15.742 1 97.38 45 ILE B O 1
ATOM 2499 N N . TRP B 1 46 ? 13.336 -21.359 -15.055 1 98.25 46 TRP B N 1
ATOM 2500 C CA . TRP B 1 46 ? 13.555 -20.938 -13.68 1 98.25 46 TRP B CA 1
ATOM 2501 C C . TRP B 1 46 ? 15.016 -20.562 -13.445 1 98.25 46 TRP B C 1
ATOM 2503 O O . TRP B 1 46 ? 15.914 -21.359 -13.727 1 98.25 46 TRP B O 1
ATOM 2513 N N . LEU B 1 47 ? 15.312 -19.328 -13.023 1 97.62 47 LEU B N 1
ATOM 2514 C CA . LEU B 1 47 ? 16.688 -18.859 -12.883 1 97.62 47 LEU B CA 1
ATOM 2515 C C . LEU B 1 47 ? 16.828 -17.922 -11.688 1 97.62 47 LEU B C 1
ATOM 2517 O O . LEU B 1 47 ? 15.82 -17.469 -11.141 1 97.62 47 LEU B O 1
ATOM 2521 N N . MET B 1 48 ? 18.047 -17.719 -11.266 1 96.25 48 MET B N 1
ATOM 2522 C CA . MET B 1 48 ? 18.328 -16.734 -10.219 1 96.25 48 MET B CA 1
ATOM 2523 C C . MET B 1 48 ? 18.078 -15.32 -10.719 1 96.25 48 MET B C 1
ATOM 2525 O O . MET B 1 48 ? 18.406 -14.992 -11.859 1 96.25 48 MET B O 1
ATOM 2529 N N . ASN B 1 49 ? 17.453 -14.523 -9.867 1 91.5 49 ASN B N 1
ATOM 2530 C CA . ASN B 1 49 ? 17.328 -13.102 -10.203 1 91.5 49 ASN B CA 1
ATOM 2531 C C . ASN B 1 49 ? 18.688 -12.43 -10.266 1 91.5 49 ASN B C 1
ATOM 2533 O O . ASN B 1 49 ? 19.5 -12.562 -9.344 1 91.5 49 ASN B O 1
ATOM 2537 N N . LYS B 1 50 ? 18.953 -11.727 -11.273 1 84.25 50 LYS B N 1
ATOM 2538 C CA . LYS B 1 50 ? 20.234 -11.062 -11.477 1 84.25 50 LYS B CA 1
ATOM 2539 C C . LYS B 1 50 ? 20.375 -9.836 -10.586 1 84.25 50 LYS B C 1
ATOM 2541 O O . LYS B 1 50 ? 21.484 -9.359 -10.336 1 84.25 50 LYS B O 1
ATOM 2546 N N . TYR B 1 51 ? 19.297 -9.32 -10.055 1 81.25 51 TYR B N 1
ATOM 2547 C CA . TYR B 1 51 ? 19.297 -8.102 -9.258 1 81.25 51 TYR B CA 1
ATOM 2548 C C . TYR B 1 51 ? 18.672 -8.344 -7.895 1 81.25 51 TYR B C 1
ATOM 2550 O O . TYR B 1 51 ? 17.562 -7.859 -7.605 1 81.25 51 TYR B O 1
ATOM 2558 N N . PRO B 1 52 ? 19.375 -8.961 -7.035 1 81.44 52 PRO B N 1
ATOM 2559 C CA . PRO B 1 52 ? 18.844 -9.266 -5.703 1 81.44 52 PRO B CA 1
ATOM 2560 C C . PRO B 1 52 ? 18.766 -8.031 -4.805 1 81.44 52 PRO B C 1
ATOM 2562 O O . PRO B 1 52 ? 19.672 -7.797 -3.994 1 81.44 52 PRO B O 1
ATOM 2565 N N . VAL B 1 53 ? 17.672 -7.48 -4.77 1 77.31 53 VAL B N 1
ATOM 2566 C CA . VAL B 1 53 ? 17.531 -6.184 -4.117 1 77.31 53 VAL B CA 1
ATOM 2567 C C . VAL B 1 53 ? 17.234 -6.379 -2.631 1 77.31 53 VAL B C 1
ATOM 2569 O O . VAL B 1 53 ? 17.344 -5.438 -1.842 1 77.31 53 VAL B O 1
ATOM 2572 N N . LEU B 1 54 ? 16.938 -7.578 -2.24 1 85.94 54 LEU B N 1
ATOM 2573 C CA . LEU B 1 54 ? 16.625 -7.863 -0.845 1 85.94 54 LEU B CA 1
ATOM 2574 C C . LEU B 1 54 ? 17.766 -8.625 -0.171 1 85.94 54 LEU B C 1
ATOM 2576 O O . LEU B 1 54 ? 18.281 -9.594 -0.726 1 85.94 54 LEU B O 1
ATOM 2580 N N . GLU B 1 55 ? 18.062 -8.211 0.982 1 86.56 55 GLU B N 1
ATOM 2581 C CA . GLU B 1 55 ? 19.125 -8.891 1.729 1 86.56 55 GLU B CA 1
ATOM 2582 C C . GLU B 1 55 ? 18.594 -10.18 2.369 1 86.56 55 GLU B C 1
ATOM 2584 O O . GLU B 1 55 ? 17.422 -10.273 2.719 1 86.56 55 GLU B O 1
ATOM 2589 N N . LYS B 1 56 ? 19.562 -11.117 2.488 1 91.31 56 LYS B N 1
ATOM 2590 C CA . LYS B 1 56 ? 19.297 -12.383 3.168 1 91.31 56 LYS B CA 1
ATOM 2591 C C . LYS B 1 56 ? 18.094 -13.094 2.553 1 91.31 56 LYS B C 1
ATOM 2593 O O . LYS B 1 56 ? 17.219 -13.57 3.273 1 91.31 56 LYS B O 1
ATOM 2598 N N . THR B 1 57 ? 18.062 -12.977 1.283 1 94.12 57 THR B N 1
ATOM 2599 C CA . THR B 1 57 ? 17.031 -13.672 0.509 1 94.12 57 THR B CA 1
ATOM 2600 C C . THR B 1 57 ? 17.656 -14.461 -0.635 1 94.12 57 THR B C 1
ATOM 2602 O O . THR B 1 57 ? 18.828 -14.266 -0.96 1 94.12 57 THR B O 1
ATOM 2605 N N . TRP B 1 58 ? 17 -15.461 -1.08 1 95.94 58 TRP B N 1
ATOM 2606 C CA . TRP B 1 58 ? 17.281 -16.234 -2.285 1 95.94 58 TRP B CA 1
ATOM 2607 C C . TRP B 1 58 ? 16.25 -15.961 -3.367 1 95.94 58 TRP B C 1
ATOM 2609 O O . TRP B 1 58 ? 15.258 -16.688 -3.488 1 95.94 58 TRP B O 1
ATOM 2619 N N . PRO B 1 59 ? 16.453 -14.859 -4.129 1 96.12 59 PRO B N 1
ATOM 2620 C CA . PRO B 1 59 ? 15.453 -14.445 -5.117 1 96.12 59 PRO B CA 1
ATOM 2621 C C . PRO B 1 59 ? 15.594 -15.18 -6.445 1 96.12 59 PRO B C 1
ATOM 2623 O O . PRO B 1 59 ? 16.688 -15.203 -7.031 1 96.12 59 PRO B O 1
ATOM 2626 N N . THR B 1 60 ? 14.516 -15.773 -6.914 1 97.56 60 THR B N 1
ATOM 2627 C CA . THR B 1 60 ? 14.5 -16.453 -8.203 1 97.56 60 THR B CA 1
ATOM 2628 C C . THR B 1 60 ? 13.328 -15.969 -9.055 1 97.56 60 THR B C 1
ATOM 2630 O O . THR B 1 60 ? 12.398 -15.344 -8.539 1 97.56 60 THR B O 1
ATOM 2633 N N . VAL B 1 61 ? 13.445 -16.219 -10.352 1 96.56 61 VAL B N 1
ATOM 2634 C CA . VAL B 1 61 ? 12.438 -15.789 -11.32 1 96.56 61 VAL B CA 1
ATOM 2635 C C . VAL B 1 61 ? 12.047 -16.969 -12.211 1 96.56 61 VAL B C 1
ATOM 2637 O O . VAL B 1 61 ? 12.898 -17.766 -12.609 1 96.56 61 VAL B O 1
ATOM 2640 N N . ILE B 1 62 ? 10.82 -17.109 -12.438 1 97.75 62 ILE B N 1
ATOM 2641 C CA . ILE B 1 62 ? 10.312 -18.047 -13.43 1 97.75 62 ILE B CA 1
ATOM 2642 C C . ILE B 1 62 ? 9.852 -17.281 -14.672 1 97.75 62 ILE B C 1
ATOM 2644 O O . ILE B 1 62 ? 8.875 -16.531 -14.617 1 97.75 62 ILE B O 1
ATOM 2648 N N . ILE B 1 63 ? 10.539 -17.422 -15.766 1 96.12 63 ILE B N 1
ATOM 2649 C CA . ILE B 1 63 ? 10.117 -16.891 -17.062 1 96.12 63 ILE B CA 1
ATOM 2650 C C . ILE B 1 63 ? 9.078 -17.828 -17.688 1 96.12 63 ILE B C 1
ATOM 2652 O O . ILE B 1 63 ? 9.383 -18.969 -18 1 96.12 63 ILE B O 1
ATOM 2656 N N . GLU B 1 64 ? 7.945 -17.328 -17.922 1 96.5 64 GLU B N 1
ATOM 2657 C CA . GLU B 1 64 ? 6.793 -18.188 -18.188 1 96.5 64 GLU B CA 1
ATOM 2658 C C . GLU B 1 64 ? 6.598 -18.375 -19.688 1 96.5 64 GLU B C 1
ATOM 2660 O O . GLU B 1 64 ? 6.105 -19.422 -20.141 1 96.5 64 GLU B O 1
ATOM 2665 N N . THR B 1 65 ? 6.93 -17.297 -20.453 1 92.31 65 THR B N 1
ATOM 2666 C CA . THR B 1 65 ? 6.668 -17.344 -21.891 1 92.31 65 THR B CA 1
ATOM 2667 C C . THR B 1 65 ? 7.938 -17.047 -22.688 1 92.31 65 THR B C 1
ATOM 2669 O O . THR B 1 65 ? 8.945 -16.641 -22.109 1 92.31 65 THR B O 1
ATOM 2672 N N . GLU B 1 66 ? 7.832 -17.266 -23.938 1 89.44 66 GLU B N 1
ATOM 2673 C CA . GLU B 1 66 ? 8.977 -17.016 -24.812 1 89.44 66 GLU B CA 1
ATOM 2674 C C . GLU B 1 66 ? 9.055 -15.555 -25.219 1 89.44 66 GLU B C 1
ATOM 2676 O O . GLU B 1 66 ? 10.125 -15.055 -25.562 1 89.44 66 GLU B O 1
ATOM 2681 N N . THR B 1 67 ? 7.953 -14.922 -25.219 1 86.12 67 THR B N 1
ATOM 2682 C CA . THR B 1 67 ? 7.871 -13.523 -25.641 1 86.12 67 THR B CA 1
ATOM 2683 C C . THR B 1 67 ? 7.301 -12.664 -24.516 1 86.12 67 THR B C 1
ATOM 2685 O O . THR B 1 67 ? 6.859 -13.18 -23.484 1 86.12 67 THR B O 1
ATOM 2688 N N . ASP B 1 68 ? 7.324 -11.344 -24.75 1 85.94 68 ASP B N 1
ATOM 2689 C CA . ASP B 1 68 ? 6.785 -10.398 -23.781 1 85.94 68 ASP B CA 1
ATOM 2690 C C . ASP B 1 68 ? 5.258 -10.438 -23.766 1 85.94 68 ASP B C 1
ATOM 2692 O O . ASP B 1 68 ? 4.625 -9.773 -22.938 1 85.94 68 ASP B O 1
ATOM 2696 N N . GLU B 1 69 ? 4.844 -11.234 -24.656 1 81.06 69 GLU B N 1
ATOM 2697 C CA . GLU B 1 69 ? 3.389 -11.312 -24.766 1 81.06 69 GLU B CA 1
ATOM 2698 C C . GLU B 1 69 ? 2.838 -12.484 -23.969 1 81.06 69 GLU B C 1
ATOM 2700 O O . GLU B 1 69 ? 3.557 -13.453 -23.703 1 81.06 69 GLU B O 1
ATOM 2705 N N . GLY B 1 70 ? 1.688 -12.344 -23.547 1 83.31 70 GLY B N 1
ATOM 2706 C CA . GLY B 1 70 ? 1.01 -13.43 -22.844 1 83.31 70 GLY B CA 1
ATOM 2707 C C . GLY B 1 70 ? 0.554 -13.047 -21.453 1 83.31 70 GLY B C 1
ATOM 2708 O O . GLY B 1 70 ? 1.379 -12.781 -20.578 1 83.31 70 GLY B O 1
ATOM 2709 N N . GLU B 1 71 ? -0.624 -12.789 -21.359 1 88.12 71 GLU B N 1
ATOM 2710 C CA . GLU B 1 71 ? -1.281 -12.57 -20.078 1 88.12 71 GLU B CA 1
ATOM 2711 C C . GLU B 1 71 ? -1.926 -13.852 -19.562 1 88.12 71 GLU B C 1
ATOM 2713 O O . GLU B 1 71 ? -2.646 -14.531 -20.297 1 88.12 71 GLU B O 1
ATOM 2718 N N . PHE B 1 72 ? -1.554 -14.266 -18.391 1 94.56 72 PHE B N 1
ATOM 2719 C CA . PHE B 1 72 ? -1.854 -15.57 -17.812 1 94.56 72 PHE B CA 1
ATOM 2720 C C . PHE B 1 72 ? -3.311 -15.945 -18.062 1 94.56 72 PHE B C 1
ATOM 2722 O O . PHE B 1 72 ? -3.613 -17.094 -18.406 1 94.56 72 PHE B O 1
ATOM 2729 N N . SER B 1 73 ? -4.203 -15.039 -17.906 1 93.31 73 SER B N 1
ATOM 2730 C CA . SER B 1 73 ? -5.629 -15.328 -17.984 1 93.31 73 SER B CA 1
ATOM 2731 C C . SER B 1 73 ? -6.047 -15.664 -19.422 1 93.31 73 SER B C 1
ATOM 2733 O O . SER B 1 73 ? -7.102 -16.266 -19.641 1 93.31 73 SER B O 1
ATOM 2735 N N . THR B 1 74 ? -5.242 -15.289 -20.391 1 92.5 74 THR B N 1
ATOM 2736 C CA . THR B 1 74 ? -5.637 -15.453 -21.781 1 92.5 74 THR B CA 1
ATOM 2737 C C . THR B 1 74 ? -4.922 -16.656 -22.406 1 92.5 74 THR B C 1
ATOM 2739 O O . THR B 1 74 ? -5.211 -17.031 -23.547 1 92.5 74 THR B O 1
ATOM 2742 N N . LEU B 1 75 ? -4.016 -17.25 -21.734 1 94.88 75 LEU B N 1
ATOM 2743 C CA . LEU B 1 75 ? -3.332 -18.453 -22.219 1 94.88 75 LEU B CA 1
ATOM 2744 C C . LEU B 1 75 ? -4.293 -19.625 -22.312 1 94.88 75 LEU B C 1
ATOM 2746 O O . LEU B 1 75 ? -5.281 -19.688 -21.578 1 94.88 75 LEU B O 1
ATOM 2750 N N . PRO B 1 76 ? -3.949 -20.516 -23.266 1 95.56 76 PRO B N 1
ATOM 2751 C CA . PRO B 1 76 ? -4.664 -21.781 -23.156 1 95.56 76 PRO B CA 1
ATOM 2752 C C . PRO B 1 76 ? -4.531 -22.406 -21.766 1 95.56 76 PRO B C 1
ATOM 2754 O O . PRO B 1 76 ? -3.461 -22.344 -21.156 1 95.56 76 PRO B O 1
ATOM 2757 N N . THR B 1 77 ? -5.621 -22.984 -21.297 1 96.62 77 THR B N 1
ATOM 2758 C CA . THR B 1 77 ? -5.672 -23.453 -19.906 1 96.62 77 THR B CA 1
ATOM 2759 C C . THR B 1 77 ? -4.578 -24.484 -19.656 1 96.62 77 THR B C 1
ATOM 2761 O O . THR B 1 77 ? -3.996 -24.516 -18.562 1 96.62 77 THR B O 1
ATOM 2764 N N . ASP B 1 78 ? -4.293 -25.281 -20.656 1 97.38 78 ASP B N 1
ATOM 2765 C CA . ASP B 1 78 ? -3.256 -26.297 -20.484 1 97.38 78 ASP B CA 1
ATOM 2766 C C . ASP B 1 78 ? -1.887 -25.656 -20.281 1 97.38 78 ASP B C 1
ATOM 2768 O O . ASP B 1 78 ? -1.071 -26.141 -19.5 1 97.38 78 ASP B O 1
ATOM 2772 N N . GLU B 1 79 ? -1.625 -24.625 -20.984 1 96.38 79 GLU B N 1
ATOM 2773 C CA . GLU B 1 79 ? -0.369 -23.891 -20.828 1 96.38 79 GLU B CA 1
ATOM 2774 C C . GLU B 1 79 ? -0.295 -23.203 -19.469 1 96.38 79 GLU B C 1
ATOM 2776 O O . GLU B 1 79 ? 0.738 -23.266 -18.797 1 96.38 79 GLU B O 1
ATOM 2781 N N . ALA B 1 80 ? -1.404 -22.578 -19.094 1 97.5 80 ALA B N 1
ATOM 2782 C CA . ALA B 1 80 ? -1.477 -21.953 -17.766 1 97.5 80 ALA B CA 1
ATOM 2783 C C . ALA B 1 80 ? -1.254 -22.984 -16.656 1 97.5 80 ALA B C 1
ATOM 2785 O O . ALA B 1 80 ? -0.54 -22.719 -15.695 1 97.5 80 ALA B O 1
ATOM 2786 N N . ALA B 1 81 ? -1.857 -24.156 -16.875 1 98.19 81 ALA B N 1
ATOM 2787 C CA . ALA B 1 81 ? -1.711 -25.234 -15.898 1 98.19 81 ALA B CA 1
ATOM 2788 C C . ALA B 1 81 ? -0.256 -25.688 -15.797 1 98.19 81 ALA B C 1
ATOM 2790 O O . ALA B 1 81 ? 0.237 -25.953 -14.695 1 98.19 81 ALA B O 1
ATOM 2791 N N . HIS B 1 82 ? 0.355 -25.766 -16.922 1 98.06 82 HIS B N 1
ATOM 2792 C CA . HIS B 1 82 ? 1.756 -26.172 -16.938 1 98.06 82 HIS B CA 1
ATOM 2793 C C . HIS B 1 82 ? 2.633 -25.172 -16.203 1 98.06 82 HIS B C 1
ATOM 2795 O O . HIS B 1 82 ? 3.496 -25.562 -15.414 1 98.06 82 HIS B O 1
ATOM 2801 N N . ILE B 1 83 ? 2.436 -23.922 -16.438 1 98 83 ILE B N 1
ATOM 2802 C CA . ILE B 1 83 ? 3.186 -22.859 -15.781 1 98 83 ILE B CA 1
ATOM 2803 C C . ILE B 1 83 ? 2.953 -22.906 -14.266 1 98 83 ILE B C 1
ATOM 2805 O O . ILE B 1 83 ? 3.906 -22.875 -13.484 1 98 83 ILE B O 1
ATOM 2809 N N . LEU B 1 84 ? 1.695 -23.016 -13.867 1 98.62 84 LEU B N 1
ATOM 2810 C CA . LEU B 1 84 ? 1.341 -23.047 -12.453 1 98.62 84 LEU B CA 1
ATOM 2811 C C . LEU B 1 84 ? 1.917 -24.281 -11.773 1 98.62 84 LEU B C 1
ATOM 2813 O O . LEU B 1 84 ? 2.434 -24.188 -10.656 1 98.62 84 LEU B O 1
ATOM 2817 N N . GLN B 1 85 ? 1.827 -25.422 -12.477 1 98.44 85 GLN B N 1
ATOM 2818 C CA . GLN B 1 85 ? 2.373 -26.656 -11.93 1 98.44 85 GLN B CA 1
ATOM 2819 C C . GLN B 1 85 ? 3.873 -26.531 -11.68 1 98.44 85 GLN B C 1
ATOM 2821 O O . GLN B 1 85 ? 4.359 -26.891 -10.609 1 98.44 85 GLN B O 1
ATOM 2826 N N . PHE B 1 86 ? 4.547 -26.062 -12.672 1 98.56 86 PHE B N 1
ATOM 2827 C CA . PHE B 1 86 ? 5.984 -25.875 -12.539 1 98.56 86 PHE B CA 1
ATOM 2828 C C . PHE B 1 86 ? 6.309 -24.969 -11.352 1 98.56 86 PHE B C 1
ATOM 2830 O O . PHE B 1 86 ? 7.16 -25.312 -10.523 1 98.56 86 PHE B O 1
ATOM 2837 N N . GLY B 1 87 ? 5.645 -23.828 -11.219 1 98.62 87 GLY B N 1
ATOM 2838 C CA . GLY B 1 87 ? 5.844 -22.891 -10.117 1 98.62 87 GLY B CA 1
ATOM 2839 C C . GLY B 1 87 ? 5.559 -23.516 -8.758 1 98.62 87 GLY B C 1
ATOM 2840 O O . GLY B 1 87 ? 6.348 -23.359 -7.828 1 98.62 87 GLY B O 1
ATOM 2841 N N . LEU B 1 88 ? 4.434 -24.219 -8.664 1 98.62 88 LEU B N 1
ATOM 2842 C CA . LEU B 1 88 ? 4.055 -24.844 -7.41 1 98.62 88 LEU B CA 1
ATOM 2843 C C . LEU B 1 88 ? 5.082 -25.906 -7 1 98.62 88 LEU B C 1
ATOM 2845 O O . LEU B 1 88 ? 5.441 -26 -5.824 1 98.62 88 LEU B O 1
ATOM 2849 N N . ASP B 1 89 ? 5.492 -26.672 -7.965 1 98.31 89 ASP B N 1
ATOM 2850 C CA . ASP B 1 89 ? 6.488 -27.703 -7.68 1 98.31 89 ASP B CA 1
ATOM 2851 C C . ASP B 1 89 ? 7.777 -27.078 -7.141 1 98.31 89 ASP B C 1
ATOM 2853 O O . ASP B 1 89 ? 8.305 -27.531 -6.125 1 98.31 89 ASP B O 1
ATOM 2857 N N . LYS B 1 90 ? 8.258 -26.062 -7.816 1 98.56 90 LYS B N 1
ATOM 2858 C CA . LYS B 1 90 ? 9.516 -25.438 -7.41 1 98.56 90 LYS B CA 1
ATOM 2859 C C . LYS B 1 90 ? 9.359 -24.688 -6.09 1 98.56 90 LYS B C 1
ATOM 2861 O O . LYS B 1 90 ? 10.289 -24.641 -5.281 1 98.56 90 LYS B O 1
ATOM 2866 N N . TRP B 1 91 ? 8.203 -24.094 -5.902 1 98.62 91 TRP B N 1
ATOM 2867 C CA . TRP B 1 91 ? 7.875 -23.453 -4.633 1 98.62 91 TRP B CA 1
ATOM 2868 C C . TRP B 1 91 ? 7.895 -24.453 -3.488 1 98.62 91 TRP B C 1
ATOM 2870 O O . TRP B 1 91 ? 8.516 -24.203 -2.449 1 98.62 91 TRP B O 1
ATOM 2880 N N . ARG B 1 92 ? 7.297 -25.594 -3.688 1 97.94 92 ARG B N 1
ATOM 2881 C CA . ARG B 1 92 ? 7.25 -26.641 -2.668 1 97.94 92 ARG B CA 1
ATOM 2882 C C . ARG B 1 92 ? 8.641 -27.203 -2.402 1 97.94 92 ARG B C 1
ATOM 2884 O O . ARG B 1 92 ? 9.008 -27.453 -1.251 1 97.94 92 ARG B O 1
ATOM 2891 N N . GLU B 1 93 ? 9.328 -27.422 -3.475 1 97.88 93 GLU B N 1
ATOM 2892 C CA . GLU B 1 93 ? 10.711 -27.875 -3.338 1 97.88 93 GLU B CA 1
ATOM 2893 C C . GLU B 1 93 ? 11.531 -26.906 -2.5 1 97.88 93 GLU B C 1
ATOM 2895 O O . GLU B 1 93 ? 12.281 -27.312 -1.612 1 97.88 93 GLU B O 1
ATOM 2900 N N . THR B 1 94 ? 11.367 -25.656 -2.791 1 98.44 94 THR B N 1
ATOM 2901 C CA . THR B 1 94 ? 12.125 -24.625 -2.086 1 98.44 94 THR B CA 1
ATOM 2902 C C . THR B 1 94 ? 11.711 -24.562 -0.62 1 98.44 94 THR B C 1
ATOM 2904 O O . THR B 1 94 ? 12.547 -24.344 0.259 1 98.44 94 THR B O 1
ATOM 2907 N N . ARG B 1 95 ? 10.477 -24.734 -0.353 1 97.69 95 ARG B N 1
ATOM 2908 C CA . ARG B 1 95 ? 9.945 -24.688 1.007 1 97.69 95 ARG B CA 1
ATOM 2909 C C . ARG B 1 95 ? 10.555 -25.781 1.872 1 97.69 95 ARG B C 1
ATOM 2911 O O . ARG B 1 95 ? 10.57 -25.672 3.1 1 97.69 95 ARG B O 1
ATOM 2918 N N . GLN B 1 96 ? 11.062 -26.812 1.299 1 97.06 96 GLN B N 1
ATOM 2919 C CA . GLN B 1 96 ? 11.656 -27.922 2.033 1 97.06 96 GLN B CA 1
ATOM 2920 C C . GLN B 1 96 ? 13.086 -27.609 2.447 1 97.06 96 GLN B C 1
ATOM 2922 O O . GLN B 1 96 ? 13.68 -28.328 3.262 1 97.06 96 GLN B O 1
ATOM 2927 N N . ARG B 1 97 ? 13.57 -26.562 1.872 1 97.12 97 ARG B N 1
ATOM 2928 C CA . ARG B 1 97 ? 14.93 -26.172 2.225 1 97.12 97 ARG B CA 1
ATOM 2929 C C . ARG B 1 97 ? 14.984 -25.562 3.621 1 97.12 97 ARG B C 1
ATOM 2931 O O . ARG B 1 97 ? 14.273 -24.594 3.906 1 97.12 97 ARG B O 1
ATOM 2938 N N . LYS B 1 98 ? 15.867 -25.938 4.453 1 96.44 98 LYS B N 1
ATOM 2939 C CA . LYS B 1 98 ? 15.883 -25.609 5.875 1 96.44 98 LYS B CA 1
ATOM 2940 C C . LYS B 1 98 ? 16.484 -24.219 6.109 1 96.44 98 LYS B C 1
ATOM 2942 O O . LYS B 1 98 ? 16.328 -23.641 7.184 1 96.44 98 LYS B O 1
ATOM 2947 N N . GLU B 1 99 ? 17.125 -23.75 5.191 1 96.94 99 GLU B N 1
ATOM 2948 C CA . GLU B 1 99 ? 17.781 -22.469 5.391 1 96.94 99 GLU B CA 1
ATOM 2949 C C . GLU B 1 99 ? 16.781 -21.312 5.336 1 96.94 99 GLU B C 1
ATOM 2951 O O . GLU B 1 99 ? 17.094 -20.203 5.758 1 96.94 99 GLU B O 1
ATOM 2956 N N . PHE B 1 100 ? 15.641 -21.578 4.844 1 97.38 100 PHE B N 1
ATOM 2957 C CA . PHE B 1 100 ? 14.656 -20.516 4.723 1 97.38 100 PHE B CA 1
ATOM 2958 C C . PHE B 1 100 ? 13.586 -20.641 5.805 1 97.38 100 PHE B C 1
ATOM 2960 O O . PHE B 1 100 ? 13.047 -21.719 6.027 1 97.38 100 PHE B O 1
ATOM 2967 N N . LYS B 1 101 ? 13.297 -19.547 6.434 1 96.88 101 LYS B N 1
ATOM 2968 C CA . LYS B 1 101 ? 12.195 -19.5 7.391 1 96.88 101 LYS B CA 1
ATOM 2969 C C . LYS B 1 101 ? 10.844 -19.547 6.676 1 96.88 101 LYS B C 1
ATOM 2971 O O . LYS B 1 101 ? 9.883 -20.094 7.199 1 96.88 101 LYS B O 1
ATOM 2976 N N . SER B 1 102 ? 10.797 -18.891 5.539 1 97.5 102 SER B N 1
ATOM 2977 C CA . SER B 1 102 ? 9.625 -18.984 4.676 1 97.5 102 SER B CA 1
ATOM 2978 C C . SER B 1 102 ? 9.992 -18.719 3.219 1 97.5 102 SER B C 1
ATOM 2980 O O . SER B 1 102 ? 11.102 -18.266 2.926 1 97.5 102 SER B O 1
ATOM 2982 N N . VAL B 1 103 ? 9.07 -19.125 2.326 1 98.38 103 VAL B N 1
ATOM 2983 C CA . VAL B 1 103 ? 9.297 -18.984 0.891 1 98.38 103 VAL B CA 1
ATOM 2984 C C . VAL B 1 103 ? 8.094 -18.297 0.244 1 98.38 103 VAL B C 1
ATOM 2986 O O . VAL B 1 103 ? 6.953 -18.719 0.439 1 98.38 103 VAL B O 1
ATOM 2989 N N . LEU B 1 104 ? 8.391 -17.203 -0.477 1 98.38 104 LEU B N 1
ATOM 2990 C CA . LEU B 1 104 ? 7.359 -16.453 -1.194 1 98.38 104 LEU B CA 1
ATOM 2991 C C . LEU B 1 104 ? 7.195 -16.984 -2.615 1 98.38 104 LEU B C 1
ATOM 2993 O O . LEU B 1 104 ? 8.156 -17.453 -3.225 1 98.38 104 LEU B O 1
ATOM 2997 N N . PHE B 1 105 ? 6.031 -16.969 -3.18 1 98.81 105 PHE B N 1
ATOM 2998 C CA . PHE B 1 105 ? 5.699 -17.25 -4.566 1 98.81 105 PHE B CA 1
ATOM 2999 C C . PHE B 1 105 ? 4.59 -16.344 -5.066 1 98.81 105 PHE B C 1
ATOM 3001 O O . PHE B 1 105 ? 3.465 -16.391 -4.562 1 98.81 105 PHE B O 1
ATOM 3008 N N . PHE B 1 106 ? 4.969 -15.453 -6.031 1 98.38 106 PHE B N 1
ATOM 3009 C CA . PHE B 1 106 ? 3.969 -14.484 -6.48 1 98.38 106 PHE B CA 1
ATOM 3010 C C . PHE B 1 106 ? 4.234 -14.062 -7.918 1 98.38 106 PHE B C 1
ATOM 3012 O O . PHE B 1 106 ? 5.309 -14.336 -8.461 1 98.38 106 PHE B O 1
ATOM 3019 N N . LYS B 1 107 ? 3.248 -13.492 -8.523 1 97.56 107 LYS B N 1
ATOM 3020 C CA . LYS B 1 107 ? 3.297 -12.953 -9.883 1 97.56 107 LYS B CA 1
ATOM 3021 C C . LYS B 1 107 ? 2.803 -11.508 -9.914 1 97.56 107 LYS B C 1
ATOM 3023 O O . LYS B 1 107 ? 1.855 -11.156 -9.211 1 97.56 107 LYS B O 1
ATOM 3028 N N . ASN B 1 108 ? 3.545 -10.742 -10.727 1 93.62 108 ASN B N 1
ATOM 3029 C CA . ASN B 1 108 ? 3.176 -9.359 -10.984 1 93.62 108 ASN B CA 1
ATOM 3030 C C . ASN B 1 108 ? 2.717 -9.156 -12.43 1 93.62 108 ASN B C 1
ATOM 3032 O O . ASN B 1 108 ? 3.348 -9.656 -13.359 1 93.62 108 ASN B O 1
ATOM 3036 N N . TYR B 1 109 ? 1.598 -8.492 -12.578 1 92.81 109 TYR B N 1
ATOM 3037 C CA . TYR B 1 109 ? 1.153 -8.125 -13.914 1 92.81 109 TYR B CA 1
ATOM 3038 C C . TYR B 1 109 ? 0.698 -6.668 -13.953 1 92.81 109 TYR B C 1
ATOM 3040 O O . TYR B 1 109 ? -0.171 -6.262 -13.18 1 92.81 109 TYR B O 1
ATOM 3048 N N . GLY B 1 110 ? 1.269 -5.91 -14.844 1 88.81 110 GLY B N 1
ATOM 3049 C CA . GLY B 1 110 ? 0.888 -4.516 -15 1 88.81 110 GLY B CA 1
ATOM 3050 C C . GLY B 1 110 ? 1.726 -3.568 -14.164 1 88.81 110 GLY B C 1
ATOM 3051 O O . GLY B 1 110 ? 2.361 -3.986 -13.195 1 88.81 110 GLY B O 1
ATOM 3052 N N . TYR B 1 111 ? 1.61 -2.381 -14.469 1 84.12 111 TYR B N 1
ATOM 3053 C CA . TYR B 1 111 ? 2.461 -1.359 -13.867 1 84.12 111 TYR B CA 1
ATOM 3054 C C . TYR B 1 111 ? 2.189 -1.234 -12.367 1 84.12 111 TYR B C 1
ATOM 3056 O O . TYR B 1 111 ? 3.123 -1.179 -11.562 1 84.12 111 TYR B O 1
ATOM 3064 N N . MET B 1 112 ? 1 -1.225 -11.938 1 87 112 MET B N 1
ATOM 3065 C CA . MET B 1 112 ? 0.643 -0.96 -10.547 1 87 112 MET B CA 1
ATOM 3066 C C . MET B 1 112 ? 0.946 -2.168 -9.664 1 87 112 MET B C 1
ATOM 3068 O O . MET B 1 112 ? 0.839 -2.092 -8.445 1 87 112 MET B O 1
ATOM 3072 N N . SER B 1 113 ? 1.349 -3.262 -10.281 1 87.12 113 SER B N 1
ATOM 3073 C CA . SER B 1 113 ? 1.606 -4.48 -9.523 1 87.12 113 SER B CA 1
ATOM 3074 C C . SER B 1 113 ? 2.932 -4.395 -8.773 1 87.12 113 SER B C 1
ATOM 3076 O O . SER B 1 113 ? 3.213 -5.219 -7.902 1 87.12 113 SER B O 1
ATOM 3078 N N . GLY B 1 114 ? 3.707 -3.373 -9.109 1 84 114 GLY B N 1
ATOM 3079 C CA . GLY B 1 114 ? 5.016 -3.23 -8.5 1 84 114 GLY B CA 1
ATOM 3080 C C . GLY B 1 114 ? 6.109 -3.977 -9.242 1 84 114 GLY B C 1
ATOM 3081 O O . GLY B 1 114 ? 7.266 -3.977 -8.812 1 84 114 GLY B O 1
ATOM 3082 N N . GLY B 1 115 ? 5.758 -4.57 -10.32 1 78.88 115 GLY B N 1
ATOM 3083 C CA . GLY B 1 115 ? 6.762 -5.215 -11.148 1 78.88 115 GLY B CA 1
ATOM 3084 C C . GLY B 1 115 ? 7.527 -4.238 -12.023 1 78.88 115 GLY B C 1
ATOM 3085 O O . GLY B 1 115 ? 7.051 -3.133 -12.297 1 78.88 115 GLY B O 1
ATOM 3086 N N . SER B 1 116 ? 8.664 -4.707 -12.484 1 78.69 116 SER B N 1
ATOM 3087 C CA . SER B 1 116 ? 9.516 -3.826 -13.281 1 78.69 116 SER B CA 1
ATOM 3088 C C . SER B 1 116 ? 9.633 -4.324 -14.719 1 78.69 116 SER B C 1
ATOM 3090 O O . SER B 1 116 ? 10.062 -3.58 -15.602 1 78.69 116 SER B O 1
ATOM 3092 N N . ILE B 1 117 ? 9.297 -5.57 -14.891 1 83.44 117 ILE B N 1
ATOM 3093 C CA . ILE B 1 117 ? 9.484 -6.188 -16.188 1 83.44 117 ILE B CA 1
ATOM 3094 C C . ILE B 1 117 ? 8.141 -6.617 -16.766 1 83.44 117 ILE B C 1
ATOM 3096 O O . ILE B 1 117 ? 7.309 -7.191 -16.062 1 83.44 117 ILE B O 1
ATOM 3100 N N . ARG B 1 118 ? 7.945 -6.391 -17.984 1 85.12 118 ARG B N 1
ATOM 3101 C CA . ARG B 1 118 ? 6.68 -6.688 -18.641 1 85.12 118 ARG B CA 1
ATOM 3102 C C . ARG B 1 118 ? 6.562 -8.172 -18.969 1 85.12 118 ARG B C 1
ATOM 3104 O O . ARG B 1 118 ? 5.461 -8.727 -18.984 1 85.12 118 ARG B O 1
ATOM 3111 N N . HIS B 1 119 ? 7.723 -8.734 -19.297 1 89.81 119 HIS B N 1
ATOM 3112 C CA . HIS B 1 119 ? 7.734 -10.148 -19.672 1 89.81 119 HIS B CA 1
ATOM 3113 C C . HIS B 1 119 ? 7.07 -11 -18.594 1 89.81 119 HIS B C 1
ATOM 3115 O O . HIS B 1 119 ? 7.383 -10.867 -17.406 1 89.81 119 HIS B O 1
ATOM 3121 N N . PRO B 1 120 ? 6.109 -11.828 -19.016 1 92.94 120 PRO B N 1
ATOM 3122 C CA . PRO B 1 120 ? 5.422 -12.656 -18.031 1 92.94 120 PRO B CA 1
ATOM 3123 C C . PRO B 1 120 ? 6.383 -13.508 -17.203 1 92.94 120 PRO B C 1
ATOM 3125 O O . PRO B 1 120 ? 7.156 -14.289 -17.766 1 92.94 120 PRO B O 1
ATOM 3128 N N . HIS B 1 121 ? 6.332 -13.336 -15.938 1 94.81 121 HIS B N 1
ATOM 3129 C CA . HIS B 1 121 ? 7.215 -14.047 -15.016 1 94.81 121 HIS B CA 1
ATOM 3130 C C . HIS B 1 121 ? 6.621 -14.094 -13.609 1 94.81 121 HIS B C 1
ATOM 3132 O O . HIS B 1 121 ? 5.707 -13.336 -13.289 1 94.81 121 HIS B O 1
ATOM 3138 N N . SER B 1 122 ? 7.004 -14.93 -12.852 1 97.25 122 SER B N 1
ATOM 3139 C CA . SER B 1 122 ? 6.715 -15.023 -11.422 1 97.25 122 SER B CA 1
ATOM 3140 C C . SER B 1 122 ? 7.992 -15.156 -10.609 1 97.25 122 SER B C 1
ATOM 3142 O O . SER B 1 122 ? 9.086 -15.273 -11.164 1 97.25 122 SER B O 1
ATOM 3144 N N . GLN B 1 123 ? 7.84 -15.023 -9.32 1 97.44 123 GLN B N 1
ATOM 3145 C CA . GLN B 1 123 ? 9.016 -15.023 -8.461 1 97.44 123 GLN B CA 1
ATOM 3146 C C . GLN B 1 123 ? 8.852 -16 -7.305 1 97.44 123 GLN B C 1
ATOM 3148 O O . GLN B 1 123 ? 7.766 -16.125 -6.742 1 97.44 123 GLN B O 1
ATOM 3153 N N . ILE B 1 124 ? 9.859 -16.734 -7.027 1 98.38 124 ILE B N 1
ATOM 3154 C CA . ILE B 1 124 ? 10.023 -17.516 -5.809 1 98.38 124 ILE B CA 1
ATOM 3155 C C . ILE B 1 124 ? 11.203 -16.969 -5.004 1 98.38 124 ILE B C 1
ATOM 3157 O O . ILE B 1 124 ? 12.336 -16.938 -5.492 1 98.38 124 ILE B O 1
ATOM 3161 N N . ILE B 1 125 ? 10.945 -16.547 -3.797 1 97.81 125 ILE B N 1
ATOM 3162 C CA . ILE B 1 125 ? 11.984 -15.93 -2.977 1 97.81 125 ILE B CA 1
ATOM 3163 C C . ILE B 1 125 ? 12.07 -16.641 -1.629 1 97.81 125 ILE B C 1
ATOM 3165 O O . ILE B 1 125 ? 11.102 -16.656 -0.863 1 97.81 125 ILE B O 1
ATOM 3169 N N . GLY B 1 126 ? 13.211 -17.219 -1.351 1 97.88 126 GLY B N 1
ATOM 3170 C CA . GLY B 1 126 ? 13.469 -17.734 -0.019 1 97.88 126 GLY B CA 1
ATOM 3171 C C . GLY B 1 126 ? 13.898 -16.672 0.969 1 97.88 126 GLY B C 1
ATOM 3172 O O . GLY B 1 126 ? 14.773 -15.852 0.669 1 97.88 126 GLY B O 1
ATOM 3173 N N . LEU B 1 127 ? 13.25 -16.609 2.1 1 96.69 127 LEU B N 1
ATOM 3174 C CA . LEU B 1 127 ? 13.609 -15.664 3.148 1 96.69 127 LEU B CA 1
ATOM 3175 C C . LEU B 1 127 ? 14.367 -16.344 4.273 1 96.69 127 LEU B C 1
ATOM 3177 O O . LEU B 1 127 ? 13.82 -17.219 4.957 1 96.69 127 LEU B O 1
ATOM 3181 N N . GLU B 1 128 ? 15.547 -15.922 4.504 1 95.81 128 GLU B N 1
ATOM 3182 C CA . GLU B 1 128 ? 16.391 -16.594 5.492 1 95.81 128 GLU B CA 1
ATOM 3183 C C . GLU B 1 128 ? 15.945 -16.266 6.914 1 95.81 128 GLU B C 1
ATOM 3185 O O . GLU B 1 128 ? 16 -17.125 7.797 1 95.81 128 GLU B O 1
ATOM 3190 N N . ASN B 1 129 ? 15.453 -15.047 7.113 1 93.5 129 ASN B N 1
ATOM 3191 C CA . ASN B 1 129 ? 15.258 -14.594 8.484 1 93.5 129 ASN B CA 1
ATOM 3192 C C . ASN B 1 129 ? 13.867 -14 8.695 1 93.5 129 ASN B C 1
ATOM 3194 O O . ASN B 1 129 ? 13.633 -13.266 9.656 1 93.5 129 ASN B O 1
ATOM 3198 N N . TYR B 1 130 ? 12.992 -14.242 7.828 1 93.5 130 TYR B N 1
ATOM 3199 C CA . TYR B 1 130 ? 11.641 -13.695 7.918 1 93.5 130 TYR B CA 1
ATOM 3200 C C . TYR B 1 130 ? 10.594 -14.781 7.703 1 93.5 130 TYR B C 1
ATOM 3202 O O . TYR B 1 130 ? 10.656 -15.523 6.715 1 93.5 130 TYR B O 1
ATOM 3210 N N . ASP B 1 131 ? 9.734 -14.938 8.609 1 95.94 131 ASP B N 1
ATOM 3211 C CA . ASP B 1 131 ? 8.648 -15.898 8.523 1 95.94 131 ASP B CA 1
ATOM 3212 C C . ASP B 1 131 ? 7.309 -15.203 8.297 1 95.94 131 ASP B C 1
ATOM 3214 O O . ASP B 1 131 ? 6.691 -14.711 9.242 1 95.94 131 ASP B O 1
ATOM 3218 N N . TYR B 1 132 ? 6.766 -15.242 7.07 1 95.25 132 TYR B N 1
ATOM 3219 C CA . TYR B 1 132 ? 5.562 -14.484 6.746 1 95.25 132 TYR B CA 1
ATOM 3220 C C . TYR B 1 132 ? 4.336 -15.086 7.426 1 95.25 132 TYR B C 1
ATOM 3222 O O . TYR B 1 132 ? 3.273 -14.469 7.469 1 95.25 132 TYR B O 1
ATOM 3230 N N . HIS B 1 133 ? 4.449 -16.312 8 1 95.31 133 HIS B N 1
ATOM 3231 C CA . HIS B 1 133 ? 3.34 -16.938 8.703 1 95.31 133 HIS B CA 1
ATOM 3232 C C . HIS B 1 133 ? 2.967 -16.172 9.961 1 95.31 133 HIS B C 1
ATOM 3234 O O . HIS B 1 133 ? 1.875 -16.344 10.5 1 95.31 133 HIS B O 1
ATOM 3240 N N . LYS B 1 134 ? 3.848 -15.367 10.406 1 93.81 134 LYS B N 1
ATOM 3241 C CA . LYS B 1 134 ? 3.58 -14.539 11.578 1 93.81 134 LYS B CA 1
ATOM 3242 C C . LYS B 1 134 ? 2.678 -13.359 11.234 1 93.81 134 LYS B C 1
ATOM 3244 O O . LYS B 1 134 ? 2.064 -12.758 12.117 1 93.81 134 LYS B O 1
ATOM 3249 N N . ASP B 1 135 ? 2.6 -13.062 9.953 1 91.5 135 ASP B N 1
ATOM 3250 C CA . ASP B 1 135 ? 1.871 -11.875 9.508 1 91.5 135 ASP B CA 1
ATOM 3251 C C . ASP B 1 135 ? 0.577 -12.266 8.797 1 91.5 135 ASP B C 1
ATOM 3253 O O . ASP B 1 135 ? -0.406 -11.523 8.836 1 91.5 135 ASP B O 1
ATOM 3257 N N . ILE B 1 136 ? 0.646 -13.359 8.086 1 95.38 136 ILE B N 1
ATOM 3258 C CA . ILE B 1 136 ? -0.48 -13.836 7.285 1 95.38 136 ILE B CA 1
ATOM 3259 C C . ILE B 1 136 ? -1.055 -15.102 7.914 1 95.38 136 ILE B C 1
ATOM 3261 O O . ILE B 1 136 ? -0.332 -16.078 8.133 1 95.38 136 ILE B O 1
ATOM 3265 N N . THR B 1 137 ? -2.352 -15.109 8.133 1 94.31 137 THR B N 1
ATOM 3266 C CA . THR B 1 137 ? -2.998 -16.266 8.758 1 94.31 137 THR B CA 1
ATOM 3267 C C . THR B 1 137 ? -4.168 -16.75 7.906 1 94.31 137 THR B C 1
ATOM 3269 O O . THR B 1 137 ? -4.523 -16.125 6.91 1 94.31 137 THR B O 1
ATOM 3272 N N . ALA B 1 138 ? -4.746 -17.828 8.344 1 94.5 138 ALA B N 1
ATOM 3273 C CA . ALA B 1 138 ? -5.891 -18.406 7.645 1 94.5 138 ALA B CA 1
ATOM 3274 C C . ALA B 1 138 ? -7.07 -17.438 7.637 1 94.5 138 ALA B C 1
ATOM 3276 O O . ALA B 1 138 ? -7.902 -17.469 6.727 1 94.5 138 ALA B O 1
ATOM 3277 N N . GLN B 1 139 ? -7.113 -16.578 8.602 1 92.56 139 GLN B N 1
ATOM 3278 C CA . GLN B 1 139 ? -8.18 -15.578 8.664 1 92.56 139 GLN B CA 1
ATOM 3279 C C . GLN B 1 139 ? -8.164 -14.672 7.441 1 92.56 139 GLN B C 1
ATOM 3281 O O . GLN B 1 139 ? -9.219 -14.242 6.965 1 92.56 139 GLN B O 1
ATOM 3286 N N . ASN B 1 140 ? -6.992 -14.398 6.934 1 94.06 140 ASN B N 1
ATOM 3287 C CA . ASN B 1 140 ? -6.844 -13.547 5.754 1 94.06 140 ASN B CA 1
ATOM 3288 C C . ASN B 1 140 ? -7.398 -14.227 4.504 1 94.06 140 ASN B C 1
ATOM 3290 O O . ASN B 1 140 ? -7.578 -13.578 3.473 1 94.06 140 ASN B O 1
ATOM 3294 N N . MET B 1 141 ? -7.684 -15.523 4.605 1 96.5 141 MET B N 1
ATOM 3295 C CA . MET B 1 141 ? -8.148 -16.297 3.461 1 96.5 141 MET B CA 1
ATOM 3296 C C . MET B 1 141 ? -9.633 -16.625 3.596 1 96.5 141 MET B C 1
ATOM 3298 O O . MET B 1 141 ? -10.195 -17.344 2.766 1 96.5 141 MET B O 1
ATOM 3302 N N . GLU B 1 142 ? -10.242 -16.062 4.586 1 94.75 142 GLU B N 1
ATOM 3303 C CA . GLU B 1 142 ? -11.672 -16.281 4.805 1 94.75 142 GLU B CA 1
ATOM 3304 C C . GLU B 1 142 ? -12.5 -15.164 4.184 1 94.75 142 GLU B C 1
ATOM 3306 O O . GLU B 1 142 ? -12 -14.055 3.986 1 94.75 142 GLU B O 1
ATOM 3311 N N . GLY B 1 143 ? -13.75 -15.523 3.854 1 95 143 GLY B N 1
ATOM 3312 C CA . GLY B 1 143 ? -14.617 -14.484 3.33 1 95 143 GLY B CA 1
ATOM 3313 C C . GLY B 1 143 ? -15.906 -15.023 2.727 1 95 143 GLY B C 1
ATOM 3314 O O . GLY B 1 143 ? -16.312 -16.141 3.031 1 95 143 GLY B O 1
ATOM 3315 N N . TRP B 1 144 ? -16.562 -14.219 1.977 1 95.62 144 TRP B N 1
ATOM 3316 C CA . TRP B 1 144 ? -17.812 -14.57 1.301 1 95.62 144 TRP B CA 1
ATOM 3317 C C . TRP B 1 144 ? -17.562 -15.594 0.197 1 95.62 144 TRP B C 1
ATOM 3319 O O . TRP B 1 144 ? -16.688 -15.398 -0.646 1 95.62 144 TRP B O 1
ATOM 3329 N N . LEU B 1 145 ? -18.344 -16.672 0.206 1 97.25 145 LEU B N 1
ATOM 3330 C CA . LEU B 1 145 ? -18.203 -17.734 -0.791 1 97.25 145 LEU B CA 1
ATOM 3331 C C . LEU B 1 145 ? -18.609 -17.234 -2.174 1 97.25 145 LEU B C 1
ATOM 3333 O O . LEU B 1 145 ? -19.719 -16.719 -2.352 1 97.25 145 LEU B O 1
ATOM 3337 N N . LEU B 1 146 ? -17.719 -17.375 -3.121 1 97.19 146 LEU B N 1
ATOM 3338 C CA . LEU B 1 146 ? -18.016 -17.016 -4.504 1 97.19 146 LEU B CA 1
ATOM 3339 C C . LEU B 1 146 ? -18.281 -18.266 -5.344 1 97.19 146 LEU B C 1
ATOM 3341 O O . LEU B 1 146 ? -19.141 -18.266 -6.223 1 97.19 146 LEU B O 1
ATOM 3345 N N . HIS B 1 147 ? -17.484 -19.281 -5.117 1 97.19 147 HIS B N 1
ATOM 3346 C CA . HIS B 1 147 ? -17.562 -20.531 -5.879 1 97.19 147 HIS B CA 1
ATOM 3347 C C . HIS B 1 147 ? -16.891 -21.672 -5.133 1 97.19 147 HIS B C 1
ATOM 3349 O O . HIS B 1 147 ? -15.891 -21.469 -4.449 1 97.19 147 HIS B O 1
ATOM 3355 N N . GLU B 1 148 ? -17.484 -22.844 -5.246 1 97.44 148 GLU B N 1
ATOM 3356 C CA . GLU B 1 148 ? -16.875 -24.047 -4.695 1 97.44 148 GLU B CA 1
ATOM 3357 C C . GLU B 1 148 ? -17.172 -25.266 -5.562 1 97.44 148 GLU B C 1
ATOM 3359 O O . GLU B 1 148 ? -18.297 -25.422 -6.051 1 97.44 148 GLU B O 1
ATOM 3364 N N . ASP B 1 149 ? -16.141 -26.016 -5.875 1 96.12 149 ASP B N 1
ATOM 3365 C CA . ASP B 1 149 ? -16.297 -27.312 -6.543 1 96.12 149 ASP B CA 1
ATOM 3366 C C . ASP B 1 149 ? -15.43 -28.375 -5.871 1 96.12 149 ASP B C 1
ATOM 3368 O O . ASP B 1 149 ? -15.031 -28.219 -4.711 1 96.12 149 ASP B O 1
ATOM 3372 N N . GLN B 1 150 ? -15.203 -29.5 -6.5 1 96.06 150 GLN B N 1
ATOM 3373 C CA . GLN B 1 150 ? -14.523 -30.641 -5.867 1 96.06 150 GLN B CA 1
ATOM 3374 C C . GLN B 1 150 ? -13.055 -30.312 -5.605 1 96.06 150 GLN B C 1
ATOM 3376 O O . GLN B 1 150 ? -12.438 -30.906 -4.723 1 9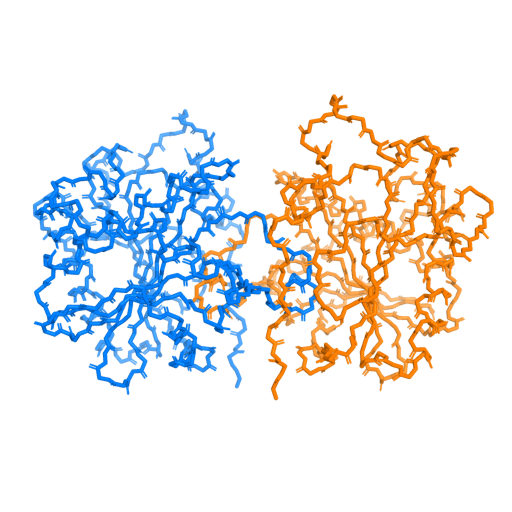6.06 150 GLN B O 1
ATOM 3381 N N . ASP B 1 151 ? -12.57 -29.297 -6.293 1 96.94 151 ASP B N 1
ATOM 3382 C CA . ASP B 1 151 ? -11.125 -29.078 -6.27 1 96.94 151 ASP B CA 1
ATOM 3383 C C . ASP B 1 151 ? -10.766 -27.781 -5.551 1 96.94 151 ASP B C 1
ATOM 3385 O O . ASP B 1 151 ? -9.695 -27.688 -4.941 1 96.94 151 ASP B O 1
ATOM 3389 N N . VAL B 1 152 ? -11.719 -26.781 -5.668 1 97.62 152 VAL B N 1
ATOM 3390 C CA . VAL B 1 152 ? -11.305 -25.453 -5.23 1 97.62 152 VAL B CA 1
ATOM 3391 C C . VAL B 1 152 ? -12.461 -24.766 -4.496 1 97.62 152 VAL B C 1
ATOM 3393 O O . VAL B 1 152 ? -13.625 -25.062 -4.75 1 97.62 152 VAL B O 1
ATOM 3396 N N . ARG B 1 153 ? -12.125 -23.984 -3.547 1 98.38 153 ARG B N 1
ATOM 3397 C CA . ARG B 1 153 ? -13.023 -23.047 -2.875 1 98.38 153 ARG B CA 1
ATOM 3398 C C . ARG B 1 153 ? -12.562 -21.609 -3.08 1 98.38 153 ARG B C 1
ATOM 3400 O O . ARG B 1 153 ? -11.406 -21.266 -2.809 1 98.38 153 ARG B O 1
ATOM 3407 N N . ILE B 1 154 ? -13.445 -20.766 -3.588 1 98.44 154 ILE B N 1
ATOM 3408 C CA . ILE B 1 154 ? -13.102 -19.391 -3.895 1 98.44 154 ILE B CA 1
ATOM 3409 C C . ILE B 1 154 ? -13.906 -18.453 -3.004 1 98.44 154 ILE B C 1
ATOM 3411 O O . ILE B 1 154 ? -15.141 -18.547 -2.936 1 98.44 154 ILE B O 1
ATOM 3415 N N . THR B 1 155 ? -13.234 -17.547 -2.344 1 97.69 155 THR B N 1
ATOM 3416 C CA . THR B 1 155 ? -13.922 -16.594 -1.468 1 97.69 155 THR B CA 1
ATOM 3417 C C . THR B 1 155 ? -13.43 -15.172 -1.724 1 97.69 155 THR B C 1
ATOM 3419 O O . THR B 1 155 ? -12.336 -14.977 -2.26 1 97.69 155 THR B O 1
ATOM 3422 N N . LEU B 1 156 ? -14.242 -14.211 -1.442 1 95.44 156 LEU B N 1
ATOM 3423 C CA . LEU B 1 156 ? -13.883 -12.805 -1.321 1 95.44 156 LEU B CA 1
ATOM 3424 C C . LEU B 1 156 ? -13.539 -12.453 0.121 1 95.44 156 LEU B C 1
ATOM 3426 O O . LEU B 1 156 ? -14.359 -12.617 1.022 1 95.44 156 LEU B O 1
ATOM 3430 N N . SER B 1 157 ? -12.414 -11.922 0.329 1 94.38 157 SER B N 1
ATOM 3431 C CA . SER B 1 157 ? -11.883 -11.781 1.684 1 94.38 157 SER B CA 1
ATOM 3432 C C . SER B 1 157 ? -12.734 -10.828 2.514 1 94.38 157 SER B C 1
ATOM 3434 O O . SER B 1 157 ? -13.078 -9.734 2.057 1 94.38 157 SER B O 1
ATOM 3436 N N . THR B 1 158 ? -13.047 -11.227 3.721 1 91.56 158 THR B N 1
ATOM 3437 C CA . THR B 1 158 ? -13.664 -10.344 4.703 1 91.56 158 THR B CA 1
ATOM 3438 C C . THR B 1 158 ? -12.602 -9.688 5.578 1 91.56 158 THR B C 1
ATOM 3440 O O . THR B 1 158 ? -12.883 -8.695 6.262 1 91.56 158 THR B O 1
ATOM 3443 N N . HIS B 1 159 ? -11.391 -10.273 5.594 1 89.94 159 HIS B N 1
ATOM 3444 C CA . HIS B 1 159 ? -10.219 -9.75 6.293 1 89.94 159 HIS B CA 1
ATOM 3445 C C . HIS B 1 159 ? -9.023 -9.625 5.352 1 89.94 159 HIS B C 1
ATOM 3447 O O . HIS B 1 159 ? -8.023 -10.328 5.52 1 89.94 159 HIS B O 1
ATOM 3453 N N . PRO B 1 160 ? -9.141 -8.664 4.453 1 90.69 160 PRO B N 1
ATOM 3454 C CA . PRO B 1 160 ? -8.078 -8.531 3.451 1 90.69 160 PRO B CA 1
ATOM 3455 C C . PRO B 1 160 ? -6.738 -8.125 4.062 1 90.69 160 PRO B C 1
ATOM 3457 O O . PRO B 1 160 ? -6.688 -7.676 5.207 1 90.69 160 PRO B O 1
ATOM 3460 N N . ILE B 1 161 ? -5.68 -8.398 3.359 1 90 161 ILE B N 1
ATOM 3461 C CA . ILE B 1 161 ? -4.332 -8.031 3.785 1 90 161 ILE B CA 1
ATOM 3462 C C . ILE B 1 161 ? -4.129 -6.527 3.627 1 90 161 ILE B C 1
ATOM 3464 O O . ILE B 1 161 ? -3.826 -5.832 4.598 1 90 161 ILE B O 1
ATOM 3468 N N . ILE B 1 162 ? -4.371 -5.953 2.471 1 83.62 162 ILE B N 1
ATOM 3469 C CA . ILE B 1 162 ? -4.18 -4.531 2.207 1 83.62 162 ILE B CA 1
ATOM 3470 C C . ILE B 1 162 ? -5.539 -3.854 2.021 1 83.62 162 ILE B C 1
ATOM 3472 O O . ILE B 1 162 ? -5.684 -2.66 2.291 1 83.62 162 ILE B O 1
ATOM 3476 N N . GLY B 1 163 ? -6.516 -4.457 1.529 1 76.31 163 GLY B N 1
ATOM 3477 C CA . GLY B 1 163 ? -7.863 -3.914 1.493 1 76.31 163 GLY B CA 1
ATOM 3478 C C . GLY B 1 163 ? -8.5 -3.99 0.118 1 76.31 163 GLY B C 1
ATOM 3479 O O . GLY B 1 163 ? -7.863 -4.426 -0.843 1 76.31 163 GLY B O 1
ATOM 3480 N N . PHE B 1 164 ? -9.883 -3.773 0.157 1 75.5 164 PHE B N 1
ATOM 3481 C CA . PHE B 1 164 ? -10.898 -3.682 -0.884 1 75.5 164 PHE B CA 1
ATOM 3482 C C . PHE B 1 164 ? -11.281 -5.066 -1.391 1 75.5 164 PHE B C 1
ATOM 3484 O O . PHE B 1 164 ? -11.844 -5.875 -0.645 1 75.5 164 PHE B O 1
ATOM 3491 N N . PHE B 1 165 ? -10.617 -5.496 -2.684 1 84.31 165 PHE B N 1
ATOM 3492 C CA . PHE B 1 165 ? -11.055 -6.746 -3.297 1 84.31 165 PHE B CA 1
ATOM 3493 C C . PHE B 1 165 ? -9.898 -7.738 -3.385 1 84.31 165 PHE B C 1
ATOM 3495 O O . PHE B 1 165 ? -8.945 -7.523 -4.137 1 84.31 165 PHE B O 1
ATOM 3502 N N . GLU B 1 166 ? -9.953 -8.734 -2.5 1 93.25 166 GLU B N 1
ATOM 3503 C CA . GLU B 1 166 ? -9 -9.836 -2.514 1 93.25 166 GLU B CA 1
ATOM 3504 C C . GLU B 1 166 ? -9.711 -11.18 -2.664 1 93.25 166 GLU B C 1
ATOM 3506 O O . GLU B 1 166 ? -10.586 -11.516 -1.867 1 93.25 166 GLU B O 1
ATOM 3511 N N . TYR B 1 167 ? -9.352 -11.883 -3.662 1 96.5 167 TYR B N 1
ATOM 3512 C CA . TYR B 1 167 ? -9.969 -13.172 -3.967 1 96.5 167 TYR B CA 1
ATOM 3513 C C . TYR B 1 167 ? -9.055 -14.32 -3.549 1 96.5 167 TYR B C 1
ATOM 3515 O O . TYR B 1 167 ? -7.879 -14.352 -3.908 1 96.5 167 TYR B O 1
ATOM 3523 N N . ASN B 1 168 ? -9.625 -15.258 -2.809 1 98.19 168 ASN B N 1
ATOM 3524 C CA . ASN B 1 168 ? -8.852 -16.391 -2.316 1 98.19 168 ASN B CA 1
ATOM 3525 C C . ASN B 1 168 ? -9.258 -17.688 -3.008 1 98.19 168 ASN B C 1
ATOM 3527 O O . ASN B 1 168 ? -10.438 -18.047 -3.029 1 98.19 168 ASN B O 1
ATOM 3531 N N . ILE B 1 169 ? -8.328 -18.359 -3.58 1 98.69 169 ILE B N 1
ATOM 3532 C CA . ILE B 1 169 ? -8.508 -19.719 -4.066 1 98.69 169 ILE B CA 1
ATOM 3533 C C . ILE B 1 169 ? -7.867 -20.703 -3.096 1 98.69 169 ILE B C 1
ATOM 3535 O O . ILE B 1 169 ? -6.648 -20.703 -2.908 1 98.69 169 ILE B O 1
ATOM 3539 N N . ARG B 1 170 ? -8.648 -21.484 -2.471 1 98.69 170 ARG B N 1
ATOM 3540 C CA . ARG B 1 170 ? -8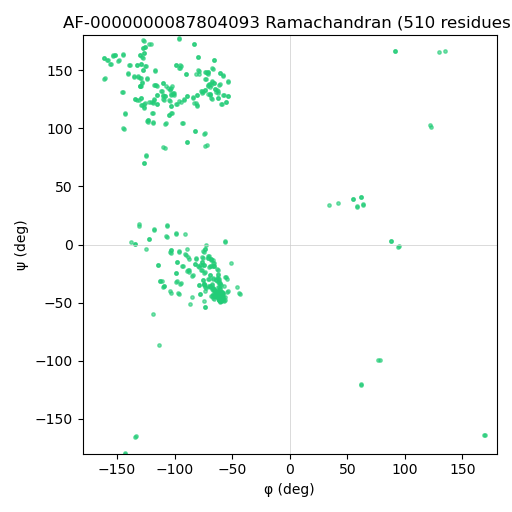.172 -22.531 -1.581 1 98.69 170 ARG B CA 1
ATOM 3541 C C . ARG B 1 170 ? -8.258 -23.906 -2.252 1 98.69 170 ARG B C 1
ATOM 3543 O O . ARG B 1 170 ? -9.273 -24.234 -2.865 1 98.69 170 ARG B O 1
ATOM 3550 N N . PHE B 1 171 ? -7.195 -24.75 -2.141 1 98.69 171 PHE B N 1
ATOM 3551 C CA . PHE B 1 171 ? -7.18 -26.078 -2.75 1 98.69 171 PHE B CA 1
ATOM 3552 C C . PHE B 1 171 ? -6.223 -27 -2.012 1 98.69 171 PHE B C 1
ATOM 3554 O O . PHE B 1 171 ? -5.316 -26.531 -1.315 1 98.69 171 PHE B O 1
ATOM 3561 N N . LYS B 1 172 ? -6.469 -28.281 -2.111 1 98.06 172 LYS B N 1
ATOM 3562 C CA . LYS B 1 172 ? -5.547 -29.25 -1.534 1 98.06 172 LYS B CA 1
ATOM 3563 C C . LYS B 1 172 ? -4.27 -29.344 -2.361 1 98.06 172 LYS B C 1
ATOM 3565 O O . LYS B 1 172 ? -4.301 -29.203 -3.586 1 98.06 172 LYS B O 1
ATOM 3570 N N . PRO B 1 173 ? -3.174 -29.625 -1.669 1 96.75 173 PRO B N 1
ATOM 3571 C CA . PRO B 1 173 ? -1.898 -29.719 -2.385 1 96.75 173 PRO B CA 1
ATOM 3572 C C . PRO B 1 173 ? -1.933 -30.719 -3.535 1 96.75 173 PRO B C 1
ATOM 3574 O O . PRO B 1 173 ? -1.194 -30.562 -4.512 1 96.75 173 PRO B O 1
ATOM 3577 N N . ASP B 1 174 ? -2.768 -31.734 -3.438 1 96.62 174 ASP B N 1
ATOM 3578 C CA . ASP B 1 174 ? -2.805 -32.75 -4.469 1 96.62 174 ASP B CA 1
ATOM 3579 C C . ASP B 1 174 ? -3.949 -32.531 -5.449 1 96.62 174 ASP B C 1
ATOM 3581 O O . ASP B 1 174 ? -4.254 -33.375 -6.281 1 96.62 174 ASP B O 1
ATOM 3585 N N . ALA B 1 175 ? -4.637 -31.375 -5.391 1 97.81 175 ALA B N 1
ATOM 3586 C CA . ALA B 1 175 ? -5.68 -31.047 -6.352 1 97.81 175 ALA B CA 1
ATOM 3587 C C . ALA B 1 175 ? -5.121 -30.984 -7.77 1 97.81 175 ALA B C 1
ATOM 3589 O O . ALA B 1 175 ? -3.965 -30.609 -7.977 1 97.81 175 ALA B O 1
ATOM 3590 N N . PRO B 1 176 ? -5.965 -31.375 -8.797 1 98.12 176 PRO B N 1
ATOM 3591 C CA . PRO B 1 176 ? -5.508 -31.219 -10.18 1 98.12 176 PRO B CA 1
ATOM 3592 C C . PRO B 1 176 ? -5.176 -29.766 -10.516 1 98.12 176 PRO B C 1
ATOM 3594 O O . PRO B 1 176 ? -6.047 -28.891 -10.453 1 98.12 176 PRO B O 1
ATOM 3597 N N . VAL B 1 177 ? -3.984 -29.562 -10.891 1 98.25 177 VAL B N 1
ATOM 3598 C CA . VAL B 1 177 ? -3.494 -28.203 -11.109 1 98.25 177 VAL B CA 1
ATOM 3599 C C . VAL B 1 177 ? -4.293 -27.531 -12.219 1 98.25 177 VAL B C 1
ATOM 3601 O O . VAL B 1 177 ? -4.523 -26.328 -12.188 1 98.25 177 VAL B O 1
ATOM 3604 N N . ARG B 1 178 ? -4.734 -28.297 -13.203 1 97.75 178 ARG B N 1
ATOM 3605 C CA . ARG B 1 178 ? -5.508 -27.75 -14.305 1 97.75 178 ARG B CA 1
ATOM 3606 C C . ARG B 1 178 ? -6.785 -27.078 -13.797 1 97.75 178 ARG B C 1
ATOM 3608 O O . ARG B 1 178 ? -7.207 -26.047 -14.32 1 97.75 178 ARG B O 1
ATOM 3615 N N . ALA B 1 179 ? -7.438 -27.719 -12.836 1 97.56 179 ALA B N 1
ATOM 3616 C CA . ALA B 1 179 ? -8.648 -27.156 -12.25 1 97.56 179 ALA B CA 1
ATOM 3617 C C . ALA B 1 179 ? -8.352 -25.844 -11.531 1 97.56 179 ALA B C 1
ATOM 3619 O O . ALA B 1 179 ? -9.117 -24.875 -11.641 1 97.56 179 ALA B O 1
ATOM 3620 N N . VAL B 1 180 ? -7.273 -25.797 -10.852 1 98.44 180 VAL B N 1
ATOM 3621 C CA . VAL B 1 180 ? -6.867 -24.594 -10.133 1 98.44 180 VAL B CA 1
ATOM 3622 C C . VAL B 1 180 ? -6.539 -23.484 -11.133 1 98.44 180 VAL B C 1
ATOM 3624 O O . VAL B 1 180 ? -6.977 -22.344 -10.961 1 98.44 180 VAL B O 1
ATOM 3627 N N . ALA B 1 181 ? -5.766 -23.844 -12.172 1 98.31 181 ALA B N 1
ATOM 3628 C CA . ALA B 1 181 ? -5.367 -22.875 -13.195 1 98.31 181 ALA B CA 1
ATOM 3629 C C . ALA B 1 181 ? -6.586 -22.266 -13.891 1 98.31 181 ALA B C 1
ATOM 3631 O O . ALA B 1 181 ? -6.633 -21.062 -14.133 1 98.31 181 ALA B O 1
ATOM 3632 N N . LEU B 1 182 ? -7.531 -23.109 -14.172 1 97.44 182 LEU B N 1
ATOM 3633 C CA . LEU B 1 182 ? -8.75 -22.641 -14.82 1 97.44 182 LEU B CA 1
ATOM 3634 C C . LEU B 1 182 ? -9.461 -21.609 -13.961 1 97.44 182 LEU B C 1
ATOM 3636 O O . LEU B 1 182 ? -9.852 -20.547 -14.453 1 97.44 182 LEU B O 1
ATOM 3640 N N . ARG B 1 183 ? -9.656 -21.891 -12.695 1 97.88 183 ARG B N 1
ATOM 3641 C CA . ARG B 1 183 ? -10.336 -20.969 -11.781 1 97.88 183 ARG B CA 1
ATOM 3642 C C . ARG B 1 183 ? -9.547 -19.688 -11.609 1 97.88 183 ARG B C 1
ATOM 3644 O O . ARG B 1 183 ? -10.125 -18.594 -11.57 1 97.88 183 ARG B O 1
ATOM 3651 N N . LEU B 1 184 ? -8.25 -19.828 -11.492 1 98.19 184 LEU B N 1
ATOM 3652 C CA . LEU B 1 184 ? -7.395 -18.656 -11.391 1 98.19 184 LEU B CA 1
ATOM 3653 C C . LEU B 1 184 ? -7.555 -17.766 -12.617 1 98.19 184 LEU B C 1
ATOM 3655 O O . LEU B 1 184 ? -7.711 -16.547 -12.492 1 98.19 184 LEU B O 1
ATOM 3659 N N . GLN B 1 185 ? -7.531 -18.328 -13.844 1 97.31 185 GLN B N 1
ATOM 3660 C CA . GLN B 1 185 ? -7.711 -17.562 -15.07 1 97.31 185 GLN B CA 1
ATOM 3661 C C . GLN B 1 185 ? -9.047 -16.828 -15.07 1 97.31 185 GLN B C 1
ATOM 3663 O O . GLN B 1 185 ? -9.117 -15.664 -15.477 1 97.31 185 GLN B O 1
ATOM 3668 N N . GLN B 1 186 ? -10.039 -17.5 -14.641 1 96.38 186 GLN B N 1
ATOM 3669 C CA . GLN B 1 186 ? -11.375 -16.922 -14.633 1 96.38 186 GLN B CA 1
ATOM 3670 C C . GLN B 1 186 ? -11.445 -15.719 -13.688 1 96.38 186 GLN B C 1
ATOM 3672 O O . GLN B 1 186 ? -12.016 -14.68 -14.031 1 96.38 186 GLN B O 1
ATOM 3677 N N . ILE B 1 187 ? -10.844 -15.82 -12.547 1 95.69 187 ILE B N 1
ATOM 3678 C CA . ILE B 1 187 ? -10.805 -14.711 -11.602 1 95.69 187 ILE B CA 1
ATOM 3679 C C . ILE B 1 187 ? -10.008 -13.555 -12.203 1 95.69 187 ILE B C 1
ATOM 3681 O O . ILE B 1 187 ? -10.43 -12.398 -12.125 1 95.69 187 ILE B O 1
ATOM 3685 N N . LEU B 1 188 ? -8.875 -13.906 -12.805 1 95.12 188 LEU B N 1
ATOM 3686 C CA . LEU B 1 188 ? -8.023 -12.875 -13.391 1 95.12 188 LEU B CA 1
ATOM 3687 C C . LEU B 1 188 ? -8.75 -12.141 -14.516 1 95.12 188 LEU B C 1
ATOM 3689 O O . LEU B 1 188 ? -8.633 -10.922 -14.641 1 95.12 188 LEU B O 1
ATOM 3693 N N . ARG B 1 189 ? -9.484 -12.836 -15.344 1 92.88 189 ARG B N 1
ATOM 3694 C CA . ARG B 1 189 ? -10.273 -12.203 -16.406 1 92.88 189 ARG B CA 1
ATOM 3695 C C . ARG B 1 189 ? -11.297 -11.242 -15.812 1 92.88 189 ARG B C 1
ATOM 3697 O O . ARG B 1 189 ? -11.469 -10.125 -16.312 1 92.88 189 ARG B O 1
ATOM 3704 N N . TYR B 1 190 ? -11.969 -11.75 -14.797 1 93 190 TYR B N 1
ATOM 3705 C CA . TYR B 1 190 ? -12.945 -10.898 -14.125 1 93 190 TYR B CA 1
ATOM 3706 C C . TYR B 1 190 ? -12.289 -9.633 -13.586 1 93 190 TYR B C 1
ATOM 3708 O O . TYR B 1 190 ? -12.797 -8.531 -13.789 1 93 190 TYR B O 1
ATOM 3716 N N . VAL B 1 191 ? -11.141 -9.773 -12.891 1 90.94 191 VAL B N 1
ATOM 3717 C CA . VAL B 1 191 ? -10.422 -8.664 -12.273 1 90.94 191 VAL B CA 1
ATOM 3718 C C . VAL B 1 191 ? -9.961 -7.68 -13.344 1 90.94 191 VAL B C 1
ATOM 3720 O O . VAL B 1 191 ? -10.109 -6.465 -13.172 1 90.94 191 VAL B O 1
ATOM 3723 N N . LEU B 1 192 ? -9.477 -8.156 -14.398 1 88.44 192 LEU B N 1
ATOM 3724 C CA . LEU B 1 192 ? -8.961 -7.301 -15.469 1 88.44 192 LEU B CA 1
ATOM 3725 C C . LEU B 1 192 ? -10.102 -6.578 -16.188 1 88.44 192 LEU B C 1
ATOM 3727 O O . LEU B 1 192 ? -9.93 -5.453 -16.656 1 88.44 192 LEU B O 1
ATOM 3731 N N . HIS B 1 193 ? -11.219 -7.207 -16.203 1 83.75 193 HIS B N 1
ATOM 3732 C CA . HIS B 1 193 ? -12.352 -6.605 -16.906 1 83.75 193 HIS B CA 1
ATOM 3733 C C . HIS B 1 193 ? -13.117 -5.656 -15.992 1 83.75 193 HIS B C 1
ATOM 3735 O O . HIS B 1 193 ? -13.602 -4.613 -16.438 1 83.75 193 HIS B O 1
ATOM 3741 N N . SER B 1 194 ? -13.492 -6.098 -14.836 1 73.31 194 SER B N 1
ATOM 3742 C CA . SER B 1 194 ? -14.375 -5.371 -13.93 1 73.31 194 SER B CA 1
ATOM 3743 C C . SER B 1 194 ? -13.648 -4.215 -13.25 1 73.31 194 SER B C 1
ATOM 3745 O O . SER B 1 194 ? -14.242 -3.172 -12.977 1 73.31 194 SER B O 1
ATOM 3747 N N . VAL B 1 195 ? -12.562 -4.5 -12.758 1 59.72 195 VAL B N 1
ATOM 3748 C CA . VAL B 1 195 ? -11.898 -3.52 -11.906 1 59.72 195 VAL B CA 1
ATOM 3749 C C . VAL B 1 195 ? -11.016 -2.605 -12.758 1 59.72 195 VAL B C 1
ATOM 3751 O O . VAL B 1 195 ? -10.367 -1.7 -12.234 1 59.72 195 VAL B O 1
ATOM 3754 N N . ALA B 1 196 ? -11.008 -3.004 -14.109 1 50.38 196 ALA B N 1
ATOM 3755 C CA . ALA B 1 196 ? -10.109 -2.473 -15.125 1 50.38 196 ALA B CA 1
ATOM 3756 C C . ALA B 1 196 ? -10.188 -0.951 -15.195 1 50.38 196 ALA B C 1
ATOM 3758 O O . ALA B 1 196 ? -9.234 -0.288 -15.602 1 50.38 196 ALA B O 1
ATOM 3759 N N . ASN B 1 197 ? -11.383 -0.468 -14.859 1 50.91 197 ASN B N 1
ATOM 3760 C CA . ASN B 1 197 ? -11.312 0.971 -15.094 1 50.91 197 ASN B CA 1
ATOM 3761 C C . ASN B 1 197 ? -10.164 1.605 -14.312 1 50.91 197 ASN B C 1
ATOM 3763 O O . ASN B 1 197 ? -9.82 2.768 -14.531 1 50.91 197 ASN B O 1
ATOM 3767 N N . PHE B 1 198 ? -9.438 0.821 -13.648 1 56.41 198 PHE B N 1
ATOM 3768 C CA . PHE B 1 198 ? -8.492 1.57 -12.836 1 56.41 198 PHE B CA 1
ATOM 3769 C C . PHE B 1 198 ? -7.055 1.229 -13.227 1 56.41 198 PHE B C 1
ATOM 3771 O O . PHE B 1 198 ? -6.273 2.113 -13.586 1 56.41 198 PHE B O 1
ATOM 3778 N N . SER B 1 199 ? -6.508 -0.016 -13.164 1 60.78 199 SER B N 1
ATOM 3779 C CA . SER B 1 199 ? -5.062 -0.138 -13.344 1 60.78 199 SER B CA 1
ATOM 3780 C C . SER B 1 199 ? -4.711 -1.329 -14.227 1 60.78 199 SER B C 1
ATOM 3782 O O . SER B 1 199 ? -3.605 -1.402 -14.766 1 60.78 199 SER B O 1
ATOM 3784 N N . GLN B 1 200 ? -5.684 -2.053 -14.734 1 81.12 200 GLN B N 1
ATOM 3785 C CA . GLN B 1 200 ? -5.375 -3.271 -15.469 1 81.12 200 GLN B CA 1
ATOM 3786 C C . GLN B 1 200 ? -4.148 -3.969 -14.891 1 81.12 200 GLN B C 1
ATOM 3788 O O . GLN B 1 200 ? -3.252 -4.379 -15.633 1 81.12 200 GLN B O 1
ATOM 3793 N N . SER B 1 201 ? -3.861 -3.967 -13.633 1 90.06 201 SER B N 1
ATOM 3794 C CA . SER B 1 201 ? -2.754 -4.582 -12.906 1 90.06 201 SER B CA 1
ATOM 3795 C C . SER B 1 201 ? -3.264 -5.508 -11.805 1 90.06 201 SER B C 1
ATOM 3797 O O . SER B 1 201 ? -4.289 -5.234 -11.18 1 90.06 201 SER B O 1
ATOM 3799 N N . TYR B 1 202 ? -2.562 -6.605 -11.609 1 93 202 TYR B N 1
ATOM 3800 C CA . TYR B 1 202 ? -2.885 -7.5 -10.508 1 93 202 TYR B CA 1
ATOM 3801 C C . TYR B 1 202 ? -1.636 -8.211 -10 1 93 202 TYR B C 1
ATOM 3803 O O . TYR B 1 202 ? -0.604 -8.227 -10.672 1 93 202 TYR B O 1
ATOM 3811 N N . ASN B 1 203 ? -1.736 -8.641 -8.82 1 95.88 203 ASN B N 1
ATOM 3812 C CA . ASN B 1 203 ? -0.83 -9.656 -8.289 1 95.88 203 ASN B CA 1
ATOM 3813 C C . ASN B 1 203 ? -1.573 -10.938 -7.926 1 95.88 203 ASN B C 1
ATOM 3815 O O . ASN B 1 203 ? -2.766 -10.898 -7.613 1 95.88 203 ASN B O 1
ATOM 3819 N N . TYR B 1 204 ? -0.922 -11.969 -8.031 1 97.88 204 TYR B N 1
ATOM 3820 C CA . TYR B 1 204 ? -1.398 -13.086 -7.23 1 97.88 204 TYR B CA 1
ATOM 3821 C C . TYR B 1 204 ? -0.273 -13.672 -6.383 1 97.88 204 TYR B C 1
ATOM 3823 O O . TYR B 1 204 ? 0.897 -13.602 -6.766 1 97.88 204 TYR B O 1
ATOM 3831 N N . PHE B 1 205 ? -0.635 -14.211 -5.266 1 98.56 205 PHE B N 1
ATOM 3832 C CA . PHE B 1 205 ? 0.281 -14.703 -4.242 1 98.56 205 PHE B CA 1
ATOM 3833 C C . PHE B 1 205 ? -0.086 -16.125 -3.822 1 98.56 205 PHE B C 1
ATOM 3835 O O . PHE B 1 205 ? -1.268 -16.453 -3.688 1 98.56 205 PHE B O 1
ATOM 3842 N N . VAL B 1 206 ? 0.86 -16.922 -3.564 1 98.75 206 VAL B N 1
ATOM 3843 C CA . VAL B 1 206 ? 0.645 -18.297 -3.135 1 98.75 206 VAL B CA 1
ATOM 3844 C C . VAL B 1 206 ? 1.045 -18.453 -1.67 1 98.75 206 VAL B C 1
ATOM 3846 O O . VAL B 1 206 ? 2.061 -17.906 -1.236 1 98.75 206 VAL B O 1
ATOM 3849 N N . TYR B 1 207 ? 0.206 -19.219 -0.94 1 98.5 207 TYR B N 1
ATOM 3850 C CA . TYR B 1 207 ? 0.45 -19.422 0.485 1 98.5 207 TYR B CA 1
ATOM 3851 C C . TYR B 1 207 ? 0.275 -20.875 0.875 1 98.5 207 TYR B C 1
ATOM 3853 O O . TYR B 1 207 ? -0.554 -21.578 0.299 1 98.5 207 TYR B O 1
ATOM 3861 N N . ASN B 1 208 ? 1.035 -21.312 1.756 1 97.94 208 ASN B N 1
ATOM 3862 C CA . ASN B 1 208 ? 0.785 -22.469 2.619 1 97.94 208 ASN B CA 1
ATOM 3863 C C . ASN B 1 208 ? 0.761 -22.078 4.09 1 97.94 208 ASN B C 1
ATOM 3865 O O . ASN B 1 208 ? 1.779 -21.641 4.641 1 97.94 208 ASN B O 1
ATOM 3869 N N . LEU B 1 209 ? -0.372 -22.172 4.758 1 97.25 209 LEU B N 1
ATOM 3870 C CA . LEU B 1 209 ? -0.537 -21.641 6.109 1 97.25 209 LEU B CA 1
ATOM 3871 C C . LEU B 1 209 ? -0.583 -22.766 7.133 1 97.25 209 LEU B C 1
ATOM 3873 O O . LEU B 1 209 ? -1.144 -22.609 8.219 1 97.25 209 LEU B O 1
ATOM 3877 N N . GLU B 1 210 ? -0.137 -23.938 6.695 1 94.62 210 GLU B N 1
ATOM 3878 C CA . GLU B 1 210 ? 0.019 -25.125 7.547 1 94.62 210 GLU B CA 1
ATOM 3879 C C . GLU B 1 210 ? -1.328 -25.594 8.086 1 94.62 210 GLU B C 1
ATOM 3881 O O . GLU B 1 210 ? -1.434 -25.984 9.25 1 94.62 210 GLU B O 1
ATOM 3886 N N . ASP B 1 211 ? -2.346 -25.453 7.328 1 96.19 211 ASP B N 1
ATOM 3887 C CA . ASP B 1 211 ? -3.682 -25.906 7.715 1 96.19 211 ASP B CA 1
ATOM 3888 C C . ASP B 1 211 ? -4.195 -26.984 6.766 1 96.19 211 ASP B C 1
ATOM 3890 O O . ASP B 1 211 ? -5.398 -27.25 6.703 1 96.19 211 ASP B O 1
ATOM 3894 N N . GLY B 1 212 ? -3.291 -27.516 5.973 1 96.25 212 GLY B N 1
ATOM 3895 C CA . GLY B 1 212 ? -3.623 -28.625 5.086 1 96.25 212 GLY B CA 1
ATOM 3896 C C . GLY B 1 212 ? -4.008 -28.172 3.689 1 96.25 212 GLY B C 1
ATOM 3897 O O . GLY B 1 212 ? -4.301 -29 2.822 1 96.25 212 GLY B O 1
ATOM 3898 N N . TYR B 1 213 ? -4.027 -26.828 3.469 1 97.88 213 TYR B N 1
ATOM 3899 C CA . TYR B 1 213 ? -4.406 -26.281 2.168 1 97.88 213 TYR B CA 1
ATOM 3900 C C . TYR B 1 213 ? -3.328 -25.359 1.626 1 97.88 213 TYR B C 1
ATOM 3902 O O . TYR B 1 213 ? -2.486 -24.859 2.383 1 97.88 213 TYR B O 1
ATOM 3910 N N . ASP B 1 214 ? -3.301 -25.266 0.331 1 98.38 214 ASP B N 1
ATOM 3911 C CA . ASP B 1 214 ? -2.619 -24.156 -0.343 1 98.38 214 ASP B CA 1
ATOM 3912 C C . ASP B 1 214 ? -3.609 -23.078 -0.758 1 98.38 214 ASP B C 1
ATOM 3914 O O . ASP B 1 214 ? -4.805 -23.344 -0.912 1 98.38 214 ASP B O 1
ATOM 3918 N N . TYR B 1 215 ? -3.109 -21.875 -0.874 1 98.75 215 TYR B N 1
ATOM 3919 C CA . TYR B 1 215 ? -3.953 -20.75 -1.244 1 98.75 215 TYR B CA 1
ATOM 3920 C C . TYR B 1 215 ? -3.312 -19.938 -2.361 1 98.75 215 TYR B C 1
ATOM 3922 O O . TYR B 1 215 ? -2.088 -19.797 -2.42 1 98.75 215 TYR B O 1
ATOM 3930 N N . ILE B 1 216 ? -4.129 -19.422 -3.232 1 98.75 216 ILE B N 1
ATOM 3931 C CA . ILE B 1 216 ? -3.752 -18.344 -4.133 1 98.75 216 ILE B CA 1
ATOM 3932 C C . ILE B 1 216 ? -4.637 -17.125 -3.879 1 98.75 216 ILE B C 1
ATOM 3934 O O . ILE B 1 216 ? -5.867 -17.234 -3.912 1 98.75 216 ILE B O 1
ATOM 3938 N N . LYS B 1 217 ? -4.043 -16.062 -3.574 1 98.25 217 LYS B N 1
ATOM 3939 C CA . LYS B 1 217 ? -4.77 -14.805 -3.408 1 98.25 217 LYS B CA 1
ATOM 3940 C C . LYS B 1 217 ? -4.555 -13.883 -4.605 1 98.25 217 LYS B C 1
ATOM 3942 O O . LYS B 1 217 ? -3.418 -13.602 -4.988 1 98.25 217 LYS B O 1
ATOM 3947 N N . VAL B 1 218 ? -5.609 -13.469 -5.215 1 96.94 218 VAL B N 1
ATOM 3948 C CA . VAL B 1 218 ? -5.562 -12.516 -6.32 1 96.94 218 VAL B CA 1
ATOM 3949 C C . VAL B 1 218 ? -5.945 -11.125 -5.816 1 96.94 218 VAL B C 1
ATOM 3951 O O . VAL B 1 218 ? -6.977 -10.961 -5.16 1 96.94 218 VAL B O 1
ATOM 3954 N N . VAL B 1 219 ? -5.129 -10.18 -6.152 1 93.69 219 VAL B N 1
ATOM 3955 C CA . VAL B 1 219 ? -5.344 -8.805 -5.703 1 93.69 219 VAL B CA 1
ATOM 3956 C C . VAL B 1 219 ? -5.289 -7.855 -6.895 1 93.69 219 VAL B C 1
ATOM 3958 O O . VAL B 1 219 ? -4.27 -7.77 -7.582 1 93.69 219 VAL B O 1
ATOM 3961 N N . ALA B 1 220 ? -6.375 -7.164 -7.109 1 90.62 220 ALA B N 1
ATOM 3962 C CA . ALA B 1 220 ? -6.336 -6.066 -8.07 1 90.62 220 ALA B CA 1
ATOM 3963 C C . ALA B 1 220 ? -5.496 -4.906 -7.543 1 90.62 220 ALA B C 1
ATOM 3965 O O . ALA B 1 220 ? -5.574 -4.559 -6.363 1 90.62 220 ALA B O 1
ATOM 3966 N N . ARG B 1 221 ? -4.703 -4.336 -8.438 1 88.38 221 ARG B N 1
ATOM 3967 C CA . ARG B 1 221 ? -3.789 -3.303 -7.953 1 88.38 221 ARG B CA 1
ATOM 3968 C C . ARG B 1 221 ? -4.234 -1.919 -8.414 1 88.38 221 ARG B C 1
ATOM 3970 O O . ARG B 1 221 ? -4.461 -1.698 -9.609 1 88.38 221 ARG B O 1
ATOM 3977 N N . TYR B 1 222 ? -4.324 -1.055 -7.441 1 83.75 222 TYR B N 1
ATOM 3978 C CA . TYR B 1 222 ? -4.609 0.37 -7.57 1 83.75 222 TYR B CA 1
ATOM 3979 C C . TYR B 1 222 ? -3.814 1.179 -6.551 1 83.75 222 TYR B C 1
ATOM 3981 O O . TYR B 1 222 ? -3 0.625 -5.809 1 83.75 222 TYR B O 1
ATOM 3989 N N . VAL B 1 223 ? -4.035 2.443 -6.629 1 84.5 223 VAL B N 1
ATOM 3990 C CA . VAL B 1 223 ? -3.326 3.305 -5.688 1 84.5 223 VAL B CA 1
ATOM 3991 C C . VAL B 1 223 ? -3.746 2.963 -4.262 1 84.5 223 VAL B C 1
ATOM 3993 O O . VAL B 1 223 ? -4.941 2.881 -3.961 1 84.5 223 VAL B O 1
ATOM 3996 N N . THR B 1 224 ? -2.82 2.688 -3.432 1 86 224 THR B N 1
ATOM 3997 C CA . THR B 1 224 ? -3.105 2.32 -2.049 1 86 224 THR B CA 1
ATOM 3998 C C . THR B 1 224 ? -3.719 3.494 -1.293 1 86 224 THR B C 1
ATOM 4000 O O . THR B 1 224 ? -3.27 4.633 -1.433 1 86 224 THR B O 1
ATOM 4003 N N . THR B 1 225 ? -4.652 3.254 -0.514 1 88.12 225 THR B N 1
ATOM 4004 C CA . THR B 1 225 ? -5.395 4.285 0.2 1 88.12 225 THR B CA 1
ATOM 4005 C C . THR B 1 225 ? -4.539 4.914 1.294 1 88.12 225 THR B C 1
ATOM 4007 O O . THR B 1 225 ? -3.768 4.219 1.96 1 88.12 225 THR B O 1
ATOM 4010 N N . PRO B 1 226 ? -4.77 6.191 1.528 1 91.94 226 PRO B N 1
ATOM 4011 C CA . PRO B 1 226 ? -4.02 6.824 2.613 1 91.94 226 PRO B CA 1
ATOM 4012 C C . PRO B 1 226 ? -4.34 6.227 3.982 1 91.94 226 PRO B C 1
ATOM 4014 O O . PRO B 1 226 ? -3.475 6.195 4.863 1 91.94 226 PRO B O 1
ATOM 4017 N N . LEU B 1 227 ? -5.52 5.734 4.215 1 92.44 227 LEU B N 1
ATOM 4018 C CA . LEU B 1 227 ? -5.891 5.137 5.496 1 92.44 227 LEU B CA 1
ATOM 4019 C C . LEU B 1 227 ? -5.023 3.922 5.801 1 92.44 227 LEU B C 1
ATOM 4021 O O . LEU B 1 227 ? -4.633 3.703 6.949 1 92.44 227 LEU B O 1
ATOM 4025 N N . TYR B 1 228 ? -4.742 3.246 4.773 1 90.38 228 TYR B N 1
ATOM 4026 C CA . TYR B 1 228 ? -3.869 2.098 4.98 1 90.38 228 TYR B CA 1
ATOM 4027 C C . TYR B 1 228 ? -2.416 2.533 5.113 1 90.38 228 TYR B C 1
ATOM 4029 O O . TYR B 1 228 ? -1.686 2.027 5.969 1 90.38 228 TYR B O 1
ATOM 4037 N N . VAL B 1 229 ? -1.998 3.445 4.301 1 91.56 229 VAL B N 1
ATOM 4038 C CA . VAL B 1 229 ? -0.614 3.904 4.262 1 91.56 229 VAL B CA 1
ATOM 4039 C C . VAL B 1 229 ? -0.232 4.512 5.609 1 91.56 229 VAL B C 1
ATOM 4041 O O . VAL B 1 229 ? 0.833 4.211 6.156 1 91.56 229 VAL B O 1
ATOM 4044 N N . GLY B 1 230 ? -1.116 5.234 6.145 1 94.25 230 GLY B N 1
ATOM 4045 C CA . GLY B 1 230 ? -0.76 6.004 7.324 1 94.25 230 GLY B CA 1
ATOM 4046 C C . GLY B 1 230 ? -1.194 5.344 8.617 1 94.25 230 GLY B C 1
ATOM 4047 O O . GLY B 1 230 ? -0.588 5.566 9.672 1 94.25 230 GLY B O 1
ATOM 4048 N N . TYR B 1 231 ? -2.258 4.461 8.555 1 94.31 231 TYR B N 1
ATOM 4049 C CA . TYR B 1 231 ? -2.875 4.023 9.805 1 94.31 231 TYR B CA 1
ATOM 4050 C C . TYR B 1 231 ? -3.104 2.518 9.797 1 94.31 231 TYR B C 1
ATOM 4052 O O . TYR B 1 231 ? -3.65 1.963 10.758 1 94.31 231 TYR B O 1
ATOM 4060 N N . LYS B 1 232 ? -2.727 1.819 8.734 1 89.56 232 LYS B N 1
ATOM 4061 C CA . LYS B 1 232 ? -2.889 0.377 8.578 1 89.56 232 LYS B CA 1
ATOM 4062 C C . LYS B 1 232 ? -4.355 -0.025 8.688 1 89.56 232 LYS B C 1
ATOM 4064 O O . LYS B 1 232 ? -4.68 -1.084 9.227 1 89.56 232 LYS B O 1
ATOM 4069 N N . ILE B 1 233 ? -5.207 0.882 8.227 1 88.88 233 ILE B N 1
ATOM 4070 C CA . ILE B 1 233 ? -6.633 0.58 8.273 1 88.88 233 ILE B CA 1
ATOM 4071 C C . ILE B 1 233 ? -7.078 -0.048 6.957 1 88.88 233 ILE B C 1
ATOM 4073 O O . ILE B 1 233 ? -7.184 0.642 5.938 1 88.88 233 ILE B O 1
ATOM 4077 N N . PRO B 1 234 ? -7.285 -1.316 7 1 83.56 234 PRO B N 1
ATOM 4078 C CA . PRO B 1 234 ? -7.816 -1.929 5.781 1 83.56 234 PRO B CA 1
ATOM 4079 C C . PRO B 1 234 ? -9.273 -1.557 5.523 1 83.56 234 PRO B C 1
ATOM 4081 O O . PRO B 1 234 ? -10.023 -1.297 6.469 1 83.56 234 PRO B O 1
ATOM 4084 N N . GLN B 1 235 ? -9.594 -1.501 4.25 1 81.88 235 GLN B N 1
ATOM 4085 C CA . GLN B 1 235 ? -10.969 -1.21 3.861 1 81.88 235 GLN B CA 1
ATOM 4086 C C . GLN B 1 235 ? -11.594 -2.391 3.121 1 81.88 235 GLN B C 1
ATOM 4088 O O . GLN B 1 235 ? -10.914 -3.088 2.367 1 81.88 235 GLN B O 1
ATOM 4093 N N . THR B 1 236 ? -12.797 -2.701 3.439 1 82.25 236 THR B N 1
ATOM 4094 C CA . THR B 1 236 ? -13.508 -3.791 2.781 1 82.25 236 THR B CA 1
ATOM 4095 C C . THR B 1 236 ? -14.891 -3.332 2.314 1 82.25 236 THR B C 1
ATOM 4097 O O . THR B 1 236 ? -15.359 -2.262 2.707 1 82.25 236 THR B O 1
ATOM 4100 N N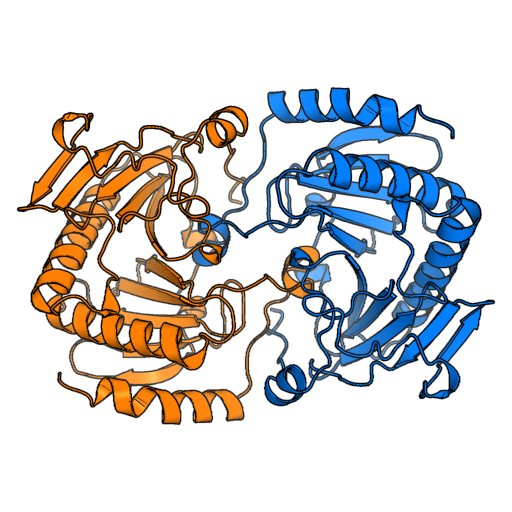 . CYS B 1 237 ? -15.398 -4.129 1.443 1 78.75 237 CYS B N 1
ATOM 4101 C CA . CYS B 1 237 ? -16.75 -3.828 0.988 1 78.75 237 CYS B CA 1
ATOM 4102 C C . CYS B 1 237 ? -17.797 -4.387 1.955 1 78.75 237 CYS B C 1
ATOM 4104 O O . CYS B 1 237 ? -17.438 -5.023 2.949 1 78.75 237 CYS B O 1
ATOM 4106 N N . ASP B 1 238 ? -19.031 -4.012 1.69 1 80.25 238 ASP B N 1
ATOM 4107 C CA . ASP B 1 238 ? -20.109 -4.535 2.525 1 80.25 238 ASP B CA 1
ATOM 4108 C C . ASP B 1 238 ? -20.766 -5.75 1.878 1 80.25 238 ASP B C 1
ATOM 4110 O O . ASP B 1 238 ? -20.344 -6.195 0.807 1 80.25 238 ASP B O 1
ATOM 4114 N N . GLU B 1 239 ? -21.719 -6.305 2.621 1 84.62 239 GLU B N 1
ATOM 4115 C CA . GLU B 1 239 ? -22.391 -7.523 2.172 1 84.62 239 GLU B CA 1
ATOM 4116 C C . GLU B 1 239 ? -23.094 -7.301 0.841 1 84.62 239 GLU B C 1
ATOM 4118 O O . GLU B 1 239 ? -23.156 -8.203 0.006 1 84.62 239 GLU B O 1
ATOM 4123 N N . GLY B 1 240 ? -23.656 -6.137 0.71 1 85.12 240 GLY B N 1
ATOM 4124 C CA . GLY B 1 240 ? -24.328 -5.82 -0.542 1 85.12 240 GLY B CA 1
ATOM 4125 C C . GLY B 1 240 ? -23.391 -5.84 -1.738 1 85.12 240 GLY B C 1
ATOM 4126 O O . GLY B 1 240 ? -23.703 -6.441 -2.768 1 85.12 240 GLY B O 1
ATOM 4127 N N . ARG B 1 241 ? -22.328 -5.223 -1.6 1 85.12 241 ARG B N 1
ATOM 4128 C CA . ARG B 1 241 ? -21.344 -5.215 -2.678 1 85.12 241 ARG B CA 1
ATOM 4129 C C . ARG B 1 241 ? -20.781 -6.613 -2.924 1 85.12 241 ARG B C 1
ATOM 4131 O O . ARG B 1 241 ? -20.547 -6.996 -4.07 1 85.12 241 ARG B O 1
ATOM 4138 N N . ALA B 1 242 ? -20.547 -7.344 -1.866 1 88.69 242 ALA B N 1
ATOM 4139 C CA . ALA B 1 242 ? -20.078 -8.719 -2.006 1 88.69 242 ALA B CA 1
ATOM 4140 C C . ALA B 1 242 ? -21.062 -9.555 -2.822 1 88.69 242 ALA B C 1
ATOM 4142 O O . ALA B 1 242 ? -20.641 -10.359 -3.664 1 88.69 242 ALA B O 1
ATOM 4143 N N . ALA B 1 243 ? -22.312 -9.352 -2.541 1 91.94 243 ALA B N 1
ATOM 4144 C CA . ALA B 1 243 ? -23.344 -10.062 -3.283 1 91.94 243 ALA B CA 1
ATOM 4145 C C . ALA B 1 243 ? -23.312 -9.695 -4.762 1 91.94 243 ALA B C 1
ATOM 4147 O O . ALA B 1 243 ? -23.5 -10.547 -5.629 1 91.94 243 ALA B O 1
ATOM 4148 N N . LYS B 1 244 ? -23.094 -8.445 -4.992 1 89.88 244 LYS B N 1
ATOM 4149 C CA . LYS B 1 244 ? -23 -7.984 -6.379 1 89.88 244 LYS B CA 1
ATOM 4150 C C . LYS B 1 244 ? -21.797 -8.602 -7.082 1 89.88 244 LYS B C 1
ATOM 4152 O O . LYS B 1 244 ? -21.875 -8.984 -8.25 1 89.88 244 LYS B O 1
ATOM 4157 N N . ILE B 1 245 ? -20.719 -8.656 -6.422 1 90.31 245 ILE B N 1
ATOM 4158 C CA . ILE B 1 245 ? -19.516 -9.258 -6.973 1 90.31 245 ILE B CA 1
ATOM 4159 C C . ILE B 1 245 ? -19.75 -10.734 -7.273 1 90.31 245 ILE B C 1
ATOM 4161 O O . ILE B 1 245 ? -19.344 -11.234 -8.328 1 90.31 245 ILE B O 1
ATOM 4165 N N . LYS B 1 246 ? -20.406 -11.383 -6.348 1 93.69 246 LYS B N 1
ATOM 4166 C CA . LYS B 1 246 ? -20.75 -12.789 -6.566 1 93.69 246 LYS B CA 1
ATOM 4167 C C . LYS B 1 246 ? -21.578 -12.961 -7.832 1 93.69 246 LYS B C 1
ATOM 4169 O O . LYS B 1 246 ? -21.312 -13.852 -8.641 1 93.69 246 LYS B O 1
ATOM 4174 N N . HIS B 1 247 ? -22.531 -12.086 -7.941 1 93.94 247 HIS B N 1
ATOM 4175 C CA . HIS B 1 247 ? -23.406 -12.125 -9.117 1 93.94 247 HIS B CA 1
ATOM 4176 C C . HIS B 1 247 ? -22.609 -11.883 -10.398 1 93.94 247 HIS B C 1
ATOM 4178 O O . HIS B 1 247 ? -22.797 -12.57 -11.398 1 93.94 247 HIS B O 1
ATOM 4184 N N . ASP B 1 248 ? -21.688 -10.93 -10.391 1 92.12 248 ASP B N 1
ATOM 4185 C CA . ASP B 1 248 ? -20.969 -10.492 -11.578 1 92.12 248 ASP B CA 1
ATOM 4186 C C . ASP B 1 248 ? -19.906 -11.516 -11.984 1 92.12 248 ASP B C 1
ATOM 4188 O O . ASP B 1 248 ? -19.594 -11.656 -13.172 1 92.12 248 ASP B O 1
ATOM 4192 N N . ILE B 1 249 ? -19.344 -12.242 -11.016 1 93.44 249 ILE B N 1
ATOM 4193 C CA . ILE B 1 249 ? -18.234 -13.133 -11.32 1 93.44 249 ILE B CA 1
ATOM 4194 C C . ILE B 1 249 ? -18.75 -14.508 -11.719 1 93.44 249 ILE B C 1
ATOM 4196 O O . ILE B 1 249 ? -18.047 -15.289 -12.352 1 93.44 249 ILE B O 1
ATOM 4200 N N . THR B 1 250 ? -19.969 -14.836 -11.32 1 94.12 250 THR B N 1
ATOM 4201 C CA . THR B 1 250 ? -20.547 -16.156 -11.5 1 94.12 250 THR B CA 1
ATOM 4202 C C . THR B 1 250 ? -20.484 -16.578 -12.969 1 94.12 250 THR B C 1
ATOM 4204 O O . THR B 1 250 ? -20.141 -17.719 -13.273 1 94.12 250 THR B O 1
ATOM 4207 N N . PRO B 1 251 ? -20.766 -15.641 -13.922 1 92.62 251 PRO B N 1
ATOM 4208 C CA . PRO B 1 251 ? -20.688 -16.047 -15.328 1 92.62 251 PRO B CA 1
ATOM 4209 C C . PRO B 1 251 ? -19.297 -16.484 -15.75 1 92.62 251 PRO B C 1
ATOM 4211 O O . PRO B 1 251 ? -19.141 -17.297 -16.656 1 92.62 251 PRO B O 1
ATOM 4214 N N . TYR B 1 252 ? -18.297 -16 -15.18 1 92.56 252 TYR B N 1
ATOM 4215 C CA . TYR B 1 252 ? -16.922 -16.375 -15.508 1 92.56 252 TYR B CA 1
ATOM 4216 C C . TYR B 1 252 ? -16.641 -17.812 -15.117 1 92.56 252 TYR B C 1
ATOM 4218 O O . TYR B 1 252 ? -15.859 -18.5 -15.773 1 92.56 252 TYR B O 1
ATOM 4226 N N . PHE B 1 253 ? -17.25 -18.266 -14.023 1 93 253 PHE B N 1
ATOM 4227 C CA . PHE B 1 253 ? -17.031 -19.625 -13.562 1 93 253 PHE B CA 1
ATOM 4228 C C . PHE B 1 253 ? -17.812 -20.625 -14.414 1 93 253 PHE B C 1
ATOM 4230 O O . PHE B 1 253 ? -17.5 -21.812 -14.422 1 93 253 PHE B O 1
ATOM 4237 N N . GLN B 1 254 ? -18.828 -20.062 -15.031 1 85.88 254 GLN B N 1
ATOM 4238 C CA . GLN B 1 254 ? -19.672 -20.922 -15.867 1 85.88 254 GLN B CA 1
ATOM 4239 C C . GLN B 1 254 ? -19.109 -21.016 -17.281 1 85.88 254 GLN B C 1
ATOM 4241 O O . GLN B 1 254 ? -19.422 -21.953 -18.016 1 85.88 254 GLN B O 1
ATOM 4246 N N . ALA B 1 255 ? -18.281 -19.984 -17.656 1 67.62 255 ALA B N 1
ATOM 4247 C CA . ALA B 1 255 ? -17.75 -19.953 -19.016 1 67.62 255 ALA B CA 1
ATOM 4248 C C . ALA B 1 255 ? -16.656 -21 -19.203 1 67.62 255 ALA B C 1
ATOM 4250 O O . ALA B 1 255 ? -15.773 -21.141 -18.344 1 67.62 255 ALA B O 1
ATOM 4251 N N . THR B 1 256 ? -17 -22.281 -19.516 1 57.75 256 THR B N 1
ATOM 4252 C CA . THR B 1 256 ? -16.094 -23.391 -19.781 1 57.75 256 THR B CA 1
ATOM 4253 C C . THR B 1 256 ? -15.047 -23 -20.828 1 57.75 256 THR B C 1
ATOM 4255 O O . THR B 1 256 ? -14.117 -23.766 -21.094 1 57.75 256 THR B O 1
ATOM 4258 N N . LYS B 1 257 ? -15.133 -21.891 -21.688 1 45.84 257 LYS B N 1
ATOM 4259 C CA . LYS B 1 257 ? -14.172 -21.781 -22.797 1 45.84 257 LYS B CA 1
ATOM 4260 C C . LYS B 1 257 ? -12.93 -21 -22.359 1 45.84 257 LYS B C 1
ATOM 4262 O O . LYS B 1 257 ? -13.031 -20.016 -21.625 1 45.84 257 LYS B O 1
#

Nearest PDB structures (foldseek):
  4qvu-assembly1_A  TM=9.020E-01  e=1.679E-22  Bacillus cereus ATCC 10987
  2h39-assembly1_A  TM=8.152E-01  e=8.677E-11  Arabidopsis thaliana
  1zwj-assembly1_B  TM=7.947E-01  e=5.715E-11  Arabidopsis thaliana
  2h39-assembly1_B  TM=8.211E-01  e=1.576E-10  Arabidopsis thaliana
  1z84-assembly1_B  TM=7.652E-01  e=7.701E-11  Arabidopsis thaliana

Radius of gyration: 23.48 Å; Cα contacts (8 Å, |Δi|>4): 1079; chains: 2; bounding box: 49×66×51 Å

Sequence (514 aa):
MNKPLRFNIELGRTKPVNIRNEQVRCPFCDRSKLTDILDTSGHIIWLMNKYPVLEKTWPTVIIETETDEGEFSTLPTDEAAHILQFGLDKWRETRQRKEFKSVLFFKNYGYMSGGSIRHPHSQIIGLENYDYHKDITAQNMEGWLLHEDQDVRITLSTHPIIGFFEYNIRFKPDAPVRAVALRLQQILRYVLHSVANFSQSYNYFVYNLEDGYDYIKVVARYVTTPLYVGYKIPQTCDEGRAAKIKHDITPYFQATKMNKPLRFNIELGRTKPVNIRNEQVRCPFCDRSKLTDILDTSGHIIWLMNKYPVLEKTWPTVIIETETDEGEFSTLPTDEAAHILQFGLDKWRETRQRKEFKSVLFFKNYGYMSGGSIRHPHSQIIGLENYDYHKDITAQNMEGWLLHEDQDVRITLSTHPIIGFFEYNIRFKPDAPVRAVALRLQQILRYVLHSVANFSQSYNYFVYNLEDGYDYIKVVARYVTTPLYVGYKIPQTCDEGRAAKIKHDITPYFQATK

Secondary structure (DSSP, 8-state):
-PPPEEB-HHHHHHS---SS-TTSPPTTT-GGG---EEEEETTEEEEE-S---BTTEEEEEEE--SSS---GGGS-HHHHHHHHHHHHHHHHHHHT-TT-SEEEEEEEESGGGT-S--S-EEEEEEESS--GGGT--GGGG-EEEEEE-SSEEEEEESS-SSSS-EEEEEE-TTS-HHHHHHHHHHHHHHHHHHSTTTT--EEEEEEE-SSS-EEEEEEE--PPPHHHHHH---EE--HHHHHHHHHHHHHHHH---/-PPPEEB-HHHHHHS---SS-TTSPPTTT-GGG--SEEEEETTEEEEE-S---BTTEEEEEEE--SSS---GGGS-HHHHHHHHHHHHHHHHHHHT-TT-SEEEEEEEESGGGT-S--S-EEEEEEESS--GGGT--GGGG-EEEEEE-SSEEEEEESS-SSSB-EEEEEE-TTS-HHHHHHHHHHHHHHHHHHSTTT---EEEEEEE-SSS-EEEEEEE--PPPHHHHHH---EE--HHHHHHHHHHHHHHHH---

InterPro domains:
  IPR036265 HIT-like superfamily [G3DSA:3.30.428.10] (26-129)
  IPR036265 HIT-like superfamily [SSF54197] (5-127)
  IPR046322 DUF4931, N-terminal domain [PF16285] (7-129)
  IPR049285 DUF4931, C-terminal domain [PF20956] (135-249)

Solvent-accessible surface area (backbone atoms only — not comparable to full-atom values): 27212 Å² total; per-residue (Å²): 130,81,67,64,43,39,40,39,61,73,52,55,71,68,48,79,57,27,47,88,37,77,81,41,81,59,78,70,61,49,62,89,71,61,59,64,68,75,49,72,60,90,71,27,39,32,23,50,47,90,69,70,32,48,60,69,47,50,50,29,32,33,36,60,44,74,46,64,60,68,53,72,51,75,46,58,53,68,59,38,15,49,52,50,45,52,50,52,50,52,48,54,57,52,58,69,40,82,69,35,59,28,62,48,38,35,34,48,37,43,59,43,19,46,41,38,58,56,49,35,38,34,35,40,32,33,23,47,79,38,50,51,68,82,70,47,55,70,64,46,57,33,48,52,79,60,48,74,61,99,54,39,39,31,20,40,30,71,40,48,81,59,40,54,62,33,38,24,39,36,30,45,82,83,41,62,49,53,62,53,34,44,54,51,23,33,51,46,47,46,49,45,61,72,46,42,89,65,47,57,14,28,33,39,34,49,47,72,74,83,76,76,41,32,36,38,39,39,34,68,25,63,70,60,46,49,54,30,54,71,43,68,44,28,35,26,62,45,71,67,54,51,51,50,48,37,61,66,46,45,59,44,76,64,53,81,124,129,81,67,64,43,38,39,39,61,73,53,54,72,67,48,80,59,26,47,87,35,78,82,42,81,59,78,70,60,48,63,89,71,59,59,65,68,74,49,71,60,88,71,27,38,32,23,50,47,90,71,69,31,49,60,69,48,51,50,28,34,33,36,59,44,72,45,64,61,70,54,72,52,74,45,57,55,68,58,37,15,50,51,49,43,53,52,51,52,53,49,53,57,54,56,68,39,81,71,35,59,28,61,49,37,37,34,47,35,43,59,43,19,48,43,38,57,55,49,34,38,34,35,40,33,33,23,47,80,39,51,51,70,81,70,47,54,70,63,45,59,34,48,52,80,59,47,74,60,99,54,40,39,30,22,40,28,72,40,47,82,61,39,53,62,33,37,24,40,38,30,46,82,82,42,62,48,51,62,53,33,45,52,50,23,34,51,46,46,45,46,46,62,69,58,26,88,66,44,58,14,27,33,37,34,50,46,72,76,83,75,76,41,33,37,38,37,39,34,68,24,63,70,58,48,49,54,34,55,71,44,68,44,30,35,26,60,46,72,67,54,50,51,49,48,38,61,67,48,45,58,45,76,65,51,84,125

pLDDT: mean 89.76, std 10.59, range [45.28, 98.81]